Protein 4N0V (pdb70)

Radius of gyration: 20.45 Å; Cα contacts (8 Å, |Δi|>4): 727; chains: 2; bounding box: 50×45×54 Å

CATH classification: 3.40.30.10 (+1 more: 1.20.1050.10)

Structure (mmCIF, N/CA/C/O backbone):
data_4N0V
#
_entry.id   4N0V
#
_cell.length_a   66.607
_cell.length_b   70.784
_cell.length_c   98.776
_cell.angle_alpha   90.00
_cell.angle_beta   90.00
_cell.angle_gamma   90.00
#
_symmetry.space_group_name_H-M   'P 21 21 21'
#
loop_
_entity.id
_entity.type
_entity.pdbx_description
1 polymer 'Glutathione S-transferase, N-terminal domain'
2 water water
#
loop_
_atom_site.group_PDB
_atom_site.id
_atom_site.type_symbol
_atom_site.label_atom_id
_atom_site.label_alt_id
_atom_site.label_comp_id
_atom_site.label_asym_id
_atom_site.label_entity_id
_atom_site.label_seq_id
_atom_site.pdbx_PDB_ins_code
_atom_site.Cartn_x
_atom_site.Cartn_y
_atom_site.Cartn_z
_atom_site.occupancy
_atom_site.B_iso_or_equiv
_atom_site.auth_seq_id
_atom_site.auth_comp_id
_atom_site.auth_asym_id
_atom_site.auth_atom_id
_atom_site.pdbx_PDB_model_num
ATOM 1 N N . MET A 1 1 ? 7.249 -12.759 -13.285 1.00 34.70 1 MET A N 1
ATOM 2 C CA . MET A 1 1 ? 8.357 -11.789 -13.395 1.00 30.19 1 MET A CA 1
ATOM 3 C C . MET A 1 1 ? 8.113 -10.837 -14.571 1.00 26.97 1 MET A C 1
ATOM 4 O O . MET A 1 1 ? 7.921 -11.271 -15.706 1.00 26.64 1 MET A O 1
ATOM 9 N N . LYS A 1 2 ? 8.214 -9.545 -14.280 1.00 22.64 2 LYS A N 1
ATOM 10 C CA . LYS A 1 2 ? 8.241 -8.509 -15.306 1.00 28.13 2 LYS A CA 1
ATOM 11 C C . LYS A 1 2 ? 9.548 -7.749 -15.204 1.00 24.80 2 LYS A C 1
ATOM 12 O O . LYS A 1 2 ? 10.009 -7.461 -14.106 1.00 24.91 2 LYS A O 1
ATOM 18 N N . ILE A 1 3 ? 10.133 -7.431 -16.342 1.00 23.76 3 ILE A N 1
ATOM 19 C CA . ILE A 1 3 ? 11.243 -6.491 -16.333 1.00 22.23 3 ILE A CA 1
ATOM 20 C C . ILE A 1 3 ? 10.805 -5.256 -17.105 1.00 22.25 3 ILE A C 1
ATOM 21 O O . ILE A 1 3 ? 10.497 -5.355 -18.277 1.00 24.18 3 ILE A O 1
ATOM 26 N N . TYR A 1 4 ? 10.847 -4.131 -16.435 1.00 22.55 4 TYR A N 1
ATOM 27 C CA . TYR A 1 4 ? 10.645 -2.831 -17.057 1.00 23.98 4 TYR A CA 1
ATOM 28 C C . TYR A 1 4 ? 11.983 -2.325 -17.554 1.00 26.73 4 TYR A C 1
ATOM 29 O O . TYR A 1 4 ? 12.900 -2.049 -16.751 1.00 24.68 4 TYR A O 1
ATOM 38 N N . ASP A 1 5 ? 12.114 -2.176 -18.865 1.00 24.31 5 ASP A N 1
ATOM 39 C CA . ASP A 1 5 ? 13.391 -1.690 -19.364 1.00 26.74 5 ASP A CA 1
ATOM 40 C C . ASP A 1 5 ? 13.284 -0.963 -20.691 1.00 25.77 5 ASP A C 1
ATOM 41 O O . ASP A 1 5 ? 12.183 -0.632 -21.160 1.00 26.86 5 ASP A O 1
ATOM 46 N N . THR A 1 6 ? 14.442 -0.650 -21.235 1.00 23.29 6 THR A N 1
ATOM 47 C CA . THR A 1 6 ? 14.549 0.234 -22.389 1.00 28.23 6 THR A CA 1
ATOM 48 C C . THR A 1 6 ? 15.614 -0.343 -23.286 1.00 29.84 6 THR A C 1
ATOM 49 O O . THR A 1 6 ? 16.806 -0.344 -22.969 1.00 25.00 6 THR A O 1
ATOM 53 N N . GLU A 1 7 ? 15.184 -0.862 -24.424 1.00 28.99 7 GLU A N 1
ATOM 54 C CA . GLU A 1 7 ? 16.099 -1.359 -25.410 1.00 31.35 7 GLU A CA 1
ATOM 55 C C . GLU A 1 7 ? 17.060 -0.279 -25.830 1.00 31.80 7 GLU A C 1
ATOM 56 O O . GLU A 1 7 ? 16.723 0.904 -25.904 1.00 36.07 7 GLU A O 1
ATOM 62 N N . GLY A 1 8 ? 18.308 -0.680 -25.977 1.00 32.43 8 GLY A N 1
ATOM 63 C CA . GLY A 1 8 ? 19.332 0.242 -26.389 1.00 32.50 8 GLY A CA 1
ATOM 64 C C . GLY A 1 8 ? 20.114 0.926 -25.287 1.00 33.19 8 GLY A C 1
ATOM 65 O O . GLY A 1 8 ? 20.993 1.737 -25.584 1.00 31.88 8 GLY A O 1
ATOM 66 N N . PHE A 1 9 ? 19.749 0.662 -24.032 1.00 29.57 9 PHE A N 1
ATOM 67 C CA . PHE A 1 9 ? 20.473 1.233 -22.870 1.00 22.82 9 PHE A CA 1
ATOM 68 C C . PHE A 1 9 ? 21.339 0.149 -22.244 1.00 23.04 9 PHE A C 1
ATOM 69 O O . PHE A 1 9 ? 20.981 -1.047 -22.256 1.00 20.47 9 PHE A O 1
ATOM 77 N N . PRO A 1 10 ? 22.466 0.555 -21.647 1.00 20.41 10 PRO A N 1
ATOM 78 C CA . PRO A 1 10 ? 23.463 -0.469 -21.320 1.00 20.86 10 PRO A CA 1
ATOM 79 C C . PRO A 1 10 ? 23.165 -1.241 -20.033 1.00 19.19 10 PRO A C 1
ATOM 80 O O . PRO A 1 10 ? 23.506 -2.418 -19.926 1.00 19.87 10 PRO A O 1
ATOM 84 N N . ASN A 1 11 ? 22.502 -0.634 -19.078 1.00 18.08 11 ASN A N 1
ATOM 85 C CA . ASN A 1 11 ? 22.140 -1.385 -17.885 1.00 18.14 11 ASN A CA 1
ATOM 86 C C . ASN A 1 11 ? 21.051 -2.390 -18.117 1.00 18.46 11 ASN A C 1
ATOM 87 O O . ASN A 1 11 ? 21.156 -3.545 -17.736 1.00 17.01 11 ASN A O 1
ATOM 92 N N . PRO A 1 12 ? 20.043 -2.042 -18.935 1.00 18.91 12 PRO A N 1
ATOM 93 C CA . PRO A 1 12 ? 19.145 -3.115 -19.393 1.00 17.12 12 PRO A CA 1
ATOM 94 C C . PRO A 1 12 ? 19.812 -4.263 -20.168 1.00 17.96 12 PRO A C 1
ATOM 95 O O . PRO A 1 12 ? 19.481 -5.422 -19.953 1.00 17.41 12 PRO A O 1
ATOM 99 N N . LEU A 1 13 ? 20.810 -3.961 -20.973 1.00 16.75 13 LEU A N 1
ATOM 100 C CA . LEU A 1 13 ? 21.588 -4.978 -21.619 1.00 17.47 13 LEU A CA 1
ATOM 101 C C . LEU A 1 13 ? 22.211 -5.955 -20.626 1.00 16.59 13 LEU A C 1
ATOM 102 O O . LEU A 1 13 ? 22.195 -7.158 -20.862 1.00 16.36 13 LEU A O 1
ATOM 107 N N . ARG A 1 14 ? 22.885 -5.422 -19.610 1.00 15.09 14 ARG A N 1
ATOM 108 C CA . ARG A 1 14 ? 23.479 -6.313 -18.581 1.00 14.21 14 ARG A CA 1
ATOM 109 C C . ARG A 1 14 ? 22.518 -7.349 -17.994 1.00 15.11 14 ARG A C 1
ATOM 110 O O . ARG A 1 14 ? 22.862 -8.509 -17.868 1.00 17.44 14 ARG A O 1
ATOM 118 N N . VAL A 1 15 ? 21.312 -6.915 -17.682 1.00 16.95 15 VAL A N 1
ATOM 119 C CA . VAL A 1 15 ? 20.286 -7.808 -17.154 1.00 15.87 15 VAL A CA 1
ATOM 120 C C . VAL A 1 15 ? 19.774 -8.786 -18.198 1.00 15.01 15 VAL A C 1
ATOM 121 O O . VAL A 1 15 ? 19.628 -9.996 -17.908 1.00 19.08 15 VAL A O 1
ATOM 125 N N . ARG A 1 16 ? 19.569 -8.331 -19.434 1.00 18.04 16 ARG A N 1
ATOM 126 C CA . ARG A 1 16 ? 19.177 -9.261 -20.526 1.00 18.12 16 ARG A CA 1
ATOM 127 C C . ARG A 1 16 ? 20.218 -10.323 -20.819 1.00 19.10 16 ARG A C 1
ATOM 128 O O . ARG A 1 16 ? 19.882 -11.504 -21.071 1.00 17.26 16 ARG A O 1
ATOM 136 N N . ILE A 1 17 ? 21.510 -9.953 -20.758 1.00 16.29 17 ILE A N 1
ATOM 137 C CA . ILE A 1 17 ? 22.533 -10.951 -20.947 1.00 14.76 17 ILE A CA 1
ATOM 138 C C . ILE A 1 17 ? 22.510 -12.002 -19.812 1.00 14.65 17 ILE A C 1
ATOM 139 O O . ILE A 1 17 ? 22.568 -13.206 -20.038 1.00 16.27 17 ILE A O 1
ATOM 144 N N . ALA A 1 18 ? 22.389 -11.538 -18.564 1.00 15.28 18 ALA A N 1
ATOM 145 C CA . ALA A 1 18 ? 22.385 -12.455 -17.410 1.00 15.12 18 ALA A CA 1
ATOM 146 C C . ALA A 1 18 ? 21.163 -13.398 -17.467 1.00 16.37 18 ALA A C 1
ATOM 147 O O . ALA A 1 18 ? 21.258 -14.573 -17.263 1.00 17.20 18 ALA A O 1
ATOM 149 N N . LEU A 1 19 ? 20.030 -12.845 -17.861 1.00 18.30 19 LEU A N 1
ATOM 150 C CA . LEU A 1 19 ? 18.819 -13.650 -17.993 1.00 20.10 19 LEU A CA 1
ATOM 151 C C . LEU A 1 19 ? 19.022 -14.751 -19.034 1.00 20.69 19 LEU A C 1
ATOM 152 O O . LEU A 1 19 ? 18.641 -15.899 -18.844 1.00 19.63 19 LEU A O 1
ATOM 157 N N . ALA A 1 20 ? 19.644 -14.406 -20.143 1.00 18.58 20 ALA A N 1
ATOM 158 C CA . ALA A 1 20 ? 19.906 -15.355 -21.202 1.00 21.79 20 ALA A CA 1
ATOM 159 C C . ALA A 1 20 ? 20.923 -16.405 -20.782 1.00 20.04 20 ALA A C 1
ATOM 160 O O . ALA A 1 20 ? 20.747 -17.604 -20.992 1.00 21.65 20 ALA A O 1
ATOM 162 N N . GLU A 1 21 ? 21.938 -15.995 -20.039 1.00 17.54 21 GLU A N 1
ATOM 163 C CA . GLU A 1 21 ? 22.887 -16.922 -19.502 1.00 16.96 21 GLU A CA 1
ATOM 164 C C . GLU A 1 21 ? 22.238 -17.963 -18.552 1.00 20.58 21 GLU A C 1
ATOM 165 O O . GLU A 1 21 ? 22.672 -19.105 -18.495 1.00 23.05 21 GLU A O 1
ATOM 171 N N . LYS A 1 22 ? 21.240 -17.528 -17.819 1.00 19.50 22 LYS A N 1
ATOM 172 C CA . LYS A 1 22 ? 20.521 -18.394 -16.903 1.00 22.20 22 LYS A CA 1
ATOM 173 C C . LYS A 1 22 ? 19.453 -19.200 -17.620 1.00 24.49 22 LYS A C 1
ATOM 174 O O . LYS A 1 22 ? 18.767 -19.997 -16.982 1.00 28.66 22 LYS A O 1
ATOM 180 N N . GLY A 1 23 ? 19.355 -19.037 -18.939 1.00 22.54 23 GLY A N 1
ATOM 181 C CA . GLY A 1 23 ? 18.405 -19.796 -19.777 1.00 27.66 23 GLY A CA 1
ATOM 182 C C . GLY A 1 23 ? 16.953 -19.462 -19.455 1.00 27.73 23 GLY A C 1
ATOM 183 O O . GLY A 1 23 ? 16.075 -20.285 -19.666 1.00 33.22 23 GLY A O 1
ATOM 184 N N . ALA A 1 24 ? 16.688 -18.227 -19.030 1.00 27.46 24 ALA A N 1
ATOM 185 C CA . ALA A 1 24 ? 15.395 -17.824 -18.496 1.00 24.56 24 ALA A CA 1
ATOM 186 C C . ALA A 1 24 ? 14.699 -16.682 -19.221 1.00 25.02 24 ALA A C 1
ATOM 187 O O . ALA A 1 24 ? 13.814 -16.004 -18.651 1.00 28.30 24 ALA A O 1
ATOM 189 N N . THR A 1 25 ? 15.118 -16.398 -20.441 1.00 25.44 25 THR A N 1
ATOM 190 C CA . THR A 1 25 ? 14.552 -15.261 -21.156 1.00 25.43 25 THR A CA 1
ATOM 191 C C . THR A 1 25 ? 13.022 -15.391 -21.276 1.00 29.11 25 THR A C 1
ATOM 192 O O . THR A 1 25 ? 12.297 -14.417 -21.075 1.00 27.99 25 THR A O 1
ATOM 196 N N . ASP A 1 26 ? 12.562 -16.623 -21.476 1.00 27.13 26 ASP A N 1
ATOM 197 C CA . ASP A 1 26 ? 11.138 -16.862 -21.702 1.00 31.36 26 ASP A CA 1
ATOM 198 C C . ASP A 1 26 ? 10.331 -16.872 -20.418 1.00 32.63 26 ASP A C 1
ATOM 199 O O . ASP A 1 26 ? 9.112 -16.914 -20.476 1.00 31.93 26 ASP A O 1
ATOM 204 N N . LYS A 1 27 ? 10.991 -16.726 -19.267 1.00 29.90 27 LYS A N 1
ATOM 205 C CA . LYS A 1 27 ? 10.315 -16.613 -17.979 1.00 31.02 27 LYS A CA 1
ATOM 206 C C . LYS A 1 27 ? 9.897 -15.208 -17.580 1.00 29.23 27 LYS A C 1
ATOM 207 O O . LYS A 1 27 ? 9.281 -15.004 -16.537 1.00 30.03 27 LYS A O 1
ATOM 213 N N . VAL A 1 28 ? 10.227 -14.222 -18.397 1.00 24.98 28 VAL A N 1
ATOM 214 C CA . VAL A 1 28 ? 9.959 -12.838 -18.058 1.00 27.29 28 VAL A CA 1
ATOM 215 C C . VAL A 1 28 ? 9.101 -12.200 -19.123 1.00 28.41 28 VAL A C 1
ATOM 216 O O . VAL A 1 28 ? 9.293 -12.459 -20.317 1.00 29.30 28 VAL A O 1
ATOM 220 N N . VAL A 1 29 ? 8.208 -11.322 -18.698 1.00 25.08 29 VAL A N 1
ATOM 221 C CA . VAL A 1 29 ? 7.582 -10.367 -19.583 1.00 28.11 29 VAL A CA 1
ATOM 222 C C . VAL A 1 29 ? 8.273 -9.009 -19.517 1.00 24.83 29 VAL A C 1
ATOM 223 O O . VAL A 1 29 ? 8.333 -8.390 -18.451 1.00 23.07 29 VAL A O 1
ATOM 227 N N . PHE A 1 30 ? 8.790 -8.575 -20.663 1.00 28.97 30 PHE A N 1
ATOM 228 C CA . PHE A 1 30 ? 9.401 -7.269 -20.776 1.00 28.75 30 PHE A CA 1
ATOM 229 C C . PHE A 1 30 ? 8.406 -6.160 -21.049 1.00 30.01 30 PHE A C 1
ATOM 230 O O . PHE A 1 30 ? 7.637 -6.218 -22.007 1.00 32.39 30 PHE A O 1
ATOM 238 N N . VAL A 1 31 ? 8.508 -5.100 -20.275 1.00 27.08 31 VAL A N 1
ATOM 239 C CA . VAL A 1 31 ? 7.635 -3.946 -20.412 1.00 27.53 31 VAL A CA 1
ATOM 240 C C . VAL A 1 31 ? 8.473 -2.729 -20.803 1.00 30.18 31 VAL A C 1
ATOM 241 O O . VAL A 1 31 ? 9.317 -2.267 -20.031 1.00 29.04 31 VAL A O 1
ATOM 245 N N . PRO A 1 32 ? 8.211 -2.156 -21.990 1.00 29.98 32 PRO A N 1
ATOM 246 C CA . PRO A 1 32 ? 9.009 -1.009 -22.404 1.00 31.62 32 PRO A CA 1
ATOM 247 C C . PRO A 1 32 ? 8.799 0.203 -21.537 1.00 31.14 32 PRO A C 1
ATOM 248 O O . PRO A 1 32 ? 7.671 0.508 -21.110 1.00 29.13 32 PRO A O 1
ATOM 252 N N . VAL A 1 33 ? 9.893 0.911 -21.280 1.00 28.18 33 VAL A N 1
ATOM 253 C CA . VAL A 1 33 ? 9.852 2.170 -20.574 1.00 28.31 33 VAL A CA 1
ATOM 254 C C . VAL A 1 33 ? 10.457 3.254 -21.471 1.00 30.44 33 VAL A C 1
ATOM 255 O O . VAL A 1 33 ? 11.563 3.092 -22.012 1.00 29.80 33 VAL A O 1
ATOM 259 N N . ASP A 1 34 ? 9.715 4.348 -21.643 1.00 31.06 34 ASP A N 1
ATOM 260 C CA . ASP A 1 34 ? 10.123 5.419 -22.552 1.00 31.13 34 ASP A CA 1
ATOM 261 C C . ASP A 1 34 ? 10.981 6.440 -21.802 1.00 28.31 34 ASP A C 1
ATOM 262 O O . ASP A 1 34 ? 10.485 7.473 -21.331 1.00 30.83 34 ASP A O 1
ATOM 267 N N . VAL A 1 35 ? 12.250 6.090 -21.597 1.00 28.33 35 VAL A N 1
ATOM 268 C CA . VAL A 1 35 ? 13.152 6.955 -20.819 1.00 27.33 35 VAL A CA 1
ATOM 269 C C . VAL A 1 35 ? 13.308 8.301 -21.533 1.00 27.98 35 VAL A C 1
ATOM 270 O O . VAL A 1 35 ? 13.149 9.330 -20.921 1.00 29.70 35 VAL A O 1
ATOM 274 N N . MET A 1 36 ? 13.471 8.270 -22.846 1.00 32.84 36 MET A N 1
ATOM 275 C CA . MET A 1 36 ? 13.646 9.527 -23.611 1.00 37.65 36 MET A CA 1
ATOM 276 C C . MET A 1 36 ? 12.440 10.451 -23.471 1.00 37.66 36 MET A C 1
ATOM 277 O O . MET A 1 36 ? 12.569 11.652 -23.534 1.00 39.43 36 MET A O 1
ATOM 282 N N . GLY A 1 37 ? 11.271 9.887 -23.209 1.00 36.95 37 GLY A N 1
ATOM 283 C CA . GLY A 1 37 ? 10.090 10.667 -22.906 1.00 38.97 37 GLY A CA 1
ATOM 284 C C . GLY A 1 37 ? 9.850 10.929 -21.441 1.00 39.60 37 GLY A C 1
ATOM 285 O O . GLY A 1 37 ? 8.816 11.447 -21.079 1.00 39.48 37 GLY A O 1
ATOM 286 N N . GLY A 1 38 ? 10.776 10.521 -20.575 1.00 43.25 38 GLY A N 1
ATOM 287 C CA . GLY A 1 38 ? 10.681 10.828 -19.142 1.00 36.59 38 GLY A CA 1
ATOM 288 C C . GLY A 1 38 ? 9.817 9.900 -18.292 1.00 32.76 38 GLY A C 1
ATOM 289 O O . GLY A 1 38 ? 9.475 10.232 -17.165 1.00 36.16 38 GLY A O 1
ATOM 290 N N . GLU A 1 39 ? 9.473 8.724 -18.814 1.00 33.86 39 GLU A N 1
ATOM 2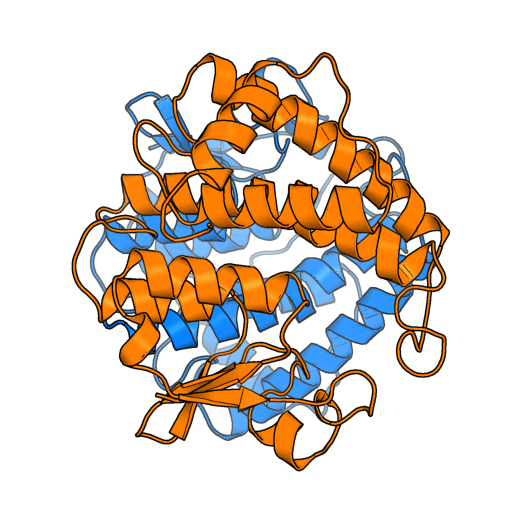91 C CA . GLU A 1 39 ? 8.534 7.837 -18.129 1.00 33.87 39 GLU A CA 1
ATOM 292 C C . GLU A 1 39 ? 9.104 7.324 -16.806 1.00 35.54 39 GLU A C 1
ATOM 293 O O . GLU A 1 39 ? 8.413 7.272 -15.782 1.00 40.12 39 GLU A O 1
ATOM 299 N N . HIS A 1 40 ? 10.414 7.117 -16.801 1.00 33.84 40 HIS A N 1
ATOM 300 C CA . HIS A 1 40 ? 11.133 6.633 -15.607 1.00 33.62 40 HIS A CA 1
ATOM 301 C C . HIS A 1 40 ? 11.126 7.618 -14.453 1.00 34.55 40 HIS A C 1
ATOM 302 O O . HIS A 1 40 ? 11.531 7.275 -13.330 1.00 33.66 40 HIS A O 1
ATOM 309 N N . ARG A 1 41 ? 10.766 8.869 -14.745 1.00 36.55 41 ARG A N 1
ATOM 310 C CA . ARG A 1 41 ? 10.827 9.944 -13.760 1.00 37.28 41 ARG A CA 1
ATOM 311 C C . ARG A 1 41 ? 9.462 10.286 -13.196 1.00 36.45 41 ARG A C 1
ATOM 312 O O . ARG A 1 41 ? 9.347 11.082 -12.279 1.00 40.90 41 ARG A O 1
ATOM 320 N N . THR A 1 42 ? 8.432 9.620 -13.685 1.00 37.94 42 THR A N 1
ATOM 321 C CA . THR A 1 42 ? 7.078 9.892 -13.227 1.00 44.30 42 THR A CA 1
ATOM 322 C C . THR A 1 42 ? 6.811 9.336 -11.842 1.00 48.19 42 THR A C 1
ATOM 323 O O . THR A 1 42 ? 7.578 8.535 -11.308 1.00 48.69 42 THR A O 1
ATOM 327 N N . THR A 1 43 ? 5.672 9.717 -11.292 1.00 40.45 43 THR A N 1
ATOM 328 C CA . THR A 1 43 ? 5.291 9.282 -9.955 1.00 38.49 43 THR A CA 1
ATOM 329 C C . THR A 1 43 ? 5.028 7.778 -9.871 1.00 38.47 43 THR A C 1
ATOM 330 O O . THR A 1 43 ? 5.503 7.105 -8.945 1.00 42.13 43 THR A O 1
ATOM 334 N N . ASP A 1 44 ? 4.309 7.256 -10.858 1.00 36.45 44 ASP A N 1
ATOM 335 C CA . ASP A 1 44 ? 3.979 5.849 -10.898 1.00 39.79 44 ASP A CA 1
ATOM 336 C C . ASP A 1 44 ? 5.282 5.015 -10.945 1.00 39.15 44 ASP A C 1
ATOM 337 O O . ASP A 1 44 ? 5.421 4.011 -10.239 1.00 43.57 44 ASP A O 1
ATOM 342 N N . PHE A 1 45 ? 6.226 5.430 -11.773 1.00 38.59 45 PHE A N 1
ATOM 343 C CA . PHE A 1 45 ? 7.470 4.637 -11.913 1.00 33.18 45 PHE A CA 1
ATOM 344 C C . PHE A 1 45 ? 8.342 4.760 -10.682 1.00 31.64 45 PHE A C 1
ATOM 345 O O . PHE A 1 45 ? 8.860 3.752 -10.184 1.00 29.09 45 PHE A O 1
ATOM 353 N N . ARG A 1 46 ? 8.461 5.964 -10.143 1.00 30.20 46 ARG A N 1
ATOM 354 C CA . ARG A 1 46 ? 9.200 6.160 -8.899 1.00 34.24 46 ARG A CA 1
ATOM 355 C C . ARG A 1 46 ? 8.670 5.355 -7.706 1.00 37.06 46 ARG A C 1
ATOM 356 O O . ARG A 1 46 ? 9.434 4.982 -6.816 1.00 32.38 46 ARG A O 1
ATOM 364 N N . ALA A 1 47 ? 7.380 5.028 -7.710 1.00 39.28 47 ALA A N 1
ATOM 365 C CA . ALA A 1 47 ? 6.803 4.159 -6.675 1.00 37.25 47 ALA A CA 1
ATOM 366 C C . ALA A 1 47 ? 7.351 2.741 -6.787 1.00 35.58 47 ALA A C 1
ATOM 367 O O . ALA A 1 47 ? 7.488 2.051 -5.785 1.00 36.38 47 ALA A O 1
ATOM 369 N N . LYS A 1 48 ? 7.638 2.299 -8.003 1.00 31.42 48 LYS A N 1
ATOM 370 C CA . LYS A 1 48 ? 8.331 1.022 -8.226 1.00 31.39 48 LYS A CA 1
ATOM 371 C C . LYS A 1 48 ? 9.823 1.140 -7.907 1.00 33.64 48 LYS A C 1
ATOM 372 O O . LYS A 1 48 ? 10.414 0.260 -7.259 1.00 33.24 48 LYS A O 1
ATOM 378 N N . ASN A 1 49 ? 10.430 2.226 -8.372 1.00 26.30 49 ASN A N 1
ATOM 379 C CA . ASN A 1 49 ? 11.869 2.413 -8.231 1.00 24.63 49 ASN A CA 1
ATOM 380 C C . ASN A 1 49 ? 12.233 3.837 -7.942 1.00 25.71 49 ASN A C 1
ATOM 381 O O . ASN A 1 49 ? 12.333 4.657 -8.862 1.00 26.33 49 ASN A O 1
ATOM 386 N N . PRO A 1 50 ? 12.432 4.162 -6.660 1.00 28.01 50 PRO A N 1
ATOM 387 C CA . PRO A 1 50 ? 12.793 5.532 -6.285 1.00 32.76 50 PRO A CA 1
ATOM 388 C C . PRO A 1 50 ? 14.124 6.052 -6.859 1.00 32.69 50 PRO A C 1
ATOM 389 O O . PRO A 1 50 ? 14.311 7.260 -6.930 1.00 32.76 50 PRO A O 1
ATOM 393 N N . ASP A 1 51 ? 14.971 5.157 -7.362 1.00 30.37 51 ASP A N 1
ATOM 394 C CA . ASP A 1 51 ? 16.199 5.515 -8.117 1.00 31.49 51 ASP A CA 1
ATOM 395 C C . ASP A 1 51 ? 15.851 6.126 -9.496 1.00 28.21 51 ASP A C 1
ATOM 396 O O . ASP A 1 51 ? 16.685 6.750 -10.113 1.00 26.61 51 ASP A O 1
ATOM 401 N N . ALA A 1 52 ? 14.641 5.890 -10.004 1.00 24.51 52 ALA A N 1
ATOM 402 C CA . ALA A 1 52 ? 14.241 6.355 -11.352 1.00 27.51 52 ALA A CA 1
ATOM 403 C C . ALA A 1 52 ? 15.188 5.873 -12.457 1.00 28.19 52 ALA A C 1
ATOM 404 O O . ALA A 1 52 ? 15.678 6.666 -13.301 1.00 27.56 52 ALA A O 1
ATOM 406 N N . THR A 1 53 ? 15.535 4.587 -12.372 1.00 23.42 53 THR A N 1
ATOM 407 C CA . THR A 1 53 ? 16.412 3.960 -13.341 1.00 25.43 53 THR A CA 1
ATOM 408 C C . THR A 1 53 ? 15.711 2.734 -13.928 1.00 21.11 53 THR A C 1
ATOM 409 O O . THR A 1 53 ? 14.756 2.177 -13.361 1.00 24.67 53 THR A O 1
ATOM 413 N N . VAL A 1 54 ? 16.215 2.317 -15.074 1.00 18.45 54 VAL A N 1
ATOM 414 C CA . VAL A 1 54 ? 15.885 1.062 -15.697 1.00 19.41 54 VAL A CA 1
ATOM 415 C C . VAL A 1 54 ? 17.167 0.228 -15.739 1.00 18.73 54 VAL A C 1
ATOM 416 O O . VAL A 1 54 ? 18.273 0.811 -15.839 1.00 21.50 54 VAL A O 1
ATOM 420 N N . PRO A 1 55 ? 17.037 -1.096 -15.562 1.00 18.86 55 PRO A N 1
ATOM 421 C CA . PRO A 1 55 ? 15.831 -1.958 -15.521 1.00 18.36 55 PRO A CA 1
ATOM 422 C C . PRO A 1 55 ? 15.310 -2.105 -14.130 1.00 19.34 55 PRO A C 1
ATOM 423 O O . PRO A 1 55 ? 15.989 -1.768 -13.168 1.00 18.80 55 PRO A O 1
ATOM 427 N N . VAL A 1 56 ? 14.054 -2.510 -14.036 1.00 20.27 56 VAL A N 1
ATOM 428 C CA . VAL A 1 56 ? 13.439 -2.855 -12.759 1.00 19.80 56 VAL A CA 1
ATOM 429 C C . VAL A 1 56 ? 12.809 -4.228 -12.923 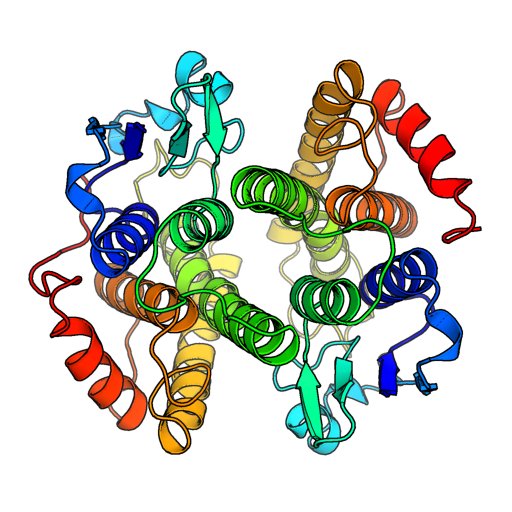1.00 19.94 56 VAL A C 1
ATOM 430 O O . VAL A 1 56 ? 12.140 -4.505 -13.905 1.00 21.72 56 VAL A O 1
ATOM 434 N N . LEU A 1 57 ? 13.088 -5.127 -11.986 1.00 20.58 57 LEU A N 1
ATOM 435 C CA . LEU A 1 57 ? 12.527 -6.471 -11.994 1.00 19.49 57 LEU A CA 1
ATOM 436 C C . LEU A 1 57 ? 11.376 -6.521 -10.956 1.00 17.80 57 LEU A C 1
ATOM 437 O O . LEU A 1 57 ? 11.550 -6.151 -9.819 1.00 23.32 57 LEU A O 1
ATOM 442 N N . GLU A 1 58 ? 10.154 -6.790 -11.427 1.00 22.14 58 GLU A N 1
ATOM 443 C CA . GLU A 1 58 ? 8.978 -6.797 -10.569 1.00 22.17 58 GLU A CA 1
ATOM 444 C C . GLU A 1 58 ? 8.560 -8.237 -10.428 1.00 23.28 58 GLU A C 1
ATOM 445 O O . GLU A 1 58 ? 8.273 -8.924 -11.418 1.00 26.31 58 GLU A O 1
ATOM 451 N N . LEU A 1 59 ? 8.685 -8.741 -9.208 1.00 26.79 59 LEU A N 1
ATOM 452 C CA . LEU A 1 59 ? 8.275 -10.116 -8.945 1.00 31.43 59 LEU A CA 1
ATOM 453 C C . LEU A 1 59 ? 6.749 -10.211 -8.903 1.00 32.57 59 LEU A C 1
ATOM 454 O O . LEU A 1 59 ? 6.042 -9.201 -8.811 1.00 29.80 59 LEU A O 1
ATOM 459 N N . ASP A 1 60 ? 6.271 -11.442 -8.973 1.00 40.41 60 ASP A N 1
ATOM 460 C CA . ASP A 1 60 ? 4.846 -11.694 -8.974 1.00 46.65 60 ASP A CA 1
ATOM 461 C C . ASP A 1 60 ? 4.162 -11.234 -7.697 1.00 39.98 60 ASP A C 1
ATOM 462 O O . ASP A 1 60 ? 2.985 -10.874 -7.729 1.00 43.59 60 ASP A O 1
ATOM 467 N N . ASP A 1 61 ? 4.914 -11.108 -6.602 1.00 39.26 61 ASP A N 1
ATOM 468 C CA . ASP A 1 61 ? 4.344 -10.589 -5.364 1.00 34.12 61 ASP A CA 1
ATOM 469 C C . ASP A 1 61 ? 4.382 -9.084 -5.246 1.00 35.12 61 ASP A C 1
ATOM 470 O O . ASP A 1 61 ? 4.051 -8.545 -4.201 1.00 36.77 61 ASP A O 1
ATOM 475 N N . GLY A 1 62 ? 4.845 -8.409 -6.296 1.00 33.31 62 GLY A N 1
ATOM 476 C CA . GLY A 1 62 ? 4.916 -6.956 -6.323 1.00 35.62 62 GLY A CA 1
ATOM 477 C C . GLY A 1 62 ? 6.265 -6.357 -5.932 1.00 34.33 62 GLY A C 1
ATOM 478 O O . GLY A 1 62 ? 6.479 -5.157 -6.090 1.00 31.19 62 GLY A O 1
ATOM 479 N N . THR A 1 63 ? 7.167 -7.178 -5.398 1.00 28.18 63 THR A N 1
ATOM 480 C CA . THR A 1 63 ? 8.479 -6.676 -4.963 1.00 27.90 63 THR A CA 1
ATOM 481 C C . THR A 1 63 ? 9.172 -6.159 -6.215 1.00 21.01 63 THR A C 1
ATOM 482 O O . THR A 1 63 ? 9.261 -6.879 -7.218 1.00 24.47 63 THR A O 1
ATOM 486 N N . CYS A 1 64 ? 9.709 -4.957 -6.117 1.00 24.25 64 CYS A N 1
ATOM 487 C CA . CYS A 1 64 ? 10.437 -4.353 -7.221 1.00 21.89 64 CYS A CA 1
ATOM 488 C C . CYS A 1 64 ? 11.929 -4.245 -6.866 1.00 20.35 64 CYS A C 1
ATOM 489 O O . CYS A 1 64 ? 12.311 -3.560 -5.931 1.00 23.36 64 CYS A O 1
ATOM 492 N N . ILE A 1 65 ? 12.750 -4.891 -7.686 1.00 19.42 65 ILE A N 1
ATOM 493 C CA . ILE A 1 65 ? 14.195 -4.915 -7.442 1.00 20.54 65 ILE A CA 1
ATOM 494 C C . ILE A 1 65 ? 14.819 -4.070 -8.552 1.00 18.40 65 ILE A C 1
ATOM 495 O O . ILE A 1 65 ? 14.626 -4.341 -9.713 1.00 19.43 65 ILE A O 1
ATOM 500 N N . ALA A 1 66 ? 15.611 -3.129 -8.128 1.00 18.14 66 ALA A N 1
ATOM 501 C CA . ALA A 1 66 ? 16.336 -2.242 -9.036 1.00 18.87 66 ALA A CA 1
ATOM 502 C C . ALA A 1 66 ? 17.814 -2.502 -8.838 1.00 20.14 66 ALA A C 1
ATOM 503 O O . ALA A 1 66 ? 18.212 -3.014 -7.803 1.00 19.99 66 ALA A O 1
ATOM 505 N N . GLN A 1 67 ? 18.581 -1.940 -9.761 1.00 20.50 67 GLN A N 1
ATOM 506 C CA . GLN A 1 67 ? 20.043 -2.068 -9.882 1.00 20.08 67 GLN A CA 1
ATOM 507 C C . GLN A 1 67 ? 20.438 -3.362 -10.510 1.00 19.94 67 GLN A C 1
ATOM 508 O O . GLN A 1 67 ? 20.007 -4.442 -10.050 1.00 19.11 67 GLN A O 1
ATOM 514 N N . CYS A 1 68 ? 21.401 -3.305 -11.424 1.00 17.55 68 CYS A N 1
ATOM 515 C CA . CYS A 1 68 ? 21.751 -4.464 -12.194 1.00 16.42 68 CYS A CA 1
ATOM 516 C C . CYS A 1 68 ? 22.244 -5.581 -11.260 1.00 15.08 68 CYS A C 1
ATOM 517 O O . CYS A 1 68 ? 21.927 -6.763 -11.444 1.00 16.55 68 CYS A O 1
ATOM 520 N N . ASN A 1 69 ? 23.148 -5.232 -10.334 1.00 14.94 69 ASN A N 1
ATOM 521 C CA . ASN A 1 69 ? 23.764 -6.293 -9.536 1.00 13.15 69 ASN A CA 1
ATOM 522 C C . ASN A 1 69 ? 22.726 -7.011 -8.653 1.00 13.41 69 ASN A C 1
ATOM 523 O O . ASN A 1 69 ? 22.786 -8.232 -8.512 1.00 16.39 69 ASN A O 1
ATOM 528 N N . ALA A 1 70 ? 21.798 -6.258 -8.086 1.00 14.67 70 ALA A N 1
ATOM 529 C CA . ALA A 1 70 ? 20.708 -6.886 -7.277 1.00 14.28 70 ALA A CA 1
ATOM 530 C C . ALA A 1 70 ? 19.806 -7.748 -8.110 1.00 15.25 70 ALA A C 1
ATOM 531 O O . ALA A 1 70 ? 19.448 -8.863 -7.715 1.00 16.05 70 ALA A O 1
ATOM 533 N N . ILE A 1 71 ? 19.443 -7.277 -9.305 1.00 15.77 71 ILE A N 1
ATOM 534 C CA . ILE A 1 71 ? 18.626 -8.075 -10.200 1.00 15.07 71 ILE A CA 1
ATOM 535 C C . ILE A 1 71 ? 19.360 -9.351 -10.606 1.00 14.48 71 ILE A C 1
ATOM 536 O O . ILE A 1 71 ? 18.842 -10.468 -10.590 1.00 14.70 71 ILE A O 1
ATOM 541 N N . THR A 1 72 ? 20.635 -9.220 -10.994 1.00 15.47 72 THR A N 1
ATOM 542 C CA . THR A 1 72 ? 21.432 -10.383 -11.293 1.00 14.89 72 THR A CA 1
ATOM 543 C C . THR A 1 72 ? 21.518 -11.392 -10.146 1.00 15.12 72 THR A C 1
ATOM 544 O O . THR A 1 72 ? 21.498 -12.591 -10.389 1.00 17.02 72 THR A O 1
ATOM 548 N N . GLU A 1 73 ? 21.668 -10.901 -8.925 1.00 15.81 73 GLU A N 1
ATOM 549 C CA . GLU A 1 73 ? 21.690 -11.769 -7.732 1.00 15.99 73 GLU A CA 1
ATOM 550 C C . GLU A 1 73 ? 20.432 -12.589 -7.693 1.00 15.32 73 GLU A C 1
ATOM 551 O O . GLU A 1 73 ? 20.491 -13.795 -7.455 1.00 18.10 73 GLU A O 1
ATOM 557 N N . TYR A 1 74 ? 19.295 -11.939 -7.909 1.00 15.61 74 TYR A N 1
ATOM 558 C CA . TYR A 1 74 ? 18.026 -12.651 -7.891 1.00 17.40 74 TYR A CA 1
ATOM 559 C C . TYR A 1 74 ? 17.995 -13.727 -8.942 1.00 18.36 74 TYR A C 1
ATOM 560 O O . TYR A 1 74 ? 17.719 -14.919 -8.673 1.00 17.21 74 TYR A O 1
ATOM 569 N N . LEU A 1 75 ? 18.259 -13.356 -10.196 1.00 16.84 75 LEU A N 1
ATOM 570 C CA . LEU A 1 75 ? 18.161 -14.276 -11.281 1.00 17.49 75 LEU A CA 1
ATOM 571 C C . LEU A 1 75 ? 19.171 -15.407 -11.181 1.00 18.37 75 LEU A C 1
ATOM 572 O O . LEU A 1 75 ? 18.874 -16.567 -11.451 1.00 17.58 75 LEU A O 1
ATOM 577 N N . ASP A 1 76 ? 20.392 -15.086 -10.776 1.00 17.01 76 ASP A N 1
ATOM 578 C CA . ASP A 1 76 ? 21.424 -16.125 -10.640 1.00 17.59 76 ASP A CA 1
ATOM 579 C C . ASP A 1 76 ? 21.032 -17.141 -9.581 1.00 21.28 76 ASP A C 1
ATOM 580 O O . ASP A 1 76 ? 21.387 -18.314 -9.662 1.00 20.46 76 ASP A O 1
ATOM 585 N N . GLY A 1 77 ? 20.339 -16.653 -8.561 1.00 22.01 77 GLY A N 1
ATOM 586 C CA . GLY A 1 77 ? 20.004 -17.492 -7.399 1.00 20.54 77 GLY A CA 1
ATOM 587 C C . GLY A 1 77 ? 18.865 -18.410 -7.753 1.00 21.98 77 GLY A C 1
ATOM 588 O O . GLY A 1 77 ? 18.919 -19.595 -7.431 1.00 23.56 77 GLY A O 1
ATOM 589 N N . VAL A 1 78 ? 17.812 -17.885 -8.350 1.00 21.94 78 VAL A N 1
ATOM 590 C CA . VAL A 1 78 ? 16.642 -18.708 -8.609 1.00 23.78 78 VAL A CA 1
ATOM 591 C C . VAL A 1 78 ? 16.911 -19.768 -9.677 1.00 30.92 78 VAL A C 1
ATOM 592 O O . VAL A 1 78 ? 16.390 -20.896 -9.594 1.00 30.42 78 VAL A O 1
ATOM 596 N N . PHE A 1 79 ? 17.666 -19.411 -10.720 1.00 22.65 79 PHE A N 1
ATOM 597 C CA . PHE A 1 79 ? 17.896 -20.299 -11.836 1.00 22.43 79 PHE A CA 1
ATOM 598 C C . PHE A 1 79 ? 19.215 -21.051 -11.760 1.00 27.21 79 PHE A C 1
ATOM 599 O O . PHE A 1 79 ? 20.141 -20.708 -11.019 1.00 28.08 79 PHE A O 1
ATOM 607 N N . ASP A 1 80 ? 19.263 -22.135 -12.503 1.00 31.71 80 ASP A N 1
ATOM 608 C CA . ASP A 1 80 ? 20.371 -23.062 -12.432 1.00 36.42 80 ASP A CA 1
ATOM 609 C C . ASP A 1 80 ? 21.295 -22.807 -13.599 1.00 37.88 80 ASP A C 1
ATOM 610 O O . ASP A 1 80 ? 21.254 -21.757 -14.197 1.00 44.92 80 ASP A O 1
ATOM 615 N N . GLY A 1 81 ? 22.142 -23.758 -13.925 1.00 36.15 81 GLY A N 1
ATOM 616 C CA . GLY A 1 81 ? 23.134 -23.512 -14.934 1.00 37.41 81 GLY A CA 1
ATOM 617 C C . GLY A 1 81 ? 24.344 -22.953 -14.224 1.00 34.65 81 GLY A C 1
ATOM 618 O O . GLY A 1 81 ? 24.485 -23.070 -13.017 1.00 36.91 81 GLY A O 1
ATOM 619 N N . PRO A 1 82 ? 25.221 -22.320 -14.977 1.00 38.20 82 PRO A N 1
ATOM 620 C CA . PRO A 1 82 ? 26.396 -21.877 -14.244 1.00 35.90 82 PRO A CA 1
ATOM 621 C C . PRO A 1 82 ? 26.100 -20.671 -13.347 1.00 24.46 82 PRO A C 1
ATOM 622 O O . PRO A 1 82 ? 25.111 -20.013 -13.502 1.00 22.46 82 PRO A O 1
ATOM 626 N N . SER A 1 83 ? 26.922 -20.538 -12.326 1.00 25.70 83 SER A N 1
ATOM 627 C CA . SER A 1 83 ? 26.779 -19.563 -11.289 1.00 22.64 83 SER A CA 1
ATOM 628 C C . SER A 1 83 ? 27.437 -18.277 -11.758 1.00 21.84 83 SER A C 1
ATOM 629 O O . SER A 1 83 ? 28.660 -18.211 -11.934 1.00 25.10 83 SER A O 1
ATOM 632 N N . LEU A 1 84 ? 26.623 -17.267 -12.052 1.00 17.16 84 LEU A N 1
ATOM 633 C CA . LEU A 1 84 ? 27.184 -15.964 -12.435 1.00 16.51 84 LEU A CA 1
ATOM 634 C C . LEU A 1 84 ? 27.807 -15.193 -11.284 1.00 16.90 84 LEU A C 1
ATOM 635 O O . LEU A 1 84 ? 28.601 -14.269 -11.514 1.00 15.41 84 LEU A O 1
ATOM 640 N N . THR A 1 85 ? 27.357 -15.480 -10.051 1.00 16.08 85 THR A N 1
ATOM 641 C CA . THR A 1 85 ? 27.796 -14.716 -8.888 1.00 15.21 85 THR A CA 1
ATOM 642 C C . THR A 1 85 ? 28.643 -15.509 -7.902 1.00 14.43 85 THR A C 1
ATOM 643 O O . THR A 1 85 ? 29.160 -14.924 -6.969 1.00 15.08 85 THR A O 1
ATOM 647 N N . GLY A 1 86 ? 28.845 -16.803 -8.163 1.00 16.96 86 GLY A N 1
ATOM 648 C CA . GLY A 1 86 ? 29.771 -17.614 -7.382 1.00 15.94 86 GLY A CA 1
ATOM 649 C C . GLY A 1 86 ? 29.059 -18.643 -6.493 1.00 19.30 86 GLY A C 1
ATOM 650 O O . GLY A 1 86 ? 27.979 -18.363 -5.959 1.00 18.43 86 GLY A O 1
ATOM 651 N N . ALA A 1 87 ? 29.781 -19.724 -6.195 1.00 21.12 87 ALA A N 1
ATOM 652 C CA . ALA A 1 87 ? 29.212 -20.876 -5.455 1.00 25.00 87 ALA A CA 1
ATOM 653 C C . ALA A 1 87 ? 29.933 -21.232 -4.158 1.00 31.27 87 ALA A C 1
ATOM 654 O O . ALA A 1 87 ? 29.671 -22.297 -3.577 1.00 31.20 87 ALA A O 1
ATOM 656 N N . SER A 1 88 ? 30.884 -20.410 -3.741 1.00 22.69 88 SER A N 1
ATOM 657 C CA . SER A 1 88 ? 31.593 -20.533 -2.460 1.00 22.75 88 SER A CA 1
ATOM 658 C C . SER A 1 88 ? 31.914 -19.142 -1.988 1.00 22.78 88 SER A C 1
ATOM 659 O O . SER A 1 88 ? 31.934 -18.226 -2.817 1.00 22.42 88 SER A O 1
ATOM 662 N N . PRO A 1 89 ? 32.197 -18.939 -0.681 1.00 20.49 89 PRO A N 1
ATOM 663 C CA . PRO A 1 89 ? 32.487 -17.599 -0.181 1.00 20.73 89 PRO A CA 1
ATOM 664 C C . PRO A 1 89 ? 33.668 -16.934 -0.921 1.00 18.01 89 PRO A C 1
ATOM 665 O O . PRO A 1 89 ? 33.564 -15.770 -1.298 1.00 17.56 89 PRO A O 1
ATOM 669 N N . LYS A 1 90 ? 34.744 -17.686 -1.186 1.00 17.56 90 LYS A N 1
ATOM 670 C CA . LYS A 1 90 ? 35.891 -17.098 -1.861 1.00 18.23 90 LYS A CA 1
ATOM 671 C C . LYS A 1 90 ? 35.516 -16.687 -3.294 1.00 17.02 90 LYS A C 1
ATOM 672 O O . LYS A 1 90 ? 35.820 -15.551 -3.741 1.00 17.07 90 LYS A O 1
ATOM 678 N N . GLU A 1 91 ? 34.845 -17.568 -4.023 1.00 18.54 91 GLU A N 1
ATOM 679 C CA . GLU A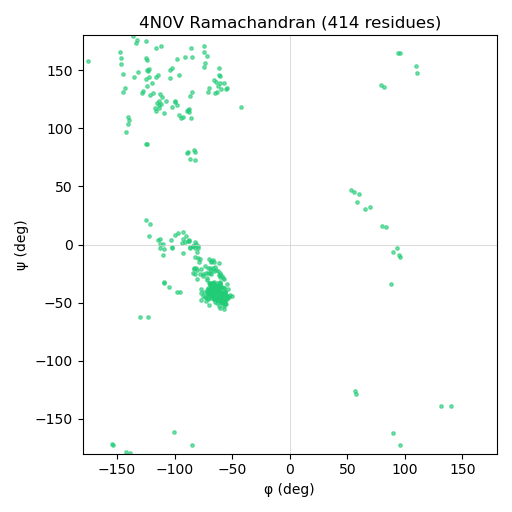 1 91 ? 34.468 -17.227 -5.404 1.00 18.39 91 GLU A CA 1
ATOM 680 C C . GLU A 1 91 ? 33.499 -16.038 -5.452 1.00 15.68 91 GLU A C 1
ATOM 681 O O . GLU A 1 91 ? 33.624 -15.136 -6.299 1.00 15.62 91 GLU A O 1
ATOM 687 N N . ARG A 1 92 ? 32.529 -16.039 -4.550 1.00 16.30 92 ARG A N 1
ATOM 688 C CA . ARG A 1 92 ? 31.569 -14.917 -4.492 1.00 14.21 92 ARG A CA 1
ATOM 689 C C . ARG A 1 92 ? 32.304 -13.605 -4.244 1.00 15.25 92 ARG A C 1
ATOM 690 O O . ARG A 1 92 ? 31.993 -12.546 -4.843 1.00 15.46 92 ARG A O 1
ATOM 698 N N . ALA A 1 93 ? 33.271 -13.639 -3.324 1.00 15.14 93 ALA A N 1
ATOM 699 C CA . ALA A 1 93 ? 34.026 -12.454 -2.991 1.00 14.86 93 ALA A CA 1
ATOM 700 C C . ALA A 1 93 ? 34.916 -11.974 -4.135 1.00 15.99 93 ALA A C 1
ATOM 701 O O . ALA A 1 93 ? 34.984 -10.758 -4.413 1.00 15.58 93 ALA A O 1
ATOM 703 N N . VAL A 1 94 ? 35.590 -12.884 -4.799 1.00 14.13 94 VAL A N 1
ATOM 704 C CA . VAL A 1 94 ? 36.434 -12.532 -5.937 1.00 14.23 94 VAL A CA 1
ATOM 705 C C . VAL A 1 94 ? 35.592 -11.977 -7.082 1.00 13.83 94 VAL A C 1
ATOM 706 O O . VAL A 1 94 ? 35.918 -10.933 -7.665 1.00 12.66 94 VAL A O 1
ATOM 710 N N . ILE A 1 95 ? 34.495 -12.639 -7.374 1.00 14.25 95 ILE A N 1
ATOM 711 C CA . ILE A 1 95 ? 33.604 -12.143 -8.429 1.00 14.97 95 ILE A CA 1
ATOM 712 C C . ILE A 1 95 ? 33.064 -10.751 -8.095 1.00 15.16 95 ILE A C 1
ATOM 713 O O . ILE A 1 95 ? 33.092 -9.834 -8.941 1.00 13.59 95 ILE A O 1
ATOM 718 N N . ALA A 1 96 ? 32.628 -10.543 -6.852 1.00 13.60 96 ALA A N 1
ATOM 719 C CA . ALA A 1 96 ? 32.141 -9.229 -6.417 1.00 13.63 96 ALA A CA 1
ATOM 720 C C . ALA A 1 96 ? 33.171 -8.137 -6.607 1.00 12.88 96 ALA A C 1
ATOM 721 O O . ALA A 1 96 ? 32.832 -7.047 -7.109 1.00 13.68 96 ALA A O 1
ATOM 723 N N . MET A 1 97 ? 34.417 -8.434 -6.185 1.00 13.53 97 MET A N 1
ATOM 724 C CA . MET A 1 97 ? 35.516 -7.481 -6.292 1.00 13.22 97 MET A CA 1
ATOM 725 C C . MET A 1 97 ? 35.746 -7.098 -7.749 1.00 13.51 97 MET A C 1
ATOM 726 O O . MET A 1 97 ? 35.833 -5.901 -8.101 1.00 13.33 97 MET A O 1
ATOM 731 N N . MET A 1 98 ? 35.833 -8.096 -8.612 1.00 13.18 98 MET A N 1
ATOM 732 C CA . MET A 1 98 ? 36.094 -7.843 -10.042 1.00 12.88 98 MET A CA 1
ATOM 733 C C . MET A 1 98 ? 34.911 -7.172 -10.706 1.00 13.35 98 MET A C 1
ATOM 734 O O . MET A 1 98 ? 35.082 -6.268 -11.554 1.00 13.33 98 MET A O 1
ATOM 739 N N . ASN A 1 99 ? 33.704 -7.531 -10.279 1.00 11.69 99 ASN A N 1
ATOM 740 C CA . ASN A 1 99 ? 32.501 -6.931 -10.852 1.00 12.38 99 ASN A CA 1
ATOM 741 C C . ASN A 1 99 ? 32.407 -5.461 -10.508 1.00 13.51 99 ASN A C 1
ATOM 742 O O . ASN A 1 99 ? 32.109 -4.634 -11.373 1.00 14.44 99 ASN A O 1
ATOM 747 N N . ILE A 1 100 ? 32.728 -5.095 -9.273 1.00 13.94 100 ILE A N 1
ATOM 748 C CA . ILE A 1 100 ? 32.767 -3.692 -8.881 1.00 14.77 100 ILE A CA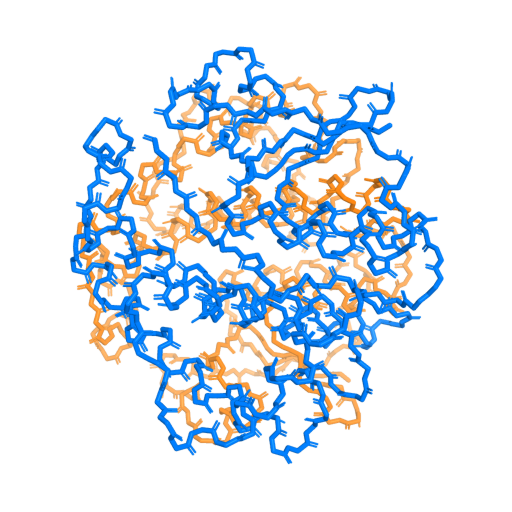 1
ATOM 749 C C . ILE A 1 100 ? 33.901 -2.901 -9.562 1.00 15.07 100 ILE A C 1
ATOM 750 O O . ILE A 1 100 ? 33.721 -1.749 -9.951 1.00 14.71 100 ILE A O 1
ATOM 755 N N . ARG A 1 101 ? 35.070 -3.508 -9.749 1.00 15.02 101 ARG A N 1
ATOM 756 C CA . ARG A 1 101 ? 36.114 -2.855 -10.529 1.00 15.61 101 ARG A CA 1
ATOM 757 C C . ARG A 1 101 ? 35.623 -2.551 -11.937 1.00 14.21 101 ARG A C 1
ATOM 758 O O . ARG A 1 101 ? 35.828 -1.443 -12.427 1.00 14.65 101 ARG A O 1
ATOM 766 N N . ALA A 1 102 ? 34.927 -3.495 -12.555 1.00 12.22 102 ALA A N 1
ATOM 767 C CA . ALA A 1 102 ? 34.395 -3.278 -13.913 1.00 13.72 102 ALA A CA 1
ATOM 768 C C . ALA A 1 102 ? 33.272 -2.227 -13.864 1.00 14.71 102 ALA A C 1
ATOM 769 O O . ALA A 1 102 ? 33.142 -1.402 -14.773 1.00 14.16 102 ALA A O 1
ATOM 771 N N . GLU A 1 103 ? 32.400 -2.323 -12.860 1.00 13.66 103 GLU A N 1
ATOM 772 C CA . GLU A 1 103 ? 31.239 -1.454 -12.811 1.00 13.98 103 GLU A CA 1
ATOM 773 C C . GLU A 1 103 ? 31.655 -0.013 -12.496 1.00 14.24 103 GLU A C 1
ATOM 774 O O . GLU A 1 103 ? 31.230 0.927 -13.171 1.00 15.60 103 GLU A O 1
ATOM 780 N N . SER A 1 104 ? 32.419 0.186 -11.445 1.00 14.21 104 SER A N 1
ATOM 781 C CA . SER A 1 104 ? 32.807 1.558 -11.043 1.00 16.13 104 SER A CA 1
ATOM 782 C C . SER A 1 104 ? 33.861 2.111 -11.996 1.00 17.51 104 SER A C 1
ATOM 783 O O . SER A 1 104 ? 33.807 3.272 -12.361 1.00 19.20 104 SER A O 1
ATOM 786 N N . GLY A 1 105 ? 34.814 1.289 -12.384 1.00 15.50 105 GLY A N 1
ATOM 787 C CA . GLY A 1 105 ? 35.939 1.718 -13.182 1.00 16.18 105 GLY A CA 1
ATOM 788 C C . GLY A 1 105 ? 35.680 1.836 -14.676 1.00 16.21 105 GLY A C 1
ATOM 789 O O . GLY A 1 105 ? 36.437 2.518 -15.384 1.00 17.12 105 GLY A O 1
ATOM 790 N N . LEU A 1 106 ? 34.654 1.180 -15.198 1.00 15.72 106 LEU A N 1
ATOM 791 C CA . LEU A 1 106 ? 34.421 1.180 -16.659 1.00 15.95 106 LEU A CA 1
ATOM 792 C C . LEU A 1 106 ? 32.977 1.548 -16.982 1.00 16.47 106 LEU A C 1
ATOM 793 O O . LEU A 1 106 ? 32.693 2.629 -17.556 1.00 16.57 106 LEU A O 1
ATOM 798 N N . MET A 1 107 ? 32.015 0.752 -16.552 1.00 15.08 107 MET A N 1
ATOM 799 C CA . MET A 1 107 ? 30.641 1.034 -16.866 1.00 16.95 107 MET A CA 1
ATOM 800 C C . MET A 1 107 ? 30.192 2.424 -16.391 1.00 18.09 107 MET A C 1
ATOM 801 O O . MET A 1 107 ? 29.661 3.214 -17.185 1.00 17.04 107 MET A O 1
ATOM 806 N N . ASN A 1 108 ? 30.353 2.709 -15.109 1.00 17.12 108 ASN A N 1
ATOM 807 C CA . ASN A 1 108 ? 29.899 3.967 -14.562 1.00 17.33 108 ASN A CA 1
ATOM 808 C C . ASN A 1 108 ? 30.781 5.139 -14.916 1.00 17.28 108 ASN A C 1
ATOM 809 O O . ASN A 1 108 ? 30.323 6.287 -14.869 1.00 17.95 108 ASN A O 1
ATOM 814 N N . ALA A 1 109 ? 32.051 4.848 -15.195 1.00 13.79 109 ALA A N 1
ATOM 815 C CA . ALA A 1 109 ? 33.034 5.861 -15.584 1.00 14.43 109 ALA A CA 1
ATOM 816 C C . ALA A 1 109 ? 32.701 6.348 -16.992 1.00 15.50 109 ALA A C 1
ATOM 817 O O . ALA A 1 109 ? 32.583 7.564 -17.201 1.00 16.53 109 ALA A O 1
ATOM 819 N N . VAL A 1 110 ? 32.425 5.433 -17.897 1.00 14.94 110 VAL A N 1
ATOM 820 C CA . VAL A 1 110 ? 31.929 5.835 -19.239 1.00 14.72 110 VAL A CA 1
ATOM 821 C C . VAL A 1 110 ? 30.595 6.571 -19.117 1.00 14.99 110 VAL A C 1
ATOM 822 O O . VAL A 1 110 ? 30.346 7.608 -19.756 1.00 16.86 110 VAL A O 1
ATOM 826 N N . GLY A 1 111 ? 29.726 6.074 -18.246 1.00 14.16 111 GLY A N 1
ATOM 827 C CA . GLY A 1 111 ? 28.448 6.722 -17.960 1.00 15.38 111 GLY A CA 1
ATOM 828 C C . GLY A 1 111 ? 28.576 8.172 -17.480 1.00 16.58 111 GLY A C 1
ATOM 829 O O . GLY A 1 111 ? 27.865 9.099 -17.998 1.00 16.83 111 GLY A O 1
ATOM 830 N N . ALA A 1 112 ? 29.539 8.419 -16.603 1.00 16.99 112 ALA A N 1
ATOM 831 C CA . ALA A 1 112 ? 29.763 9.767 -16.107 1.00 16.33 112 ALA A CA 1
ATOM 832 C C . ALA A 1 112 ? 30.266 10.655 -17.251 1.00 18.00 112 ALA A C 1
ATOM 833 O O . ALA A 1 112 ? 29.830 11.796 -17.397 1.00 17.48 112 ALA A O 1
ATOM 835 N N . TYR A 1 113 ? 31.173 10.133 -18.051 1.00 16.86 113 TYR A N 1
ATOM 836 C CA . TYR A 1 113 ? 31.660 10.908 -19.222 1.00 15.36 113 TYR A CA 1
ATOM 837 C C . TYR A 1 113 ? 30.513 11.245 -20.128 1.00 15.00 113 TYR A C 1
ATOM 838 O O . TYR A 1 113 ? 30.333 12.404 -20.586 1.00 15.74 113 TYR A O 1
ATOM 847 N N . PHE A 1 114 ? 29.734 10.248 -20.465 1.00 16.85 114 PHE A N 1
ATOM 848 C CA . PHE A 1 114 ? 28.628 10.423 -21.401 1.00 16.93 114 PHE A CA 1
ATOM 849 C C . PHE A 1 114 ? 27.624 11.465 -20.884 1.00 18.58 114 PHE A C 1
ATOM 850 O O . PHE A 1 114 ? 27.217 12.376 -21.610 1.00 18.62 114 PHE A O 1
ATOM 858 N N . HIS A 1 115 ? 27.209 11.325 -19.625 1.00 14.87 115 HIS A N 1
ATOM 859 C CA . HIS A 1 115 ? 26.117 12.127 -19.127 1.00 17.90 115 HIS A CA 1
ATOM 860 C C . HIS A 1 115 ? 26.566 13.512 -18.655 1.00 17.76 115 HIS A C 1
ATOM 861 O O . HIS A 1 115 ? 25.749 14.400 -18.574 1.00 21.07 115 HIS A O 1
ATOM 868 N N . HIS A 1 116 ? 27.844 13.674 -18.352 1.00 17.85 116 HIS A N 1
ATOM 869 C CA . HIS A 1 116 ? 28.375 14.928 -17.801 1.00 17.34 116 HIS A CA 1
ATOM 870 C C . HIS A 1 116 ? 29.259 15.718 -18.765 1.00 18.58 116 HIS A C 1
ATOM 871 O O . HIS A 1 116 ? 29.231 16.964 -18.728 1.00 19.24 116 HIS A O 1
ATOM 878 N N . ALA A 1 117 ? 30.005 15.040 -19.631 1.00 18.08 117 ALA A N 1
ATOM 879 C CA . ALA A 1 117 ? 30.972 15.703 -20.473 1.00 17.90 117 ALA A CA 1
ATOM 880 C C . ALA A 1 117 ? 30.599 15.735 -21.942 1.00 16.41 117 ALA A C 1
ATOM 881 O O . ALA A 1 117 ? 31.345 16.332 -22.752 1.00 18.66 117 ALA A O 1
ATOM 883 N N . THR A 1 118 ? 29.463 15.180 -22.302 1.00 18.00 118 THR A N 1
ATOM 884 C CA . THR A 1 118 ? 28.950 15.219 -23.688 1.00 19.80 118 THR A CA 1
ATOM 885 C C . THR A 1 118 ? 27.500 15.636 -23.582 1.00 18.31 118 THR A C 1
ATOM 886 O O . THR A 1 118 ? 27.000 15.851 -22.487 1.00 19.71 118 THR A O 1
ATOM 890 N N . ARG A 1 119 ? 26.830 15.821 -24.707 1.00 21.12 119 ARG A N 1
ATOM 891 C CA . ARG A 1 119 ? 25.422 16.179 -24.691 1.00 21.82 119 ARG A CA 1
ATOM 892 C C . ARG A 1 119 ? 24.575 15.103 -24.005 1.00 20.51 119 ARG A C 1
ATOM 893 O O . ARG A 1 119 ? 23.530 15.404 -23.449 1.00 20.95 119 ARG A O 1
ATOM 901 N N . GLY A 1 120 ? 25.094 13.884 -23.997 1.00 21.71 120 GLY A N 1
ATOM 902 C CA . GLY A 1 120 ? 24.407 12.755 -23.359 1.00 18.79 120 GLY A CA 1
ATOM 903 C C . GLY A 1 120 ? 23.023 12.567 -23.958 1.00 20.83 120 GLY A C 1
ATOM 904 O O . GLY A 1 120 ? 22.870 12.521 -25.171 1.00 24.74 120 GLY A O 1
ATOM 905 N N . LEU A 1 121 ? 22.023 12.504 -23.096 1.00 22.30 121 LEU A N 1
ATOM 906 C CA . LEU A 1 121 ? 20.664 12.227 -23.524 1.00 20.66 121 LEU A CA 1
ATOM 907 C C . LEU A 1 121 ? 19.943 13.505 -23.907 1.00 27.08 121 LEU A C 1
ATOM 908 O O . LEU A 1 121 ? 18.757 13.470 -24.208 1.00 25.23 121 LEU A O 1
ATOM 913 N N . GLY A 1 122 ? 20.659 14.631 -23.847 1.00 25.43 122 GLY A N 1
ATOM 914 C CA . GLY A 1 122 ? 20.063 15.944 -24.176 1.00 27.55 122 GLY A CA 1
ATOM 915 C C . GLY A 1 122 ? 19.586 16.693 -22.946 1.00 29.61 122 GLY A C 1
ATOM 916 O O . GLY A 1 122 ? 19.405 16.113 -21.876 1.00 27.67 122 GLY A O 1
ATOM 917 N N . PRO A 1 123 ? 19.329 18.004 -23.097 1.00 32.22 123 PRO A N 1
ATOM 918 C CA . PRO A 1 123 ? 19.181 18.872 -21.937 1.00 33.23 123 PRO A CA 1
ATOM 919 C C . PRO A 1 123 ? 17.893 18.657 -21.133 1.00 36.25 123 PRO A C 1
ATOM 920 O O . PRO A 1 123 ? 17.881 18.933 -19.937 1.00 40.63 123 PRO A O 1
ATOM 924 N N . ASP A 1 124 ? 16.871 18.053 -21.733 1.00 37.77 124 ASP A N 1
ATOM 925 C CA . ASP A 1 124 ? 15.660 17.714 -20.953 1.00 38.57 124 ASP A CA 1
ATOM 926 C C . ASP A 1 124 ? 15.966 16.631 -19.888 1.00 36.19 124 ASP A C 1
ATOM 927 O O . ASP A 1 124 ? 15.433 16.630 -18.771 1.00 38.56 124 ASP A O 1
ATOM 932 N N . LEU A 1 125 ? 16.888 15.736 -20.220 1.00 31.86 125 LEU A N 1
ATOM 933 C CA . LEU A 1 125 ? 17.218 14.630 -19.327 1.00 31.98 125 LEU A CA 1
ATOM 934 C C . LEU A 1 125 ? 18.454 14.915 -18.506 1.00 29.91 125 LEU A C 1
ATOM 935 O O . LEU A 1 125 ? 18.506 14.582 -17.311 1.00 30.97 125 LEU A O 1
ATOM 940 N N . GLU A 1 126 ? 19.465 15.508 -19.130 1.00 28.16 126 GLU A N 1
ATOM 941 C CA . GLU A 1 126 ? 20.690 15.870 -18.418 1.00 28.86 126 GLU A CA 1
ATOM 942 C C . GLU A 1 126 ? 20.484 17.208 -17.721 1.00 34.72 126 GLU A C 1
ATOM 943 O O . GLU A 1 126 ? 20.956 18.241 -18.183 1.00 32.33 126 GLU A O 1
ATOM 949 N N . THR A 1 127 ? 19.851 17.167 -16.567 1.00 35.38 127 THR A N 1
ATOM 950 C CA . THR A 1 127 ? 19.365 18.379 -15.929 1.00 39.81 127 THR A CA 1
ATOM 951 C C . THR A 1 127 ? 20.491 19.152 -15.237 1.00 35.48 127 THR A C 1
ATOM 952 O O . THR A 1 127 ? 20.375 20.340 -15.005 1.00 36.68 127 THR A O 1
ATOM 956 N N . TRP A 1 128 ? 21.562 18.483 -14.848 1.00 30.69 128 TRP A N 1
ATOM 957 C CA . TRP A 1 128 ? 22.721 19.188 -14.314 1.00 26.28 128 TRP A CA 1
ATOM 958 C C . TRP A 1 128 ? 23.956 18.443 -14.805 1.00 26.88 128 TRP A C 1
ATOM 959 O O . TRP A 1 128 ? 23.977 17.234 -14.761 1.00 30.90 128 TRP A O 1
ATOM 970 N N . GLN A 1 129 ? 24.961 19.158 -15.285 1.00 24.71 129 GLN A N 1
ATOM 971 C CA . GLN A 1 129 ? 26.238 18.499 -15.652 1.00 21.00 129 GLN A CA 1
ATOM 972 C C . GLN A 1 129 ? 27.412 19.089 -14.930 1.00 23.95 129 GLN A C 1
ATOM 973 O O . GLN A 1 129 ? 27.494 20.328 -14.739 1.00 22.20 129 GLN A O 1
ATOM 979 N N . CYS A 1 130 ? 28.401 18.240 -14.686 1.00 18.40 130 CYS A N 1
ATOM 980 C CA . CYS A 1 130 ? 29.693 18.623 -14.220 1.00 18.40 130 CYS A CA 1
ATOM 981 C C . CYS A 1 130 ? 30.729 18.075 -15.207 1.00 18.34 130 CYS A C 1
ATOM 982 O O . CYS A 1 130 ? 31.282 16.982 -15.036 1.00 19.21 130 CYS A O 1
ATOM 985 N N . PRO A 1 131 ? 31.016 18.838 -16.267 1.00 19.71 131 PRO A N 1
ATOM 986 C CA . PRO A 1 131 ? 31.911 18.319 -17.299 1.00 17.01 131 PRO A CA 1
ATOM 987 C C . PRO A 1 131 ? 33.340 17.956 -16.867 1.00 17.46 131 PRO A C 1
ATOM 988 O O . PRO A 1 131 ? 33.919 16.990 -17.372 1.00 18.11 131 PRO A O 1
ATOM 992 N N . ASP A 1 132 ? 33.907 18.674 -15.902 1.00 17.86 132 ASP A N 1
ATOM 993 C CA . ASP A 1 132 ? 35.207 18.336 -15.383 1.00 21.30 132 ASP A CA 1
ATOM 994 C C . ASP A 1 132 ? 35.221 16.924 -14.780 1.00 18.98 132 ASP A C 1
ATOM 995 O O . ASP A 1 132 ? 36.162 16.185 -14.978 1.00 20.51 132 ASP A O 1
ATOM 1000 N N . TRP A 1 133 ? 34.149 16.579 -14.081 1.00 18.77 133 TRP A N 1
ATOM 1001 C CA . TRP A 1 133 ? 34.026 15.227 -13.485 1.00 20.13 133 TRP A CA 1
ATOM 1002 C C . TRP A 1 133 ? 33.946 14.204 -14.588 1.00 16.51 133 TRP A C 1
ATOM 1003 O O . TRP A 1 133 ? 34.646 13.184 -14.581 1.00 16.99 133 TRP A O 1
ATOM 1014 N N . GLY A 1 134 ? 33.102 14.491 -15.581 1.00 17.15 134 GLY A N 1
ATOM 1015 C CA . GLY A 1 134 ? 32.906 13.573 -16.706 1.00 16.60 134 GLY A CA 1
ATOM 1016 C C . GLY A 1 134 ? 34.221 13.309 -17.420 1.00 17.34 134 GLY A C 1
ATOM 1017 O O . GLY A 1 134 ? 34.554 12.170 -17.769 1.00 16.39 134 GLY A O 1
ATOM 1018 N N . ASN A 1 135 ? 35.006 14.359 -17.668 1.00 17.69 135 ASN A N 1
ATOM 1019 C CA . ASN A 1 135 ? 36.283 14.166 -18.344 1.00 17.31 135 ASN A CA 1
ATOM 1020 C C . ASN A 1 135 ? 37.277 13.352 -17.485 1.00 19.47 135 ASN A C 1
ATOM 1021 O O . ASN A 1 135 ? 38.021 12.525 -18.031 1.00 20.56 135 ASN A O 1
ATOM 1026 N N . LYS A 1 136 ? 37.308 13.566 -16.169 1.00 19.69 136 LYS A N 1
ATOM 1027 C CA . LYS A 1 136 ? 38.151 12.768 -15.314 1.00 20.34 136 LYS A CA 1
ATOM 1028 C C . LYS A 1 136 ? 37.721 11.291 -15.388 1.00 19.67 136 LYS A C 1
ATOM 1029 O O . LYS A 1 136 ? 38.569 10.403 -15.438 1.00 18.51 136 LYS A O 1
ATOM 1035 N N . GLN A 1 137 ? 36.427 11.066 -15.469 1.00 17.54 137 GLN A N 1
ATOM 1036 C CA . GLN A 1 137 ? 35.921 9.694 -15.513 1.00 17.13 137 GLN A CA 1
ATOM 1037 C C . GLN A 1 137 ? 36.224 8.990 -16.819 1.00 16.55 137 GLN A C 1
ATOM 1038 O O . GLN A 1 137 ? 36.397 7.780 -16.857 1.00 18.18 137 GLN A O 1
ATOM 1044 N N . LYS A 1 138 ? 36.415 9.740 -17.905 1.00 16.87 138 LYS A N 1
ATOM 1045 C CA . LYS A 1 138 ? 36.862 9.084 -19.157 1.00 19.41 138 LYS A CA 1
ATOM 1046 C C . LYS A 1 138 ? 38.271 8.526 -18.964 1.00 19.42 138 LYS A C 1
ATOM 1047 O O . LYS A 1 138 ? 38.604 7.456 -19.458 1.00 19.35 138 LYS A O 1
ATOM 1053 N N . GLU A 1 139 ? 39.122 9.263 -18.239 1.00 18.91 139 GLU A N 1
ATOM 1054 C CA . GLU A 1 139 ? 40.460 8.792 -17.959 1.00 19.71 139 GLU A CA 1
ATOM 1055 C C . GLU A 1 139 ? 40.405 7.517 -17.106 1.00 19.95 139 GLU A C 1
ATOM 1056 O O . GLU A 1 139 ? 41.155 6.558 -17.367 1.00 19.52 139 GLU A O 1
ATOM 1062 N N . VAL A 1 140 ? 39.514 7.538 -16.101 1.00 17.80 140 VAL A N 1
ATOM 1063 C CA . VAL A 1 140 ? 39.340 6.365 -15.223 1.00 17.14 140 VAL A CA 1
ATOM 1064 C C . VAL A 1 140 ? 38.951 5.160 -16.088 1.00 15.24 140 VAL A C 1
ATOM 1065 O O . VAL A 1 140 ? 39.513 4.057 -15.925 1.00 16.03 140 VAL A O 1
ATOM 1069 N N . ALA A 1 141 ? 38.047 5.375 -17.030 1.00 15.62 141 ALA A N 1
ATOM 1070 C CA . ALA A 1 141 ? 37.598 4.291 -17.929 1.00 16.87 141 ALA A CA 1
ATOM 1071 C C . ALA A 1 141 ? 38.753 3.683 -18.705 1.00 15.89 141 ALA A C 1
ATOM 1072 O O . ALA A 1 141 ? 38.910 2.467 -18.801 1.00 15.42 141 ALA A O 1
ATOM 1074 N N . GLN A 1 142 ? 39.568 4.544 -19.296 1.00 17.88 142 GLN A N 1
ATOM 1075 C CA . GLN A 1 142 ? 40.715 4.053 -20.059 1.00 18.22 142 GLN A CA 1
ATOM 1076 C C . GLN A 1 142 ? 41.791 3.382 -19.211 1.00 20.42 142 GLN A C 1
ATOM 1077 O O . GLN A 1 142 ? 42.383 2.390 -19.645 1.00 17.82 142 GLN A O 1
ATOM 1083 N N . SER A 1 143 ? 42.006 3.850 -17.977 1.00 17.05 143 SER A N 1
ATOM 1084 C CA . SER A 1 143 ? 42.888 3.140 -17.053 1.00 17.24 143 SER A CA 1
ATOM 1085 C C . SER A 1 143 ? 42.313 1.777 -16.701 1.00 17.35 143 SER A C 1
ATOM 1086 O O . SER A 1 143 ? 43.035 0.810 -16.558 1.00 16.75 143 SER A O 1
ATOM 1089 N N . THR A 1 144 ? 41.007 1.721 -16.532 1.00 16.23 144 THR A N 1
ATOM 1090 C CA . THR A 1 144 ? 40.420 0.434 -16.201 1.00 15.08 144 THR A CA 1
ATOM 1091 C C . THR A 1 144 ? 40.558 -0.561 -17.336 1.00 16.17 144 THR A C 1
ATOM 1092 O O . THR A 1 144 ? 40.802 -1.760 -17.077 1.00 15.61 144 THR A O 1
ATOM 1096 N N . MET A 1 145 ? 40.448 -0.087 -18.599 1.00 14.96 145 MET A N 1
ATOM 1097 C CA . MET A 1 145 ? 40.651 -0.959 -19.744 1.00 15.84 145 MET A CA 1
ATOM 1098 C C . MET A 1 145 ? 42.022 -1.601 -19.683 1.00 16.79 145 MET A C 1
ATOM 1099 O O . MET A 1 145 ? 42.175 -2.775 -19.938 1.00 17.36 145 MET A O 1
ATOM 1104 N N . ALA A 1 146 ? 43.032 -0.798 -19.373 1.00 17.71 146 ALA A N 1
ATOM 1105 C CA . ALA A 1 146 ? 44.402 -1.304 -19.281 1.00 20.45 146 ALA A CA 1
ATOM 1106 C C . ALA A 1 146 ? 44.563 -2.319 -18.160 1.00 19.39 146 ALA A C 1
ATOM 1107 O O . ALA A 1 146 ? 45.268 -3.300 -18.290 1.00 18.24 146 ALA A O 1
ATOM 1109 N N . TYR A 1 147 ? 43.930 -2.057 -17.014 1.00 18.27 147 TYR A N 1
ATOM 1110 C CA . TYR A 1 147 ? 43.932 -2.997 -15.899 1.00 16.55 147 TYR A CA 1
ATOM 1111 C C . TYR A 1 147 ? 43.284 -4.318 -16.263 1.00 16.46 147 TYR A C 1
ATOM 1112 O O . TYR A 1 147 ? 43.824 -5.387 -16.001 1.00 17.11 147 TYR A O 1
ATOM 1121 N N . LEU A 1 148 ? 42.136 -4.253 -16.905 1.00 16.00 148 LEU A N 1
ATOM 1122 C CA . LEU A 1 148 ? 41.439 -5.478 -17.311 1.00 15.53 148 LEU A CA 1
ATOM 1123 C C . LEU A 1 148 ? 42.249 -6.279 -18.329 1.00 16.70 148 LEU A C 1
ATOM 1124 O O . LEU A 1 148 ? 42.311 -7.500 -18.302 1.00 17.48 148 LEU A O 1
ATOM 1129 N N . ASN A 1 149 ? 42.932 -5.565 -19.219 1.00 17.50 149 ASN A N 1
ATOM 1130 C CA . ASN A 1 149 ? 43.844 -6.227 -20.138 1.00 19.13 149 ASN A CA 1
ATOM 1131 C C . ASN A 1 149 ? 44.931 -7.025 -19.405 1.00 18.10 149 ASN A C 1
ATOM 1132 O O . ASN A 1 149 ? 45.235 -8.171 -19.788 1.00 18.46 149 ASN A O 1
ATOM 1137 N N . GLU A 1 150 ? 45.503 -6.463 -18.356 1.00 18.50 150 GLU A N 1
ATOM 1138 C CA . GLU A 1 150 ? 46.481 -7.170 -17.529 1.00 22.30 150 GLU A CA 1
ATOM 1139 C C . GLU A 1 150 ? 45.880 -8.369 -16.809 1.00 23.41 150 GLU A C 1
ATOM 1140 O O . GLU A 1 150 ? 46.484 -9.443 -16.768 1.00 20.74 150 GLU A O 1
ATOM 1146 N N . VAL A 1 151 ? 44.665 -8.211 -16.294 1.00 17.84 151 VAL A N 1
ATOM 1147 C CA . VAL A 1 151 ? 43.969 -9.366 -15.707 1.00 18.04 151 VAL A CA 1
ATOM 1148 C C . VAL A 1 151 ? 43.781 -10.507 -16.698 1.00 18.44 151 VAL A C 1
ATOM 1149 O O . VAL A 1 151 ? 44.056 -11.676 -16.382 1.00 20.31 151 VAL A O 1
ATOM 1153 N N . LEU A 1 152 ? 43.399 -10.170 -17.922 1.00 16.28 152 LEU A N 1
ATOM 1154 C CA . LEU A 1 152 ? 42.981 -11.103 -18.931 1.00 15.90 152 LEU A CA 1
ATOM 1155 C C . LEU A 1 152 ? 44.208 -11.772 -19.570 1.00 20.60 152 LEU A C 1
ATOM 1156 O O . LEU A 1 152 ? 44.040 -12.753 -20.274 1.00 19.06 152 LEU A O 1
ATOM 1161 N N . ALA A 1 153 ? 45.399 -11.205 -19.358 1.00 21.38 153 ALA A N 1
ATOM 1162 C CA . ALA A 1 153 ? 46.632 -11.893 -19.784 1.00 26.62 153 ALA A CA 1
ATOM 1163 C C . ALA A 1 153 ? 46.819 -13.172 -18.972 1.00 28.65 153 ALA A C 1
ATOM 1164 O O . ALA A 1 153 ? 47.416 -14.108 -19.467 1.00 32.30 153 ALA A O 1
ATOM 1166 N N . GLU A 1 154 ? 46.380 -13.181 -17.710 1.00 24.69 154 GLU A N 1
ATOM 1167 C CA . GLU A 1 154 ? 46.667 -14.279 -16.807 1.00 28.00 154 GLU A CA 1
ATOM 1168 C C . GLU A 1 154 ? 45.427 -15.093 -16.483 1.00 29.61 154 GLU A C 1
ATOM 1169 O O . GLU A 1 154 ? 45.539 -16.135 -15.869 1.00 30.15 154 GLU A O 1
ATOM 1175 N N . ASN A 1 155 ? 44.251 -14.605 -16.886 1.00 22.01 155 ASN A N 1
ATOM 1176 C CA . ASN A 1 155 ? 42.978 -15.294 -16.580 1.00 22.24 155 ASN A CA 1
ATOM 1177 C C . ASN A 1 155 ? 42.121 -15.322 -17.823 1.00 19.04 155 ASN A C 1
ATOM 1178 O O . ASN A 1 155 ? 42.054 -14.294 -18.551 1.00 20.55 155 ASN A O 1
ATOM 1183 N N . GLU A 1 156 ? 41.372 -16.391 -18.052 1.00 18.45 156 GLU A N 1
ATOM 1184 C CA . GLU A 1 156 ? 40.508 -16.442 -19.233 1.00 18.64 156 GLU A CA 1
ATOM 1185 C C . GLU A 1 156 ? 39.400 -15.403 -19.141 1.00 17.15 156 GLU A C 1
ATOM 1186 O O . GLU A 1 156 ? 39.164 -14.669 -20.089 1.00 17.75 156 GLU A O 1
ATOM 1192 N N . PHE A 1 157 ? 38.841 -15.274 -17.945 1.00 16.55 157 PHE A N 1
ATOM 1193 C CA . PHE A 1 157 ? 37.739 -14.334 -17.698 1.00 16.36 157 PHE A CA 1
ATOM 1194 C C . PHE A 1 157 ? 38.145 -13.414 -16.537 1.00 14.03 157 PHE A C 1
ATOM 1195 O O . PHE A 1 157 ? 39.150 -13.633 -15.928 1.00 15.27 157 PHE A O 1
ATOM 1203 N N . LEU A 1 158 ? 37.333 -12.405 -16.196 1.00 13.57 158 LEU A N 1
ATOM 1204 C CA . LEU A 1 158 ? 37.773 -11.412 -15.242 1.00 14.22 158 LEU A CA 1
ATOM 1205 C C . LEU A 1 158 ? 38.051 -11.984 -13.851 1.00 14.13 158 LEU A C 1
ATOM 1206 O O . LEU A 1 158 ? 38.921 -11.499 -13.153 1.00 16.78 158 LEU A O 1
ATOM 1211 N N . ALA A 1 159 ? 37.233 -12.938 -13.433 1.00 13.55 159 ALA A N 1
ATOM 1212 C CA . ALA A 1 159 ? 37.356 -13.518 -12.105 1.00 15.77 159 ALA A CA 1
ATOM 1213 C C . ALA A 1 159 ? 38.078 -14.849 -12.032 1.00 18.27 159 ALA A C 1
ATOM 1214 O O . ALA A 1 159 ? 38.195 -15.429 -10.923 1.00 18.38 159 ALA A O 1
ATOM 1216 N N . GLY A 1 160 ? 38.670 -15.266 -13.139 1.00 17.27 160 GLY A N 1
ATOM 1217 C CA . GLY A 1 160 ? 39.314 -16.582 -13.221 1.00 19.53 160 GLY A CA 1
ATOM 1218 C C . GLY A 1 160 ? 38.920 -17.380 -14.438 1.00 18.94 160 GLY A C 1
ATOM 1219 O O . GLY A 1 160 ? 38.844 -16.856 -15.547 1.00 18.33 160 GLY A O 1
ATOM 1220 N N . ASP A 1 161 ? 38.700 -18.682 -14.262 1.00 19.98 161 ASP A N 1
ATOM 1221 C CA . ASP A 1 161 ? 38.511 -19.532 -15.405 1.00 22.02 161 ASP A CA 1
ATOM 1222 C C . ASP A 1 161 ? 37.068 -19.706 -15.874 1.00 19.81 161 ASP A C 1
ATOM 1223 O O . ASP A 1 161 ? 36.828 -20.403 -16.858 1.00 21.86 161 ASP A O 1
ATOM 1228 N N . ARG A 1 162 ? 36.086 -19.040 -15.235 1.00 19.14 162 ARG A N 1
ATOM 1229 C CA . ARG A 1 162 ? 34.698 -19.132 -15.638 1.00 18.56 162 ARG A CA 1
ATOM 1230 C C . ARG A 1 162 ? 34.105 -17.731 -15.929 1.00 16.94 162 ARG A C 1
ATOM 1231 O O . ARG A 1 162 ? 34.447 -16.756 -15.244 1.00 16.38 162 ARG A O 1
ATOM 1239 N N . PHE A 1 163 ? 33.151 -17.707 -16.845 1.00 16.85 163 PHE A N 1
ATOM 1240 C CA . PHE A 1 163 ? 32.392 -16.510 -17.194 1.00 16.31 163 PHE A CA 1
ATOM 1241 C C . PHE A 1 163 ? 31.457 -16.173 -16.052 1.00 16.09 163 PHE A C 1
ATOM 1242 O O . PHE A 1 163 ? 30.785 -17.059 -15.504 1.00 16.59 163 PHE A O 1
ATOM 1250 N N . THR A 1 164 ? 31.467 -14.914 -15.642 1.00 14.47 164 THR A N 1
ATOM 1251 C CA . THR A 1 164 ? 30.651 -14.456 -14.514 1.00 14.34 164 THR A CA 1
ATOM 1252 C C . THR A 1 164 ? 30.003 -13.095 -14.757 1.00 15.70 164 THR A C 1
ATOM 1253 O O . THR A 1 164 ? 30.196 -12.484 -15.792 1.00 14.59 164 THR A O 1
ATOM 1257 N N . VAL A 1 165 ? 29.266 -12.605 -13.777 1.00 12.91 165 VAL A N 1
ATOM 1258 C CA . VAL A 1 165 ? 28.673 -11.270 -13.843 1.00 12.71 165 VAL A CA 1
ATOM 1259 C C . VAL A 1 165 ? 29.727 -10.218 -14.127 1.00 13.16 165 VAL A C 1
ATOM 1260 O O . VAL A 1 165 ? 29.434 -9.254 -14.820 1.00 13.55 165 VAL A O 1
ATOM 1264 N N . ALA A 1 166 ? 30.960 -10.406 -13.620 1.00 12.56 166 ALA A N 1
ATOM 1265 C CA . ALA A 1 166 ? 31.995 -9.399 -13.849 1.00 13.56 166 ALA A CA 1
ATOM 1266 C C . ALA A 1 166 ? 32.215 -9.212 -15.355 1.00 12.41 166 ALA A C 1
ATOM 1267 O O . ALA A 1 166 ? 32.452 -8.103 -15.838 1.00 13.59 166 ALA A O 1
ATOM 1269 N N . ASP A 1 167 ? 32.231 -10.320 -16.115 1.00 12.83 167 ASP A N 1
ATOM 1270 C CA . ASP A 1 167 ? 32.383 -10.254 -17.573 1.00 14.68 167 ASP A CA 1
ATOM 1271 C C . ASP A 1 167 ? 31.240 -9.586 -18.253 1.00 12.23 167 ASP A C 1
ATOM 1272 O O . ASP A 1 167 ? 31.440 -8.778 -19.168 1.00 14.03 167 ASP A O 1
ATOM 1277 N N . ILE A 1 168 ? 30.032 -9.797 -17.749 1.00 12.26 168 ILE A N 1
ATOM 1278 C CA . ILE A 1 168 ? 28.900 -9.105 -18.300 1.00 13.03 168 ILE A CA 1
ATOM 1279 C C . ILE A 1 168 ? 29.043 -7.591 -18.139 1.00 13.56 168 ILE A C 1
ATOM 1280 O O . ILE A 1 168 ? 28.815 -6.804 -19.094 1.00 14.27 168 ILE A O 1
ATOM 1285 N N . THR A 1 169 ? 29.388 -7.174 -16.927 1.00 14.34 169 THR A N 1
ATOM 1286 C CA . THR A 1 169 ? 29.494 -5.770 -16.616 1.00 13.59 169 THR A CA 1
ATOM 1287 C C . THR A 1 169 ? 30.577 -5.130 -17.502 1.00 13.34 169 THR A C 1
ATOM 1288 O O . THR A 1 169 ? 30.358 -4.093 -18.088 1.00 14.30 169 THR A O 1
ATOM 1292 N N . ALA A 1 170 ? 31.730 -5.778 -17.610 1.00 12.77 170 ALA A N 1
ATOM 1293 C CA . ALA A 1 170 ? 32.846 -5.224 -18.389 1.00 14.55 170 ALA A CA 1
ATOM 1294 C C . ALA A 1 170 ? 32.481 -5.162 -19.853 1.00 15.69 170 ALA A C 1
ATOM 1295 O O . ALA A 1 170 ? 32.827 -4.191 -20.541 1.00 14.07 170 ALA A O 1
ATOM 1297 N N . TYR A 1 171 ? 31.762 -6.172 -20.337 1.00 14.39 171 TYR A N 1
ATOM 1298 C CA . TYR A 1 171 ? 31.374 -6.217 -21.760 1.00 14.65 171 TYR A CA 1
ATOM 1299 C C . TYR A 1 171 ? 30.435 -5.069 -22.098 1.00 14.38 171 TYR A C 1
ATOM 1300 O O . TYR A 1 171 ? 30.659 -4.346 -23.072 1.00 14.07 171 TYR A O 1
ATOM 1309 N N . ALA A 1 172 ? 29.402 -4.898 -21.297 1.00 14.20 172 ALA A N 1
ATOM 1310 C CA . ALA A 1 172 ? 28.521 -3.756 -21.438 1.00 16.36 172 ALA A CA 1
ATOM 1311 C C . ALA A 1 172 ? 29.260 -2.409 -21.338 1.00 14.76 172 ALA A C 1
ATOM 1312 O O . ALA A 1 172 ? 28.981 -1.502 -22.121 1.00 16.30 172 ALA A O 1
ATOM 1314 N N . GLY A 1 173 ? 30.259 -2.321 -20.464 1.00 14.63 173 GLY A N 1
ATOM 1315 C CA . GLY A 1 173 ? 31.107 -1.151 -20.327 1.00 15.68 173 GLY A CA 1
ATOM 1316 C C . GLY A 1 173 ? 31.855 -0.831 -21.627 1.00 17.11 173 GLY A C 1
ATOM 1317 O O . GLY A 1 173 ? 31.975 0.345 -22.009 1.00 16.67 173 GLY A O 1
ATOM 1318 N N . LEU A 1 174 ? 32.353 -1.853 -22.305 1.00 15.42 174 LEU A N 1
ATOM 1319 C CA . LEU A 1 174 ? 33.047 -1.636 -23.635 1.00 18.90 174 LEU A CA 1
ATOM 1320 C C . LEU A 1 174 ? 32.088 -1.242 -24.735 1.00 18.64 174 LEU A C 1
ATOM 1321 O O . LEU A 1 174 ? 32.418 -0.369 -25.537 1.00 20.08 174 LEU A O 1
ATOM 1326 N N . VAL A 1 175 ? 30.929 -1.888 -24.800 1.00 18.85 175 VAL A N 1
ATOM 1327 C CA . VAL A 1 175 ? 29.887 -1.519 -25.740 1.00 21.31 175 VAL A CA 1
ATOM 1328 C C . VAL A 1 175 ? 29.530 -0.034 -25.517 1.00 23.25 175 VAL A C 1
ATOM 1329 O O . VAL A 1 175 ? 29.378 0.729 -26.499 1.00 20.83 175 VAL A O 1
ATOM 1333 N N . PHE A 1 176 ? 29.394 0.353 -24.239 1.00 17.88 176 PHE A N 1
ATOM 1334 C CA . PHE A 1 176 ? 29.052 1.711 -23.875 1.00 16.54 176 PHE A CA 1
ATOM 1335 C C . PHE A 1 176 ? 30.218 2.612 -24.291 1.00 16.96 176 PHE A C 1
ATOM 1336 O O . PHE A 1 176 ? 29.986 3.713 -24.818 1.00 19.70 176 PHE A O 1
ATOM 1344 N N . ALA A 1 177 ? 31.451 2.213 -24.017 1.00 17.39 177 ALA A N 1
ATOM 1345 C CA . ALA A 1 177 ? 32.631 3.040 -24.374 1.00 18.54 177 ALA A CA 1
ATOM 1346 C C . ALA A 1 177 ? 32.563 3.362 -25.893 1.00 22.23 177 ALA A C 1
ATOM 1347 O O . ALA A 1 177 ? 32.725 4.509 -26.315 1.00 19.35 177 ALA A O 1
ATOM 1349 N N . GLU A 1 178 ? 32.250 2.364 -26.703 1.00 20.26 178 GLU A N 1
ATOM 1350 C CA . GLU A 1 178 ? 32.158 2.622 -28.159 1.00 21.77 178 GLU A CA 1
ATOM 1351 C C . GLU A 1 178 ? 31.055 3.552 -28.546 1.00 24.33 178 GLU A C 1
ATOM 1352 O O . GLU A 1 178 ? 31.261 4.460 -29.386 1.00 22.77 178 GLU A O 1
ATOM 1358 N N . PHE A 1 179 ? 29.887 3.398 -27.949 1.00 20.10 179 PHE A N 1
ATOM 1359 C CA . PHE A 1 179 ? 28.787 4.272 -28.219 1.00 24.02 179 PHE A CA 1
ATOM 1360 C C . PHE A 1 179 ? 29.119 5.709 -27.840 1.00 25.73 179 PHE A C 1
ATOM 1361 O O . PHE A 1 179 ? 28.694 6.671 -28.507 1.00 22.42 179 PHE A O 1
ATOM 1369 N N . ALA A 1 180 ? 29.814 5.856 -26.719 1.00 19.69 180 ALA A N 1
ATOM 1370 C CA . ALA A 1 180 ? 30.155 7.182 -26.197 1.00 19.24 180 ALA A CA 1
ATOM 1371 C C . ALA A 1 180 ? 31.393 7.791 -26.867 1.00 20.90 180 ALA A C 1
ATOM 1372 O O . ALA A 1 180 ? 31.844 8.888 -26.466 1.00 22.72 180 ALA A O 1
ATOM 1374 N N . LYS A 1 181 ? 32.013 7.040 -27.760 1.00 22.69 181 LYS A N 1
ATOM 1375 C CA . LYS A 1 181 ? 33.280 7.400 -28.400 1.00 27.01 181 LYS A CA 1
ATOM 1376 C C . LYS A 1 181 ? 34.401 7.585 -27.426 1.00 27.48 181 LYS A C 1
ATOM 1377 O O . LYS A 1 181 ? 35.239 8.483 -27.584 1.00 25.81 181 LYS A O 1
ATOM 1383 N N . VAL A 1 182 ? 34.494 6.675 -26.462 1.00 22.26 182 VAL A N 1
ATOM 1384 C CA . VAL A 1 182 ? 35.682 6.555 -25.640 1.00 21.35 182 VAL A CA 1
ATOM 1385 C C . VAL A 1 182 ? 36.536 5.472 -26.238 1.00 23.93 182 VAL A C 1
ATOM 1386 O O . VAL A 1 182 ? 36.127 4.312 -26.320 1.00 23.16 182 VAL A O 1
ATOM 1390 N N . ASP A 1 183 ? 37.683 5.858 -26.785 1.00 23.28 183 ASP A N 1
ATOM 1391 C CA . ASP A 1 183 ? 38.529 4.900 -27.491 1.00 26.68 183 ASP A CA 1
ATOM 1392 C C . ASP A 1 183 ? 39.053 3.758 -26.581 1.00 23.95 183 ASP A C 1
ATOM 1393 O O . ASP A 1 183 ? 39.426 3.988 -25.435 1.00 25.97 183 ASP A O 1
ATOM 1398 N N . ILE A 1 184 ? 39.005 2.549 -27.116 1.00 22.06 184 ILE A N 1
ATOM 1399 C CA . ILE A 1 184 ? 39.581 1.355 -26.497 1.00 22.25 184 ILE A CA 1
ATOM 1400 C C . ILE A 1 184 ? 40.973 1.212 -27.105 1.00 24.64 184 ILE A C 1
ATOM 1401 O O . ILE A 1 184 ? 41.076 0.937 -28.297 1.00 26.77 184 ILE A O 1
ATOM 1406 N N . PRO A 1 185 ? 42.023 1.464 -26.322 1.00 26.06 185 PRO A N 1
ATOM 1407 C CA . PRO A 1 185 ? 43.373 1.425 -26.919 1.00 27.03 185 PRO A CA 1
ATOM 1408 C C . PRO A 1 185 ? 43.693 0.098 -27.642 1.00 33.81 185 PRO A C 1
ATOM 1409 O O . PRO A 1 185 ? 43.428 -1.010 -27.116 1.00 28.13 185 PRO A O 1
ATOM 1413 N N . GLY A 1 186 ? 44.269 0.207 -28.841 1.00 30.31 186 GLY A N 1
ATOM 1414 C CA . GLY A 1 186 ? 44.281 -0.917 -29.782 1.00 33.16 186 GLY A CA 1
ATOM 1415 C C . GLY A 1 186 ? 45.351 -1.925 -29.458 1.00 27.88 186 GLY A C 1
ATOM 1416 O O . GLY A 1 186 ? 45.365 -3.006 -30.002 1.00 29.81 186 GLY A O 1
ATOM 1417 N N . HIS A 1 187 ? 46.253 -1.558 -28.564 1.00 27.64 187 HIS A N 1
ATOM 1418 C CA . HIS A 1 187 ? 47.312 -2.407 -28.101 1.00 25.08 187 HIS A CA 1
ATOM 1419 C C . HIS A 1 187 ? 46.910 -3.363 -26.950 1.00 25.29 187 HIS A C 1
ATOM 1420 O O . HIS A 1 187 ? 47.713 -4.199 -26.524 1.00 24.63 187 HIS A O 1
ATOM 1427 N N . LEU A 1 188 ? 45.651 -3.276 -26.502 1.00 23.60 188 LEU A N 1
ATOM 1428 C CA . LEU A 1 188 ? 45.187 -4.118 -25.394 1.00 21.89 188 LEU A CA 1
ATOM 1429 C C . LEU A 1 188 ? 44.694 -5.461 -25.913 1.00 22.65 188 LEU A C 1
ATOM 1430 O O . LEU A 1 188 ? 43.472 -5.715 -26.012 1.00 20.15 188 LEU A O 1
ATOM 1435 N N . ASP A 1 189 ? 45.649 -6.304 -26.306 1.00 23.30 189 ASP A N 1
ATOM 1436 C CA . ASP A 1 189 ? 45.315 -7.499 -27.090 1.00 22.25 189 ASP A CA 1
ATOM 1437 C C . ASP A 1 189 ? 44.410 -8.479 -26.343 1.00 18.44 189 ASP A C 1
ATOM 1438 O O . ASP A 1 189 ? 43.491 -9.043 -26.968 1.00 19.72 189 ASP A O 1
ATOM 1443 N N . HIS A 1 190 ? 44.694 -8.635 -25.063 1.00 19.82 190 HIS A N 1
ATOM 1444 C CA . HIS A 1 190 ? 43.968 -9.608 -24.232 1.00 19.10 190 HIS A CA 1
ATOM 1445 C C . HIS A 1 190 ? 42.521 -9.150 -24.040 1.00 18.46 190 HIS A C 1
ATOM 1446 O O . HIS A 1 190 ? 41.570 -9.940 -24.116 1.00 17.74 190 HIS A O 1
ATOM 1453 N N . LEU A 1 191 ? 42.357 -7.859 -23.720 1.00 17.17 191 LEU A N 1
ATOM 1454 C CA . LEU A 1 191 ? 41.006 -7.313 -23.633 1.00 15.14 191 LEU A CA 1
ATOM 1455 C C . LEU A 1 191 ? 40.234 -7.499 -24.918 1.00 15.28 191 LEU A C 1
ATOM 1456 O O . LEU A 1 191 ? 39.090 -7.872 -24.932 1.00 15.82 191 LEU A O 1
ATOM 1461 N N . LEU A 1 192 ? 40.874 -7.222 -26.069 1.00 16.60 192 LEU A N 1
ATOM 1462 C CA . LEU A 1 192 ? 40.175 -7.344 -27.328 1.00 18.42 192 LEU A CA 1
ATOM 1463 C C . LEU A 1 192 ? 39.808 -8.799 -27.688 1.00 15.49 192 LEU A C 1
ATOM 1464 O O . LEU A 1 192 ? 38.766 -9.013 -28.251 1.00 18.50 192 LEU A O 1
ATOM 1469 N N . ALA A 1 193 ? 40.675 -9.723 -27.362 1.00 17.74 193 ALA A N 1
ATOM 1470 C CA . ALA A 1 193 ? 40.461 -11.153 -27.644 1.00 19.53 193 ALA A CA 1
ATOM 1471 C C . ALA A 1 193 ? 39.318 -11.668 -26.773 1.00 18.39 193 ALA A C 1
ATOM 1472 O O . ALA A 1 193 ? 38.453 -12.374 -27.241 1.00 19.06 193 ALA A O 1
ATOM 1474 N N . TRP A 1 194 ? 39.345 -11.272 -25.511 1.00 17.87 194 TRP A N 1
ATOM 1475 C CA . TRP A 1 194 ? 38.245 -11.607 -24.579 1.00 16.30 194 TRP A CA 1
ATOM 1476 C C . TRP A 1 194 ? 36.935 -11.032 -25.131 1.00 15.80 194 TRP A C 1
ATOM 1477 O O . TRP A 1 194 ? 35.917 -11.683 -25.121 1.00 16.26 194 TRP A O 1
ATOM 1488 N N . ARG A 1 195 ? 36.940 -9.778 -25.605 1.00 16.37 195 ARG A N 1
ATOM 1489 C CA . ARG A 1 195 ? 35.736 -9.143 -26.003 1.00 15.46 195 ARG A CA 1
ATOM 1490 C C . ARG A 1 195 ? 35.089 -9.949 -27.142 1.00 15.52 195 ARG A C 1
ATOM 1491 O O . ARG A 1 195 ? 33.890 -10.119 -27.189 1.00 15.85 195 ARG A O 1
ATOM 1499 N N . ALA A 1 196 ? 35.913 -10.375 -28.100 1.00 18.27 196 ALA A N 1
ATOM 1500 C CA . ALA A 1 196 ? 35.407 -11.127 -29.240 1.00 20.08 196 ALA A CA 1
ATOM 1501 C C . ALA A 1 196 ? 34.817 -12.459 -28.827 1.00 19.28 196 ALA A C 1
ATOM 1502 O O . ALA A 1 196 ? 33.771 -12.868 -29.352 1.00 19.94 196 ALA A O 1
ATOM 1504 N N . ARG A 1 197 ? 35.442 -13.119 -27.857 1.00 18.00 197 ARG A N 1
ATOM 1505 C CA . ARG A 1 197 ? 34.910 -14.402 -27.355 1.00 18.45 197 ARG A CA 1
ATOM 1506 C C . ARG A 1 197 ? 33.635 -14.215 -26.559 1.00 18.82 197 ARG A C 1
ATOM 1507 O O . ARG A 1 197 ? 32.748 -15.065 -26.594 1.00 19.41 197 ARG A O 1
ATOM 1515 N N . VAL A 1 198 ? 33.556 -13.132 -25.776 1.00 16.50 198 VAL A N 1
ATOM 1516 C CA . VAL A 1 198 ? 32.296 -12.825 -25.072 1.00 15.71 198 VAL A CA 1
ATOM 1517 C C . VAL A 1 198 ? 31.161 -12.470 -26.031 1.00 17.66 198 VAL A C 1
ATOM 1518 O O . VAL A 1 198 ? 30.055 -12.969 -25.887 1.00 16.84 198 VAL A O 1
ATOM 1522 N N . ALA A 1 199 ? 31.451 -11.637 -27.044 1.00 19.25 199 ALA A N 1
ATOM 1523 C CA . ALA A 1 199 ? 30.426 -11.191 -27.960 1.00 20.75 199 ALA A CA 1
ATOM 1524 C C . ALA A 1 199 ? 29.783 -12.346 -28.696 1.00 21.44 199 ALA A C 1
ATOM 1525 O O . ALA A 1 199 ? 28.644 -12.241 -29.157 1.00 22.92 199 ALA A O 1
ATOM 1527 N N . ALA A 1 200 ? 30.543 -13.415 -28.878 1.00 20.16 200 ALA A N 1
ATOM 1528 C CA . ALA A 1 200 ? 30.091 -14.551 -29.651 1.00 22.22 200 ALA A CA 1
ATOM 1529 C C . ALA A 1 200 ? 29.211 -15.487 -28.843 1.00 22.13 200 ALA A C 1
ATOM 1530 O O . ALA A 1 200 ? 28.653 -16.451 -29.374 1.00 22.42 200 ALA A O 1
ATOM 1532 N N . ARG A 1 201 ? 29.148 -15.282 -27.518 1.00 18.40 201 ARG A N 1
ATOM 1533 C CA . ARG A 1 201 ? 28.331 -16.129 -26.674 1.00 18.19 201 ARG A CA 1
ATOM 1534 C C . ARG A 1 201 ? 26.869 -16.041 -27.075 1.00 19.69 201 ARG A C 1
ATOM 1535 O O . ARG A 1 201 ? 26.392 -14.974 -27.456 1.00 20.58 201 ARG A O 1
ATOM 1543 N N . PRO A 1 202 ? 26.128 -17.155 -26.955 1.00 23.36 202 PRO A N 1
ATOM 1544 C CA . PRO A 1 202 ? 24.748 -17.077 -27.439 1.00 23.61 202 PRO A CA 1
ATOM 1545 C C . PRO A 1 202 ? 23.814 -16.179 -26.645 1.00 24.56 202 PRO A C 1
ATOM 1546 O O . PRO A 1 202 ? 22.837 -15.725 -27.191 1.00 27.96 202 PRO A O 1
ATOM 1550 N N . SER A 1 203 ? 24.212 -15.784 -25.435 1.00 21.97 203 SER A N 1
ATOM 1551 C CA . SER A 1 203 ? 23.443 -14.831 -24.652 1.00 20.91 203 SER A CA 1
ATOM 1552 C C . SER A 1 203 ? 23.545 -13.406 -25.181 1.00 21.94 203 SER A C 1
ATOM 1553 O O . SER A 1 203 ? 22.740 -12.550 -24.817 1.00 23.66 203 SER A O 1
ATOM 1556 N N . ILE A 1 204 ? 24.567 -13.137 -25.992 1.00 21.23 204 ILE A N 1
ATOM 1557 C CA . ILE A 1 204 ? 24.836 -11.835 -26.501 1.00 24.44 204 ILE A CA 1
ATOM 1558 C C . ILE A 1 204 ? 24.586 -11.874 -28.002 1.00 36.21 204 ILE A C 1
ATOM 1559 O O . ILE A 1 204 ? 25.047 -12.772 -28.729 1.00 35.89 204 ILE A O 1
ATOM 1564 N N . THR A 1 205 ? 23.802 -10.923 -28.456 1.00 44.05 205 THR A N 1
ATOM 1565 C CA . THR A 1 205 ? 23.406 -10.939 -29.842 1.00 59.72 205 THR A CA 1
ATOM 1566 C C . THR A 1 205 ? 24.634 -10.630 -30.728 1.00 67.40 205 THR A C 1
ATOM 1567 O O . THR A 1 205 ? 24.872 -11.308 -31.738 1.00 66.56 205 THR A O 1
ATOM 1571 N N . GLY A 1 206 ? 25.450 -9.667 -30.289 1.00 66.82 206 GLY A N 1
ATOM 1572 C CA . GLY A 1 206 ? 26.629 -9.224 -31.038 1.00 62.87 206 GLY A CA 1
ATOM 1573 C C . GLY A 1 206 ? 26.232 -8.128 -32.015 1.00 65.88 206 GLY A C 1
ATOM 1574 O O . GLY A 1 206 ? 27.018 -7.223 -32.292 1.00 66.68 206 GLY A O 1
ATOM 1575 N N . ALA A 1 207 ? 25.007 -8.230 -32.545 1.00 67.20 207 ALA A N 1
ATOM 1576 C CA . ALA A 1 207 ? 24.341 -7.135 -33.272 1.00 69.92 207 ALA A CA 1
ATOM 1577 C C . ALA A 1 207 ? 23.964 -5.968 -32.361 1.00 73.36 207 ALA A C 1
ATOM 1578 O O . ALA A 1 207 ? 24.044 -4.808 -32.782 1.00 72.49 207 ALA A O 1
ATOM 1580 N N . GLU A 1 208 ? 23.552 -6.283 -31.127 1.00 71.64 208 GLU A N 1
ATOM 1581 C CA . GLU A 1 208 ? 22.947 -5.302 -30.205 1.00 69.96 208 GLU A CA 1
ATOM 1582 C C . GLU A 1 208 ? 23.692 -3.962 -30.236 1.00 71.47 208 GLU A C 1
ATOM 1583 O O . GLU A 1 208 ? 24.892 -3.885 -29.938 1.00 79.35 208 GLU A O 1
ATOM 1589 N N . ASN A 1 209 ? 22.983 -2.912 -30.631 1.00 63.92 209 ASN A N 1
ATOM 1590 C CA . ASN A 1 209 ? 23.520 -1.571 -30.525 1.00 61.79 209 ASN A CA 1
ATOM 1591 C C . ASN A 1 209 ? 22.857 -0.877 -29.352 1.00 58.11 209 ASN A C 1
ATOM 1592 O O . ASN A 1 209 ? 21.665 -1.061 -29.087 1.00 52.59 209 ASN A O 1
ATOM 1594 N N . LEU A 1 210 ? 23.631 -0.066 -28.645 1.00 49.51 210 LEU A N 1
ATOM 1595 C CA . LEU A 1 210 ? 23.021 0.938 -27.807 1.00 47.61 210 LEU A CA 1
ATOM 1596 C C . LEU A 1 210 ? 22.515 2.018 -28.740 1.00 46.98 210 LEU A C 1
ATOM 1597 O O . LEU A 1 210 ? 23.042 2.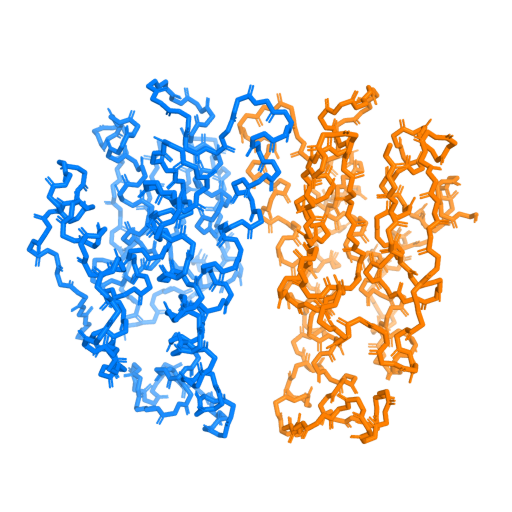202 -29.845 1.00 43.86 210 LEU A O 1
ATOM 1602 N N . TYR A 1 211 ? 21.488 2.709 -28.286 1.00 41.41 211 TYR A N 1
ATOM 1603 C CA . TYR A 1 211 ? 20.871 3.768 -29.043 1.00 43.76 211 TYR A CA 1
ATOM 1604 C C . TYR A 1 211 ? 19.811 4.391 -28.156 1.00 47.19 211 TYR A C 1
ATOM 1605 O O . TYR A 1 211 ? 19.312 3.765 -27.193 1.00 39.26 211 TYR A O 1
ATOM 1614 N N . PHE A 1 212 ? 19.468 5.626 -28.493 1.00 45.31 212 PHE A N 1
ATOM 1615 C CA . PHE A 1 212 ? 18.270 6.267 -27.970 1.00 48.18 212 PHE A CA 1
ATOM 1616 C C . PHE A 1 212 ? 17.691 7.191 -29.049 1.00 52.08 212 PHE A C 1
ATOM 1617 O O . PHE A 1 212 ? 18.425 7.621 -29.943 1.00 42.71 212 PHE A O 1
ATOM 1625 N N . GLN A 1 213 ? 16.385 7.456 -28.961 1.00 55.56 213 GLN A N 1
ATOM 1626 C CA . GLN A 1 213 ? 15.734 8.555 -29.696 1.00 60.89 213 GLN A CA 1
ATOM 1627 C C . GLN A 1 213 ? 14.846 9.352 -28.748 1.00 61.99 213 GLN A C 1
ATOM 1628 O O . GLN A 1 213 ? 14.836 10.581 -28.768 1.00 62.39 213 GLN A O 1
ATOM 1630 N N . MET B 1 1 ? 43.592 -15.315 8.223 1.00 35.93 1 MET B N 1
ATOM 1631 C CA . MET B 1 1 ? 42.970 -14.077 7.722 1.00 30.64 1 MET B CA 1
ATOM 1632 C C . MET B 1 1 ? 43.613 -12.859 8.314 1.00 29.54 1 MET B C 1
ATOM 1633 O O . MET B 1 1 ? 43.692 -12.714 9.544 1.00 29.79 1 MET B O 1
ATOM 1638 N N . LYS B 1 2 ? 43.990 -11.930 7.443 1.00 23.64 2 LYS B N 1
ATOM 1639 C CA . LYS B 1 2 ? 44.515 -10.657 7.839 1.00 26.21 2 LYS B CA 1
ATOM 1640 C C . LYS B 1 2 ? 43.668 -9.591 7.210 1.00 25.63 2 LYS B C 1
ATOM 1641 O O . LYS B 1 2 ? 43.270 -9.710 6.029 1.00 24.68 2 LYS B O 1
ATOM 1647 N N . ILE B 1 3 ? 43.347 -8.585 7.989 1.00 26.04 3 ILE B N 1
ATOM 1648 C CA . ILE B 1 3 ? 42.755 -7.421 7.442 1.00 23.48 3 ILE B CA 1
ATOM 1649 C C . ILE B 1 3 ? 43.726 -6.277 7.590 1.00 27.50 3 ILE B C 1
ATOM 1650 O O . ILE B 1 3 ? 44.054 -5.870 8.710 1.00 27.86 3 ILE B O 1
ATOM 1655 N N . TYR B 1 4 ? 44.100 -5.717 6.453 1.00 25.67 4 TYR B N 1
ATOM 1656 C CA . TYR B 1 4 ? 44.900 -4.505 6.408 1.00 27.65 4 TYR B CA 1
ATOM 1657 C C . TYR B 1 4 ? 43.983 -3.304 6.441 1.00 31.32 4 TYR B C 1
ATOM 1658 O O . TYR B 1 4 ? 43.181 -3.102 5.506 1.00 31.01 4 TYR B O 1
ATOM 1667 N N . ASP B 1 5 ? 44.071 -2.477 7.489 1.00 29.22 5 ASP B N 1
ATOM 1668 C CA . ASP B 1 5 ? 43.190 -1.328 7.545 1.00 29.48 5 ASP B CA 1
ATOM 1669 C C . ASP B 1 5 ? 43.760 -0.176 8.390 1.00 30.09 5 ASP B C 1
ATOM 1670 O O . ASP B 1 5 ? 44.931 -0.174 8.754 1.00 32.55 5 ASP B O 1
ATOM 1675 N N . THR B 1 6 ? 42.923 0.818 8.608 1.00 30.17 6 THR B N 1
ATOM 1676 C CA . THR B 1 6 ? 43.350 2.078 9.211 1.00 33.95 6 THR B CA 1
ATOM 1677 C C . THR B 1 6 ? 42.250 2.468 10.155 1.00 36.11 6 THR B C 1
ATOM 1678 O O . THR B 1 6 ? 41.142 2.825 9.733 1.00 31.75 6 THR B O 1
ATOM 1682 N N . GLU B 1 7 ? 42.529 2.329 11.449 1.00 37.70 7 GLU B N 1
ATOM 1683 C CA . GLU B 1 7 ? 41.549 2.642 12.445 1.00 40.88 7 GLU B CA 1
ATOM 1684 C C . GLU B 1 7 ? 41.139 4.099 12.349 1.00 40.88 7 GLU B C 1
ATOM 1685 O O . GLU B 1 7 ? 41.918 4.962 11.946 1.00 46.11 7 GLU B O 1
ATOM 1691 N N . GLY B 1 8 ? 39.840 4.327 12.510 1.00 38.15 8 GLY B N 1
ATOM 1692 C CA . GLY B 1 8 ? 39.287 5.663 12.375 1.00 37.08 8 GLY B CA 1
ATOM 1693 C C . GLY B 1 8 ? 38.717 6.040 11.010 1.00 38.86 8 GLY B C 1
ATOM 1694 O O . GLY B 1 8 ? 38.122 7.103 10.886 1.00 41.84 8 GLY B O 1
ATOM 1695 N N . PHE B 1 9 ? 38.926 5.207 9.982 1.00 32.09 9 PHE B N 1
ATOM 1696 C CA . PHE B 1 9 ? 38.406 5.491 8.613 1.00 31.86 9 PHE B CA 1
ATOM 1697 C C . PHE B 1 9 ? 37.055 4.738 8.438 1.00 30.42 9 PHE B C 1
ATOM 1698 O O . PHE B 1 9 ? 36.868 3.673 9.003 1.00 30.26 9 PHE B O 1
ATOM 1706 N N . PRO B 1 10 ? 36.110 5.310 7.692 1.00 29.16 10 PRO B N 1
ATOM 1707 C CA . PRO B 1 10 ? 34.749 4.751 7.673 1.00 27.89 10 PRO B CA 1
ATOM 1708 C C . PRO B 1 10 ? 34.587 3.402 6.919 1.00 27.02 10 PRO B C 1
ATOM 1709 O O . PRO B 1 10 ? 33.808 2.571 7.366 1.00 24.55 10 PRO B O 1
ATOM 1713 N N . ASN B 1 11 ? 35.383 3.141 5.879 1.00 28.79 11 ASN B N 1
ATOM 1714 C CA . ASN B 1 11 ? 35.294 1.828 5.218 1.00 26.72 11 ASN B CA 1
ATOM 1715 C C . ASN B 1 11 ? 35.854 0.717 6.104 1.00 25.16 11 ASN B C 1
ATOM 1716 O O . ASN B 1 11 ? 35.241 -0.326 6.252 1.00 24.51 11 ASN B O 1
ATOM 1721 N N . PRO B 1 12 ? 37.034 0.920 6.695 1.00 24.39 12 PRO B N 1
ATOM 1722 C CA . PRO B 1 12 ? 37.446 -0.036 7.718 1.00 25.54 12 PRO B CA 1
ATOM 1723 C C . PRO B 1 12 ? 36.446 -0.261 8.843 1.00 22.58 12 PRO B C 1
ATOM 1724 O O . PRO B 1 12 ? 36.237 -1.419 9.242 1.00 22.57 12 PRO B O 1
ATOM 1728 N N . LEU B 1 13 ? 35.778 0.787 9.292 1.00 23.33 13 LEU B N 1
ATOM 1729 C CA . LEU B 1 13 ? 34.680 0.637 10.265 1.00 24.23 13 LEU B CA 1
ATOM 1730 C C . LEU B 1 13 ? 33.600 -0.321 9.818 1.00 24.14 13 LEU B C 1
ATOM 1731 O O . LEU B 1 13 ? 33.146 -1.175 10.588 1.00 23.75 13 LEU B O 1
ATOM 1736 N N . ARG B 1 14 ? 33.153 -0.178 8.579 1.00 21.44 14 ARG B N 1
ATOM 1737 C CA . ARG B 1 14 ? 32.124 -1.100 8.081 1.00 20.33 14 ARG B CA 1
ATOM 1738 C C . ARG B 1 14 ? 32.497 -2.559 8.214 1.00 19.24 14 ARG B C 1
ATOM 1739 O O . ARG B 1 14 ? 31.650 -3.387 8.497 1.00 18.92 14 ARG B O 1
ATOM 1747 N N . VAL B 1 15 ? 33.731 -2.894 7.853 1.00 19.39 15 VAL B N 1
ATOM 1748 C CA . VAL B 1 15 ? 34.194 -4.257 7.896 1.00 17.33 15 VAL B CA 1
ATOM 1749 C C . VAL B 1 15 ? 34.364 -4.726 9.359 1.00 21.57 15 VAL B C 1
ATOM 1750 O O . VAL B 1 15 ? 33.978 -5.830 9.708 1.00 22.44 15 VAL B O 1
ATOM 1754 N N . ARG B 1 16 ? 34.867 -3.859 10.222 1.00 21.54 16 ARG B N 1
ATOM 1755 C CA . ARG B 1 16 ? 34.948 -4.215 11.659 1.00 23.88 16 ARG B CA 1
ATOM 1756 C C . ARG B 1 16 ? 33.598 -4.441 12.306 1.00 24.75 16 ARG B C 1
ATOM 1757 O O . ARG B 1 16 ? 33.432 -5.369 13.110 1.00 25.84 16 ARG B O 1
ATOM 1765 N N . ILE B 1 17 ? 32.567 -3.702 11.895 1.00 22.75 17 ILE B N 1
ATOM 1766 C CA . ILE B 1 17 ? 31.229 -3.979 12.387 1.00 20.62 17 ILE B CA 1
ATOM 1767 C C . ILE B 1 17 ? 30.689 -5.339 11.884 1.00 22.79 17 ILE B C 1
ATOM 1768 O O . ILE B 1 17 ? 30.129 -6.149 12.649 1.00 21.62 17 ILE B O 1
ATOM 1773 N N . ALA B 1 18 ? 30.880 -5.603 10.592 1.00 19.75 18 ALA B N 1
ATOM 1774 C CA . ALA B 1 18 ? 30.425 -6.846 10.022 1.00 20.64 18 ALA B CA 1
ATOM 1775 C C . ALA B 1 18 ? 31.088 -8.033 10.750 1.00 19.94 18 ALA B C 1
ATOM 1776 O O . ALA B 1 18 ? 30.440 -9.028 11.059 1.00 20.49 18 ALA B O 1
ATOM 1778 N N . LEU B 1 19 ? 32.396 -7.917 10.965 1.00 20.53 19 LEU B N 1
ATOM 1779 C CA . LEU B 1 19 ? 33.180 -8.997 11.566 1.00 26.11 19 LEU B CA 1
ATOM 1780 C C . LEU B 1 19 ? 32.665 -9.260 12.999 1.00 23.36 19 LEU B C 1
ATOM 1781 O O . LEU B 1 19 ? 32.445 -10.404 13.384 1.00 25.34 19 LEU B O 1
ATOM 1786 N N . ALA B 1 20 ? 32.377 -8.190 13.725 1.00 23.26 20 ALA B N 1
ATOM 1787 C CA . ALA B 1 20 ? 31.795 -8.284 15.081 1.00 25.78 20 ALA B CA 1
ATOM 1788 C C . ALA B 1 20 ? 30.416 -8.901 15.047 1.00 28.84 20 ALA B C 1
ATOM 1789 O O . ALA B 1 20 ? 30.120 -9.804 15.832 1.00 27.79 20 ALA B O 1
ATOM 1791 N N . GLU B 1 21 ? 29.595 -8.532 14.066 1.00 25.89 21 GLU B N 1
ATOM 1792 C CA . GLU B 1 21 ? 28.282 -9.146 13.932 1.00 25.71 21 GLU B CA 1
ATOM 1793 C C . GLU B 1 21 ? 28.367 -10.658 13.705 1.00 29.37 21 GLU B C 1
ATOM 1794 O O . GLU B 1 21 ? 27.455 -11.399 14.069 1.00 28.61 21 GLU B O 1
ATOM 1800 N N . LYS B 1 22 ? 29.404 -11.102 13.008 1.00 24.64 22 LYS B N 1
ATOM 1801 C CA . LYS B 1 22 ? 29.578 -12.502 12.672 1.00 24.25 22 LYS B CA 1
ATOM 1802 C C . LYS B 1 22 ? 30.256 -13.260 13.826 1.00 23.75 22 LYS B C 1
ATOM 1803 O O . LYS B 1 22 ? 30.521 -14.452 13.704 1.00 30.86 22 LYS B O 1
ATOM 1809 N N . GLY B 1 23 ? 30.571 -12.525 14.874 1.00 25.11 23 GLY B N 1
ATOM 1810 C CA . GLY B 1 23 ? 31.184 -13.048 16.084 1.00 27.20 23 GLY B CA 1
ATOM 1811 C C . GLY B 1 23 ? 32.609 -13.471 15.836 1.00 30.14 23 GLY B C 1
ATOM 1812 O O . GLY B 1 23 ? 33.120 -14.354 16.504 1.00 34.68 23 GLY B O 1
ATOM 1813 N N . ALA B 1 24 ? 33.287 -12.788 14.925 1.00 26.91 24 ALA B N 1
ATOM 1814 C CA . ALA B 1 24 ? 34.551 -13.257 14.426 1.00 26.39 24 ALA B CA 1
ATOM 1815 C C . ALA B 1 24 ? 35.696 -12.269 14.550 1.00 24.80 24 ALA B C 1
ATOM 1816 O O . ALA B 1 24 ? 36.732 -12.440 13.910 1.00 27.27 24 ALA B O 1
ATOM 1818 N N . THR B 1 25 ? 35.577 -11.296 15.443 1.00 24.63 25 THR B N 1
ATOM 1819 C CA . THR B 1 25 ? 36.631 -10.320 15.597 1.00 25.60 25 THR B CA 1
ATOM 1820 C C . THR B 1 25 ? 37.976 -10.971 15.902 1.00 28.80 25 THR B C 1
ATOM 1821 O O . THR B 1 25 ? 39.017 -10.572 15.373 1.00 27.73 25 THR B O 1
ATOM 1825 N N . ASP B 1 26 ? 37.952 -11.984 16.750 1.00 31.01 26 ASP B N 1
ATOM 1826 C CA . ASP B 1 26 ? 39.193 -12.637 17.174 1.00 35.48 26 ASP B CA 1
ATOM 1827 C C . ASP B 1 26 ? 39.731 -13.615 16.148 1.00 32.14 26 ASP B C 1
ATOM 1828 O O . ASP B 1 26 ? 40.812 -14.121 16.320 1.00 32.42 26 ASP B O 1
ATOM 1833 N N . LYS B 1 27 ? 39.038 -13.788 15.018 1.00 30.62 27 LYS B N 1
ATOM 1834 C CA . LYS B 1 27 ? 39.484 -14.743 14.002 1.00 30.46 27 LYS B CA 1
ATOM 1835 C C . LYS B 1 27 ? 40.356 -14.100 12.925 1.00 32.14 27 LYS B C 1
ATOM 1836 O O . LYS B 1 27 ? 40.810 -14.758 11.986 1.00 36.12 27 LYS B O 1
ATOM 1842 N N . VAL B 1 28 ? 40.601 -12.811 13.071 1.00 31.64 28 VAL B N 1
ATOM 1843 C CA . VAL B 1 28 ? 41.420 -12.077 12.138 1.00 36.12 28 VAL B CA 1
ATOM 1844 C C . VAL B 1 28 ? 42.590 -11.453 12.879 1.00 31.87 28 VAL B C 1
ATOM 1845 O O . VAL B 1 28 ? 42.440 -11.006 14.012 1.00 35.34 28 VAL B O 1
ATOM 1849 N N . VAL B 1 29 ? 43.695 -11.276 12.170 1.00 31.25 29 VAL B N 1
ATOM 1850 C CA . VAL B 1 29 ? 44.729 -10.338 12.592 1.00 31.80 29 VAL B CA 1
ATOM 1851 C C . VAL B 1 29 ? 44.620 -9.017 11.838 1.00 30.88 29 VAL B C 1
ATOM 1852 O O . VAL B 1 29 ? 44.714 -8.996 10.589 1.00 33.36 29 VAL B O 1
ATOM 1856 N N . PHE B 1 30 ? 44.485 -7.922 12.579 1.00 32.73 30 PHE B N 1
ATOM 1857 C CA . PHE B 1 30 ? 44.479 -6.567 11.987 1.00 30.55 30 PHE B CA 1
ATOM 1858 C C . PHE B 1 30 ? 45.881 -5.978 11.819 1.00 39.79 30 PHE B C 1
ATOM 1859 O O . PHE B 1 30 ? 46.676 -5.947 12.763 1.00 37.39 30 PHE B O 1
ATOM 1867 N N . VAL B 1 31 ? 46.181 -5.529 10.603 1.00 32.72 31 VAL B N 1
ATOM 1868 C CA . VAL B 1 31 ? 47.492 -4.974 10.270 1.00 34.37 31 VAL B CA 1
ATOM 1869 C C . VAL B 1 31 ? 47.322 -3.523 9.907 1.00 34.19 31 VAL B C 1
ATOM 1870 O O . VAL B 1 31 ? 46.676 -3.201 8.899 1.00 32.41 31 VAL B O 1
ATOM 1874 N N . PRO B 1 32 ? 47.894 -2.624 10.722 1.00 32.41 32 PRO B N 1
ATOM 1875 C CA . PRO B 1 32 ? 47.736 -1.213 10.423 1.00 33.31 32 PRO B CA 1
ATOM 1876 C C . PRO B 1 32 ? 48.373 -0.807 9.133 1.00 33.59 32 PRO B C 1
ATOM 1877 O O . PRO B 1 32 ? 49.459 -1.284 8.769 1.00 36.66 32 PRO B O 1
ATOM 1881 N N . VAL B 1 33 ? 47.670 0.055 8.418 1.00 31.91 33 VAL B N 1
ATOM 1882 C CA . VAL B 1 33 ? 48.200 0.658 7.198 1.00 32.52 33 VAL B CA 1
ATOM 1883 C C . VAL B 1 33 ? 48.245 2.167 7.408 1.00 34.42 33 VAL B C 1
ATOM 1884 O O . VAL B 1 33 ? 47.253 2.783 7.797 1.00 37.91 33 VAL B O 1
ATOM 1888 N N . ASP B 1 34 ? 49.390 2.763 7.108 1.00 39.13 34 ASP B N 1
ATOM 1889 C CA . ASP B 1 34 ? 49.577 4.191 7.315 1.00 43.86 34 ASP B CA 1
ATOM 1890 C C . ASP B 1 34 ? 49.120 4.948 6.066 1.00 40.28 34 ASP B C 1
ATOM 1891 O O . ASP B 1 34 ? 49.930 5.345 5.221 1.00 40.00 34 ASP B O 1
ATOM 1896 N N . VAL B 1 35 ? 47.808 5.126 5.935 1.00 41.06 35 VAL B N 1
ATOM 1897 C CA . VAL B 1 35 ? 47.258 5.832 4.778 1.00 40.41 35 VAL B CA 1
ATOM 1898 C C . VAL B 1 35 ? 47.776 7.273 4.716 1.00 43.46 35 VAL B C 1
ATOM 1899 O O . VAL B 1 35 ? 48.239 7.724 3.676 1.00 39.52 35 VAL B O 1
ATOM 1903 N N . MET B 1 36 ? 47.737 7.973 5.842 1.00 47.17 36 MET B N 1
ATOM 1904 C CA . MET B 1 36 ? 48.184 9.367 5.863 1.00 49.03 36 MET B CA 1
ATOM 1905 C C . MET B 1 36 ? 49.631 9.505 5.384 1.00 45.00 36 MET B C 1
ATOM 1906 O O . MET B 1 36 ? 49.994 10.517 4.790 1.00 44.64 36 MET B O 1
ATOM 1911 N N . GLY B 1 37 ? 50.435 8.475 5.608 1.00 45.80 37 GLY B N 1
ATOM 1912 C CA . GLY B 1 37 ? 51.808 8.441 5.112 1.00 48.18 37 GLY B CA 1
ATOM 1913 C C . GLY B 1 37 ? 51.962 7.766 3.763 1.00 47.74 37 GLY B C 1
ATOM 1914 O O . GLY B 1 37 ? 53.076 7.470 3.356 1.00 47.36 37 GLY B O 1
ATOM 1915 N N . GLY B 1 38 ? 50.847 7.476 3.085 1.00 43.87 38 GLY B N 1
ATOM 1916 C CA . GLY B 1 38 ? 50.880 6.989 1.688 1.00 44.65 38 GLY B CA 1
ATOM 1917 C C . GLY B 1 38 ? 51.197 5.510 1.493 1.00 39.31 38 GLY B C 1
ATOM 1918 O O . GLY B 1 38 ? 51.521 5.072 0.392 1.00 38.65 38 GLY B O 1
ATOM 1919 N N . GLU B 1 39 ? 51.099 4.717 2.552 1.00 36.99 39 GLU B N 1
ATOM 1920 C CA . GLU B 1 39 ? 51.488 3.305 2.458 1.00 39.77 39 GLU B CA 1
ATOM 1921 C C . GLU B 1 39 ? 50.598 2.544 1.455 1.00 43.58 39 GLU B C 1
ATOM 1922 O O . GLU B 1 39 ? 51.062 1.670 0.710 1.00 45.20 39 GLU B O 1
ATOM 1928 N N . HIS B 1 40 ? 49.328 2.929 1.419 1.00 41.50 40 HIS B N 1
ATOM 1929 C CA . HIS B 1 40 ? 48.328 2.265 0.559 1.00 41.96 40 HIS B CA 1
ATOM 1930 C C . HIS B 1 40 ? 48.616 2.484 -0.926 1.00 46.87 40 HIS B C 1
ATOM 1931 O O . HIS B 1 40 ? 48.024 1.824 -1.781 1.00 44.19 40 HIS B O 1
ATOM 1938 N N . ARG B 1 41 ? 49.514 3.429 -1.224 1.00 45.89 41 ARG B N 1
ATOM 1939 C CA . ARG B 1 41 ? 49.824 3.800 -2.600 1.00 48.25 41 ARG B CA 1
ATOM 1940 C C . ARG B 1 41 ? 51.131 3.208 -3.072 1.00 43.59 41 ARG B C 1
ATOM 1941 O O . ARG B 1 41 ? 51.494 3.351 -4.235 1.00 47.72 41 ARG B O 1
ATOM 1949 N N . THR B 1 42 ? 51.817 2.504 -2.186 1.00 49.65 42 THR B N 1
ATOM 1950 C CA . THR B 1 42 ? 53.102 1.904 -2.513 1.00 53.10 42 THR B CA 1
ATOM 1951 C C . THR B 1 42 ? 52.918 0.707 -3.452 1.00 54.71 42 THR B C 1
ATOM 1952 O O . THR B 1 42 ? 51.810 0.187 -3.585 1.00 47.18 42 THR B O 1
ATOM 1956 N N . THR B 1 43 ? 53.984 0.283 -4.129 1.00 48.42 43 THR B N 1
ATOM 1957 C CA . THR B 1 43 ? 53.856 -0.815 -5.097 1.00 48.43 43 THR B CA 1
ATOM 1958 C C . THR B 1 43 ? 53.600 -2.175 -4.394 1.00 46.18 43 THR B C 1
ATOM 1959 O O . THR B 1 43 ? 52.833 -2.994 -4.895 1.00 42.29 43 THR B O 1
ATOM 1963 N N . ASP B 1 44 ? 54.154 -2.372 -3.199 1.00 42.78 44 ASP B N 1
ATOM 1964 C CA . ASP B 1 44 ? 53.876 -3.568 -2.398 1.00 46.96 44 ASP B CA 1
ATOM 1965 C C . ASP B 1 44 ? 52.373 -3.699 -2.054 1.00 42.25 44 ASP B C 1
ATOM 1966 O O . ASP B 1 44 ? 51.766 -4.766 -2.205 1.00 41.59 44 ASP B O 1
ATOM 1968 N N . PHE B 1 45 ? 51.782 -2.607 -1.607 1.00 35.01 45 PHE B N 1
ATOM 1969 C CA . PHE B 1 45 ? 50.350 -2.615 -1.284 1.00 38.40 45 PHE B CA 1
ATOM 1970 C C . PHE B 1 45 ? 49.473 -2.732 -2.533 1.00 36.24 45 PHE B C 1
ATOM 1971 O O . PHE B 1 45 ? 48.495 -3.482 -2.532 1.00 36.05 45 PHE B O 1
ATOM 1979 N N . ARG B 1 46 ? 49.852 -2.043 -3.606 1.00 35.69 46 ARG B N 1
ATOM 1980 C CA . ARG B 1 46 ? 49.121 -2.126 -4.866 1.00 35.96 46 ARG B CA 1
ATOM 1981 C C . ARG B 1 46 ? 49.109 -3.527 -5.450 1.00 38.64 46 ARG B C 1
ATOM 1982 O O . ARG B 1 46 ? 48.177 -3.899 -6.154 1.00 32.93 46 ARG B O 1
ATOM 1990 N N . ALA B 1 47 ? 50.122 -4.322 -5.127 1.00 37.05 47 ALA B N 1
ATOM 1991 C CA . ALA B 1 47 ? 50.158 -5.721 -5.547 1.00 37.47 47 ALA B CA 1
ATOM 1992 C C . ALA B 1 47 ? 49.086 -6.516 -4.852 1.00 37.09 47 ALA B C 1
ATOM 1993 O O . ALA B 1 47 ? 48.553 -7.454 -5.425 1.00 38.21 47 ALA B O 1
ATOM 1995 N N . LYS B 1 48 ? 48.812 -6.178 -3.597 1.00 35.44 48 LYS B N 1
ATOM 1996 C CA . LYS B 1 48 ? 47.678 -6.767 -2.887 1.00 29.96 48 LYS B CA 1
ATOM 1997 C C . LYS B 1 48 ? 46.349 -6.178 -3.431 1.00 28.77 48 LYS B C 1
ATOM 1998 O O . LYS B 1 48 ? 45.382 -6.904 -3.691 1.00 26.21 48 LYS B O 1
ATOM 2004 N N . ASN B 1 49 ? 46.333 -4.868 -3.593 1.00 25.31 49 ASN B N 1
ATOM 2005 C CA . ASN B 1 49 ? 45.118 -4.176 -3.981 1.00 27.35 49 ASN B CA 1
ATOM 2006 C C . ASN B 1 49 ? 45.370 -3.053 -4.979 1.00 24.77 49 ASN B C 1
ATOM 2007 O O . ASN B 1 49 ? 45.662 -1.953 -4.556 1.00 26.64 49 ASN B O 1
ATOM 2012 N N . PRO B 1 50 ? 45.058 -3.285 -6.264 1.00 23.77 50 PRO B N 1
ATOM 2013 C CA . PRO B 1 50 ? 45.308 -2.252 -7.268 1.00 26.63 50 PRO B CA 1
ATOM 2014 C C . PRO B 1 50 ? 44.417 -1.019 -7.130 1.00 28.26 50 PRO B C 1
ATOM 2015 O O . PRO B 1 50 ? 44.755 0.031 -7.673 1.00 33.02 50 PRO B O 1
ATOM 2019 N N . ASP B 1 51 ? 43.350 -1.119 -6.350 1.00 30.55 51 ASP B N 1
ATOM 2020 C CA . ASP B 1 51 ? 42.493 0.015 -6.002 1.00 30.30 51 ASP B CA 1
ATOM 2021 C C . ASP B 1 51 ? 43.245 1.013 -5.081 1.00 29.96 51 ASP B C 1
ATOM 2022 O O . ASP B 1 51 ? 42.772 2.124 -4.867 1.00 28.86 51 ASP B O 1
ATOM 2027 N N . ALA B 1 52 ? 44.293 0.546 -4.399 1.00 29.40 52 ALA B N 1
ATOM 2028 C CA . ALA B 1 52 ? 45.000 1.333 -3.369 1.00 28.77 52 ALA B CA 1
ATOM 2029 C C . ALA B 1 52 ? 44.047 1.885 -2.303 1.00 29.55 52 ALA B C 1
ATOM 2030 O O . ALA B 1 52 ? 44.060 3.081 -1.983 1.00 29.69 52 ALA B O 1
ATOM 2032 N N . THR B 1 53 ? 43.168 1.006 -1.803 1.00 25.08 53 THR B N 1
ATOM 2033 C CA . THR B 1 53 ? 42.231 1.342 -0.746 1.00 26.10 53 THR B CA 1
ATOM 2034 C C . THR B 1 53 ? 42.375 0.398 0.446 1.00 21.82 53 THR B C 1
ATOM 2035 O O . THR B 1 53 ? 42.948 -0.690 0.334 1.00 23.34 53 THR B O 1
ATOM 2039 N N . VAL B 1 54 ? 41.898 0.886 1.584 1.00 23.30 54 VAL B N 1
ATOM 2040 C CA . VAL B 1 54 ? 41.719 0.065 2.782 1.00 24.38 54 VAL B CA 1
ATOM 2041 C C . VAL B 1 54 ? 40.256 -0.009 3.074 1.00 24.92 54 VAL B C 1
ATOM 2042 O O . VAL B 1 54 ? 39.517 0.933 2.754 1.00 27.55 54 VAL B O 1
ATOM 2046 N N . PRO B 1 55 ? 39.779 -1.170 3.612 1.00 22.96 55 PRO B N 1
ATOM 2047 C CA . PRO B 1 55 ? 40.471 -2.373 4.053 1.00 21.39 55 PRO B CA 1
ATOM 2048 C C . PRO B 1 55 ? 40.745 -3.366 2.940 1.00 24.92 55 PRO B C 1
ATOM 2049 O O . PRO B 1 55 ? 40.159 -3.271 1.866 1.00 21.52 55 PRO B O 1
ATOM 2053 N N . VAL B 1 56 ? 41.694 -4.269 3.196 1.00 22.28 56 VAL B N 1
ATOM 2054 C CA . VAL B 1 56 ? 41.944 -5.424 2.342 1.00 22.83 56 VAL B CA 1
ATOM 2055 C C . VAL B 1 56 ? 41.931 -6.673 3.194 1.00 23.46 56 VAL B C 1
ATOM 2056 O O . VAL B 1 56 ? 42.558 -6.693 4.267 1.00 25.28 56 VAL B O 1
ATOM 2060 N N . LEU B 1 57 ? 41.204 -7.697 2.754 1.00 19.42 57 LEU B N 1
ATOM 2061 C CA . LEU B 1 57 ? 41.199 -8.973 3.414 1.00 19.15 57 LEU B CA 1
ATOM 2062 C C . LEU B 1 57 ? 42.142 -9.916 2.658 1.00 18.08 57 LEU B C 1
ATOM 2063 O O . LEU B 1 57 ? 41.978 -10.165 1.481 1.00 18.70 57 LEU B O 1
ATOM 2068 N N . GLU B 1 58 ? 43.144 -10.475 3.340 1.00 19.18 58 GLU B N 1
ATOM 2069 C CA . GLU B 1 58 ? 44.053 -11.405 2.728 1.00 19.20 58 GLU B CA 1
ATOM 2070 C C . GLU B 1 58 ? 43.832 -12.769 3.368 1.00 18.46 58 GLU B C 1
ATOM 2071 O O . GLU B 1 58 ? 43.943 -12.899 4.580 1.00 21.38 58 GLU B O 1
ATOM 2077 N N . LEU B 1 59 ? 43.537 -13.753 2.550 1.00 17.98 59 LEU B N 1
ATOM 2078 C CA . LEU B 1 59 ? 43.300 -15.109 3.009 1.00 17.84 59 LEU B CA 1
ATOM 2079 C C . LEU B 1 59 ? 44.634 -15.871 3.132 1.00 20.66 59 LEU B C 1
ATOM 2080 O O . LEU B 1 59 ? 45.685 -15.444 2.625 1.00 19.81 59 LEU B O 1
ATOM 2085 N N . ASP B 1 60 ? 44.528 -17.036 3.754 1.00 19.76 60 ASP B N 1
ATOM 2086 C CA . ASP B 1 60 ? 45.705 -17.876 3.985 1.00 20.05 60 ASP B CA 1
ATOM 2087 C C . ASP B 1 60 ? 46.252 -18.483 2.711 1.00 22.30 60 ASP B C 1
ATOM 2088 O O . ASP B 1 60 ? 47.384 -18.962 2.689 1.00 21.05 60 ASP B O 1
ATOM 2093 N N . ASP B 1 61 ? 45.501 -18.411 1.596 1.00 19.00 61 ASP B N 1
ATOM 2094 C CA . ASP B 1 61 ? 45.988 -18.794 0.323 1.00 19.05 61 ASP B CA 1
ATOM 2095 C C . ASP B 1 61 ? 46.510 -17.673 -0.568 1.00 18.59 61 ASP B C 1
ATOM 2096 O O . ASP B 1 61 ? 46.807 -17.907 -1.758 1.00 22.02 61 ASP B O 1
ATOM 2101 N N . GLY B 1 62 ? 46.648 -16.498 -0.001 1.00 21.45 62 GLY B N 1
ATOM 2102 C CA . GLY B 1 62 ? 47.197 -15.349 -0.699 1.00 23.22 62 GLY B CA 1
ATOM 2103 C C . GLY B 1 62 ? 46.160 -14.498 -1.443 1.00 22.79 62 GLY B C 1
ATOM 2104 O O . GLY B 1 62 ? 46.447 -13.352 -1.842 1.00 22.79 62 GLY B O 1
ATOM 2105 N N . THR B 1 63 ? 44.928 -14.975 -1.475 1.00 21.03 63 THR B N 1
ATOM 2106 C CA . THR B 1 63 ? 43.835 -14.183 -2.155 1.00 19.01 63 THR B CA 1
ATOM 2107 C C . THR B 1 63 ? 43.630 -12.907 -1.398 1.00 18.86 63 THR B C 1
ATOM 2108 O O . THR B 1 63 ? 43.426 -12.908 -0.186 1.00 17.54 63 THR B O 1
ATOM 2112 N N . CYS B 1 64 ? 43.613 -11.782 -2.130 1.00 20.70 64 CYS B N 1
ATOM 2113 C CA . CYS B 1 64 ? 43.362 -10.490 -1.539 1.00 19.49 64 CYS B CA 1
ATOM 2114 C C . CYS B 1 64 ? 42.054 -9.906 -2.029 1.00 19.76 64 CYS B C 1
ATOM 2115 O O . CYS B 1 64 ? 41.946 -9.571 -3.190 1.00 23.29 64 CYS B O 1
ATOM 2118 N N . ILE B 1 65 ? 41.131 -9.705 -1.116 1.00 18.60 65 ILE B N 1
ATOM 2119 C CA . ILE B 1 65 ? 39.792 -9.228 -1.460 1.00 18.25 65 ILE B CA 1
ATOM 2120 C C . ILE B 1 65 ? 39.725 -7.793 -1.001 1.00 17.64 65 ILE B C 1
ATOM 2121 O O . ILE B 1 65 ? 39.884 -7.477 0.193 1.00 17.74 65 ILE B O 1
ATOM 2126 N N . ALA B 1 66 ? 39.404 -6.898 -1.943 1.00 16.87 66 ALA B N 1
ATOM 2127 C CA . ALA B 1 66 ? 39.193 -5.528 -1.574 1.00 17.66 66 ALA B CA 1
ATOM 2128 C C . ALA B 1 66 ? 37.693 -5.165 -1.754 1.00 17.89 66 ALA B C 1
ATOM 2129 O O . ALA B 1 66 ? 37.006 -5.841 -2.483 1.00 20.26 66 ALA B O 1
ATOM 2131 N N . GLN B 1 67 ? 37.369 -3.980 -1.256 1.00 18.89 67 GLN B N 1
ATOM 2132 C CA . GLN B 1 67 ? 36.044 -3.378 -1.239 1.00 20.43 67 GLN B CA 1
ATOM 2133 C C . GLN B 1 67 ? 35.218 -3.905 -0.091 1.00 21.73 67 GLN B C 1
ATOM 2134 O O . GLN B 1 67 ? 35.114 -5.124 0.073 1.00 20.78 67 GLN B O 1
ATOM 2140 N N . CYS B 1 68 ? 34.520 -3.015 0.622 1.00 19.51 68 CYS B N 1
ATOM 2141 C CA . CYS B 1 68 ? 33.730 -3.456 1.764 1.00 19.05 68 CYS B CA 1
ATOM 2142 C C . CYS B 1 68 ? 32.722 -4.535 1.408 1.00 18.62 68 CYS B C 1
ATOM 2143 O O . CYS B 1 68 ? 32.586 -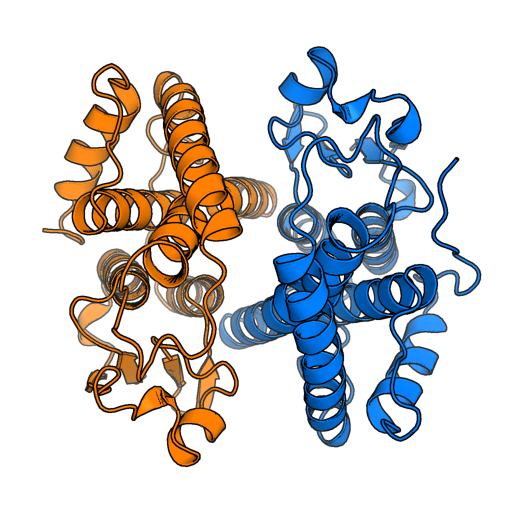5.529 2.128 1.00 18.53 68 CYS B O 1
ATOM 2146 N N . ASN B 1 69 ? 31.973 -4.353 0.333 1.00 18.36 69 ASN B N 1
ATOM 2147 C CA . ASN B 1 69 ? 30.904 -5.334 0.063 1.00 16.37 69 ASN B CA 1
ATOM 2148 C C . ASN B 1 69 ? 31.432 -6.737 -0.222 1.00 15.97 69 ASN B C 1
ATOM 2149 O O . ASN B 1 69 ? 30.823 -7.739 0.173 1.00 17.23 69 ASN B O 1
ATOM 2154 N N . ALA B 1 70 ? 32.524 -6.818 -0.977 1.00 15.65 70 ALA B N 1
ATOM 2155 C CA . ALA B 1 70 ? 33.148 -8.077 -1.315 1.00 15.15 70 ALA B CA 1
ATOM 2156 C C . ALA B 1 70 ? 33.717 -8.756 -0.070 1.00 17.02 70 ALA B C 1
ATOM 2157 O O . ALA B 1 70 ? 33.550 -9.974 0.093 1.00 15.61 70 ALA B O 1
ATOM 2159 N N . ILE B 1 71 ? 34.368 -7.953 0.765 1.00 14.60 71 ILE B N 1
ATOM 2160 C CA . ILE B 1 71 ? 34.877 -8.458 2.047 1.00 15.37 71 ILE B CA 1
ATOM 2161 C C . ILE B 1 71 ? 33.743 -8.959 2.950 1.00 14.93 71 ILE B C 1
ATOM 2162 O O . ILE B 1 71 ? 33.781 -10.074 3.519 1.00 16.42 71 ILE B O 1
ATOM 2167 N N . THR B 1 72 ? 32.682 -8.180 3.042 1.00 18.45 72 THR B N 1
ATOM 2168 C CA . THR B 1 72 ? 31.528 -8.579 3.866 1.00 18.12 72 THR B CA 1
ATOM 2169 C C . THR B 1 72 ? 30.926 -9.881 3.313 1.00 17.88 72 THR B C 1
ATOM 2170 O O . THR B 1 72 ? 30.550 -10.791 4.087 1.00 17.49 72 THR B O 1
ATOM 2174 N N . GLU B 1 73 ? 30.874 -10.012 1.980 1.00 17.28 73 GLU B N 1
ATOM 2175 C CA . GLU B 1 73 ? 30.409 -11.225 1.348 1.00 17.30 73 GLU B CA 1
ATOM 2176 C C . GLU B 1 73 ? 31.200 -12.450 1.813 1.00 17.98 73 GLU B C 1
ATOM 2177 O O . GLU B 1 73 ? 30.610 -13.491 2.147 1.00 18.40 73 GLU B O 1
ATOM 2183 N N . TYR B 1 74 ? 32.523 -12.333 1.805 1.00 19.25 74 TYR B N 1
ATOM 2184 C CA . TYR B 1 74 ? 33.340 -13.432 2.240 1.00 16.42 74 TYR B CA 1
ATOM 2185 C C . TYR B 1 74 ? 33.042 -13.767 3.712 1.00 15.72 74 TYR B C 1
ATOM 2186 O O . TYR B 1 74 ? 32.794 -14.915 4.049 1.00 17.71 74 TYR B O 1
ATOM 2195 N N . LEU B 1 75 ? 33.114 -12.769 4.572 1.00 16.74 75 LEU B N 1
ATOM 2196 C CA . LEU B 1 75 ? 32.959 -12.973 6.044 1.00 19.19 75 LEU B CA 1
ATOM 2197 C C . LEU B 1 75 ? 31.593 -13.521 6.343 1.00 20.81 75 LEU B C 1
ATOM 2198 O O . LEU B 1 75 ? 31.442 -14.427 7.144 1.00 18.92 75 LEU B O 1
ATOM 2203 N N . ASP B 1 76 ? 30.581 -13.009 5.657 1.00 19.71 76 ASP B N 1
ATOM 2204 C CA . ASP B 1 76 ? 29.230 -13.493 5.849 1.00 22.05 76 ASP B CA 1
ATOM 2205 C C . ASP B 1 76 ? 29.091 -14.938 5.492 1.00 23.51 76 ASP B C 1
ATOM 2206 O O . ASP B 1 76 ? 28.323 -15.674 6.125 1.00 23.30 76 ASP B O 1
ATOM 2211 N N . GLY B 1 77 ? 29.821 -15.373 4.461 1.00 20.24 77 GLY B N 1
ATOM 2212 C CA . GLY B 1 77 ? 29.720 -16.723 3.964 1.00 21.76 77 GLY B CA 1
ATOM 2213 C C . GLY B 1 77 ? 30.436 -17.748 4.836 1.00 23.41 77 GLY B C 1
ATOM 2214 O O . GLY B 1 77 ? 29.881 -18.800 5.080 1.00 27.68 77 GLY B O 1
ATOM 2215 N N . VAL B 1 78 ? 31.629 -17.433 5.333 1.00 19.56 78 VAL B N 1
ATOM 2216 C CA . VAL B 1 78 ? 32.443 -18.411 6.085 1.00 23.58 78 VAL B CA 1
ATOM 2217 C C . VAL B 1 78 ? 32.063 -18.485 7.553 1.00 26.45 78 VAL B C 1
ATOM 2218 O O . VAL B 1 78 ? 32.291 -19.526 8.209 1.00 27.79 78 VAL B O 1
ATOM 2222 N N . PHE B 1 79 ? 31.484 -17.427 8.091 1.00 23.13 79 PHE B N 1
ATOM 2223 C CA . PHE B 1 79 ? 31.011 -17.487 9.482 1.00 24.89 79 PHE B CA 1
ATOM 2224 C C . PHE B 1 79 ? 29.511 -17.684 9.590 1.00 31.75 79 PHE B C 1
ATOM 2225 O O . PHE B 1 79 ? 28.721 -17.335 8.690 1.00 27.01 79 PHE B O 1
ATOM 2233 N N . ASP B 1 80 ? 29.117 -18.310 10.705 1.00 35.30 80 ASP B N 1
ATOM 2234 C CA . ASP B 1 80 ? 27.724 -18.631 10.961 1.00 38.12 80 ASP B CA 1
ATOM 2235 C C . ASP B 1 80 ? 26.967 -17.478 11.580 1.00 34.64 80 ASP B C 1
ATOM 2236 O O . ASP B 1 80 ? 27.444 -16.347 11.658 1.00 43.84 80 ASP B O 1
ATOM 2241 N N . GLY B 1 81 ? 25.739 -17.762 11.976 1.00 38.92 81 GLY B N 1
ATOM 2242 C CA . GLY B 1 81 ? 24.944 -16.755 12.602 1.00 35.47 81 GLY B CA 1
ATOM 2243 C C . GLY B 1 81 ? 24.074 -16.138 11.547 1.00 33.00 81 GLY B C 1
ATOM 2244 O O . GLY B 1 81 ? 24.001 -16.633 10.399 1.00 30.93 81 GLY B O 1
ATOM 2245 N N . PRO B 1 82 ? 23.377 -15.074 11.925 1.00 31.44 82 PRO B N 1
ATOM 2246 C CA . PRO B 1 82 ? 22.481 -14.455 10.967 1.00 30.10 82 PRO B CA 1
ATOM 2247 C C . PRO B 1 82 ? 23.239 -13.929 9.746 1.00 25.58 82 PRO B C 1
ATOM 2248 O O . PRO B 1 82 ? 24.439 -13.604 9.817 1.00 26.33 82 PRO B O 1
ATOM 2252 N N . SER B 1 83 ? 22.511 -13.914 8.640 1.00 26.87 83 SER B N 1
ATOM 2253 C CA . SER B 1 83 ? 23.068 -13.629 7.336 1.00 25.34 83 SER B CA 1
ATOM 2254 C C . SER B 1 83 ? 23.027 -12.130 7.079 1.00 21.47 83 SER B C 1
ATOM 2255 O O . SER B 1 83 ? 21.950 -11.519 7.106 1.00 25.30 83 SER B O 1
ATOM 2258 N N . LEU B 1 84 ? 24.190 -11.500 6.961 1.00 20.20 84 LEU B N 1
ATOM 2259 C CA . LEU B 1 84 ? 24.237 -10.066 6.686 1.00 19.55 84 LEU B CA 1
ATOM 2260 C C . LEU B 1 84 ? 23.910 -9.748 5.226 1.00 19.19 84 LEU B C 1
ATOM 2261 O O . LEU B 1 84 ? 23.518 -8.628 4.928 1.00 18.88 84 LEU B O 1
ATOM 2266 N N . THR B 1 85 ? 24.168 -10.683 4.327 1.00 16.95 85 THR B N 1
ATOM 2267 C CA . THR B 1 85 ? 23.973 -10.450 2.900 1.00 17.54 85 THR B CA 1
ATOM 2268 C C . THR B 1 85 ? 22.812 -11.195 2.294 1.00 17.85 85 THR B C 1
ATOM 2269 O O . THR B 1 85 ? 22.453 -10.950 1.161 1.00 18.53 85 THR B O 1
ATOM 2273 N N . GLY B 1 86 ? 22.143 -12.035 3.105 1.00 20.15 86 GLY B N 1
ATOM 2274 C CA . GLY B 1 86 ? 20.920 -12.694 2.657 1.00 18.75 86 GLY B CA 1
ATOM 2275 C C . GLY B 1 86 ? 21.087 -14.179 2.447 1.00 22.11 86 GLY B C 1
ATOM 2276 O O . GLY B 1 86 ? 22.135 -14.649 1.951 1.00 20.74 86 GLY B O 1
ATOM 2277 N N . ALA B 1 87 ? 20.013 -14.933 2.708 1.00 20.34 87 ALA B N 1
ATOM 2278 C CA . ALA B 1 87 ? 20.084 -16.391 2.648 1.00 22.50 87 ALA B CA 1
ATOM 2279 C C . ALA B 1 87 ? 19.245 -17.041 1.553 1.00 23.09 87 ALA B C 1
ATOM 2280 O O . ALA B 1 87 ? 19.134 -18.274 1.527 1.00 25.60 87 ALA B O 1
ATOM 2282 N N . SER B 1 88 ? 18.592 -16.241 0.711 1.00 19.90 88 SER B N 1
ATOM 2283 C CA . SER B 1 88 ? 17.819 -16.737 -0.381 1.00 20.36 88 SER B CA 1
ATOM 2284 C C . SER B 1 88 ? 17.913 -15.714 -1.523 1.00 18.15 88 SER B C 1
ATOM 2285 O O . SER B 1 88 ? 18.248 -14.571 -1.247 1.00 19.33 88 SER B O 1
ATOM 2288 N N . PRO B 1 89 ? 17.510 -16.086 -2.735 1.00 19.25 89 PRO B N 1
ATOM 2289 C CA . PRO B 1 89 ? 17.636 -15.116 -3.853 1.00 19.24 89 PRO B CA 1
ATOM 2290 C C . PRO B 1 89 ? 16.859 -13.849 -3.635 1.00 20.94 89 PRO B C 1
ATOM 2291 O O . PRO B 1 89 ? 17.393 -12.728 -3.836 1.00 17.70 89 PRO B O 1
ATOM 2295 N N . LYS B 1 90 ? 15.618 -13.934 -3.153 1.00 18.79 90 LYS B N 1
ATOM 2296 C CA . LYS B 1 90 ? 14.907 -12.719 -2.875 1.00 18.15 90 LYS B CA 1
ATOM 2297 C C . LYS B 1 90 ? 15.516 -11.816 -1.804 1.00 16.18 90 LYS B C 1
ATOM 2298 O O . LYS B 1 90 ? 15.661 -10.585 -1.962 1.00 17.65 90 LYS B O 1
ATOM 2304 N N . GLU B 1 91 ? 15.939 -12.420 -0.690 1.00 16.23 91 GLU B N 1
ATOM 2305 C CA . GLU B 1 91 ? 16.497 -11.664 0.397 1.00 17.72 91 GLU B CA 1
ATOM 2306 C C . GLU B 1 91 ? 17.845 -11.022 -0.009 1.00 15.79 91 GLU B C 1
ATOM 2307 O O . GLU B 1 91 ? 18.109 -9.842 0.287 1.00 16.20 91 GLU B O 1
ATOM 2313 N N . ARG B 1 92 ? 18.625 -11.783 -0.749 1.00 18.15 92 ARG B N 1
ATOM 2314 C CA . ARG B 1 92 ? 19.946 -11.272 -1.234 1.00 16.72 92 ARG B CA 1
ATOM 2315 C C . ARG B 1 92 ? 19.702 -10.086 -2.171 1.00 16.51 92 ARG B C 1
ATOM 2316 O O . ARG B 1 92 ? 20.393 -9.058 -2.090 1.00 17.75 92 ARG B O 1
ATOM 2324 N N . ALA B 1 93 ? 18.702 -10.201 -3.044 1.00 16.93 93 ALA B N 1
ATOM 2325 C CA . ALA B 1 93 ? 18.395 -9.089 -3.982 1.00 18.94 93 ALA B CA 1
ATOM 2326 C C . ALA B 1 93 ? 17.900 -7.827 -3.264 1.00 17.55 93 ALA B C 1
ATOM 2327 O O . ALA B 1 93 ? 18.310 -6.699 -3.572 1.00 17.22 93 ALA B O 1
ATOM 2329 N N . VAL B 1 94 ? 17.002 -7.992 -2.294 1.00 16.47 94 VAL B N 1
ATOM 2330 C CA . VAL B 1 94 ? 16.518 -6.876 -1.559 1.00 17.40 94 VAL B CA 1
ATOM 2331 C C . VAL B 1 94 ? 17.585 -6.187 -0.726 1.00 16.65 94 VAL B C 1
ATOM 2332 O O . VAL B 1 94 ? 17.690 -4.974 -0.721 1.00 16.45 94 VAL B O 1
ATOM 2336 N N . ILE B 1 95 ? 18.402 -6.974 -0.026 1.00 16.66 95 ILE B N 1
ATOM 2337 C CA . ILE B 1 95 ? 19.478 -6.428 0.754 1.00 15.96 95 ILE B CA 1
ATOM 2338 C C . ILE B 1 95 ? 20.456 -5.679 -0.192 1.00 13.83 95 ILE B C 1
ATOM 2339 O O . ILE B 1 95 ? 20.943 -4.595 0.164 1.00 16.38 95 ILE B O 1
ATOM 2344 N N . ALA B 1 96 ? 20.755 -6.278 -1.318 1.00 14.80 96 ALA B N 1
ATOM 2345 C CA . ALA B 1 96 ? 21.763 -5.688 -2.249 1.00 14.75 96 ALA B CA 1
ATOM 2346 C C . ALA B 1 96 ? 21.264 -4.328 -2.713 1.00 16.72 96 ALA B C 1
ATOM 2347 O O . ALA B 1 96 ? 22.009 -3.360 -2.719 1.00 17.40 96 ALA B O 1
ATOM 2349 N N . MET B 1 97 ? 19.988 -4.298 -3.088 1.00 15.90 97 MET B N 1
ATOM 2350 C CA . MET B 1 97 ? 19.339 -3.075 -3.554 1.00 16.58 97 MET B CA 1
ATOM 2351 C C . MET B 1 97 ? 19.439 -1.976 -2.491 1.00 15.48 97 MET B C 1
ATOM 2352 O O . MET B 1 97 ? 19.876 -0.855 -2.735 1.00 15.99 97 MET B O 1
ATOM 2357 N N . MET B 1 98 ? 19.056 -2.292 -1.249 1.00 17.29 98 MET B N 1
ATOM 2358 C CA . MET B 1 98 ? 19.084 -1.326 -0.211 1.00 17.29 98 MET B CA 1
ATOM 2359 C C . MET B 1 98 ? 20.498 -0.928 0.203 1.00 16.06 98 MET B C 1
ATOM 2360 O O . MET B 1 98 ? 20.789 0.231 0.538 1.00 18.25 98 MET B O 1
ATOM 2365 N N . ASN B 1 99 ? 21.414 -1.888 0.125 1.00 16.20 99 ASN B N 1
ATOM 2366 C CA . ASN B 1 99 ? 22.784 -1.599 0.507 1.00 16.85 99 ASN B CA 1
ATOM 2367 C C . ASN B 1 99 ? 23.417 -0.606 -0.469 1.00 15.12 99 ASN B C 1
ATOM 2368 O O . ASN B 1 99 ? 24.151 0.275 -0.058 1.00 18.46 99 ASN B O 1
ATOM 2373 N N . ILE B 1 100 ? 23.157 -0.797 -1.743 1.00 16.29 100 ILE B N 1
ATOM 2374 C CA . ILE B 1 100 ? 23.655 0.126 -2.772 1.00 18.30 100 ILE B CA 1
ATOM 2375 C C . ILE B 1 100 ? 23.004 1.487 -2.688 1.00 18.35 100 ILE B C 1
ATOM 2376 O O . ILE B 1 100 ? 23.661 2.498 -2.852 1.00 18.55 100 ILE B O 1
ATOM 2381 N N . ARG B 1 101 ? 21.721 1.552 -2.365 1.00 19.85 101 ARG B N 1
ATOM 2382 C CA . ARG B 1 101 ? 21.137 2.875 -2.090 1.00 17.89 101 ARG B CA 1
ATOM 2383 C C . ARG B 1 101 ? 21.822 3.623 -0.955 1.00 21.93 101 ARG B C 1
ATOM 2384 O O . ARG B 1 101 ? 22.152 4.809 -1.089 1.00 22.16 101 ARG B O 1
ATOM 2392 N N . ALA B 1 102 ? 22.157 2.916 0.126 1.00 17.79 102 ALA B N 1
ATOM 2393 C CA . ALA B 1 102 ? 22.915 3.479 1.212 1.00 20.01 102 ALA B CA 1
ATOM 2394 C C . ALA B 1 102 ? 24.316 3.827 0.792 1.00 20.44 102 ALA B C 1
ATOM 2395 O O . ALA B 1 102 ? 24.877 4.865 1.215 1.00 22.08 102 ALA B O 1
ATOM 2397 N N . GLU B 1 103 ? 24.957 2.934 0.029 1.00 16.71 103 GLU B N 1
ATOM 2398 C CA . GLU B 1 103 ? 26.394 3.117 -0.246 1.00 18.09 103 GLU B CA 1
ATOM 2399 C C . GLU B 1 103 ? 26.579 4.278 -1.227 1.00 20.01 103 GLU B C 1
ATOM 2400 O O . GLU B 1 103 ? 27.397 5.161 -1.010 1.00 21.51 103 GLU B O 1
ATOM 2406 N N . SER B 1 104 ? 25.824 4.256 -2.304 1.00 19.33 104 SER B N 1
ATOM 2407 C CA . SER B 1 104 ? 26.004 5.277 -3.372 1.00 19.49 104 SER B CA 1
ATOM 2408 C C . SER B 1 104 ? 25.380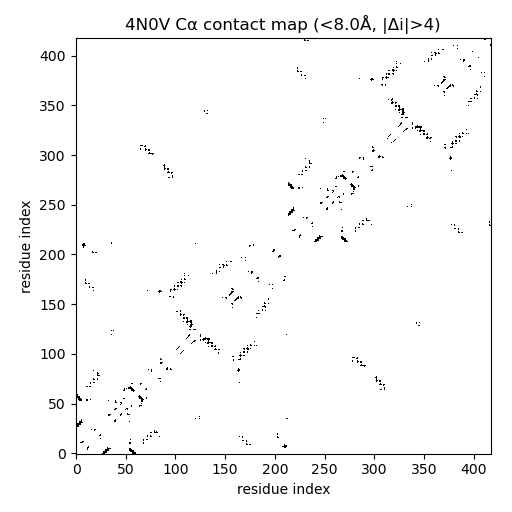 6.580 -2.963 1.00 22.00 104 SER B C 1
ATOM 2409 O O . SER B 1 104 ? 25.988 7.626 -3.124 1.00 22.20 104 SER B O 1
ATOM 2412 N N . GLY B 1 105 ? 24.238 6.506 -2.300 1.00 21.24 105 GLY B N 1
ATOM 2413 C CA . GLY B 1 105 ? 23.488 7.696 -1.933 1.00 24.98 105 GLY B CA 1
ATOM 2414 C C . GLY B 1 105 ? 23.966 8.391 -0.676 1.00 23.94 105 GLY B C 1
ATOM 2415 O O . GLY B 1 105 ? 23.685 9.591 -0.492 1.00 24.83 105 GLY B O 1
ATOM 2416 N N . LEU B 1 106 ? 24.620 7.673 0.244 1.00 23.20 106 LEU B N 1
ATOM 2417 C CA . LEU B 1 106 ? 25.044 8.277 1.488 1.00 23.33 106 LEU B CA 1
ATOM 2418 C C . LEU B 1 106 ? 26.541 8.171 1.734 1.00 24.46 106 LEU B C 1
ATOM 2419 O O . LEU B 1 106 ? 27.247 9.170 1.762 1.00 26.67 106 LEU B O 1
ATOM 2424 N N . MET B 1 107 ? 27.054 6.956 1.847 1.00 21.98 107 MET B N 1
ATOM 2425 C CA . MET B 1 107 ? 28.446 6.725 2.159 1.00 26.41 107 MET B CA 1
ATOM 2426 C C . MET B 1 107 ? 29.363 7.406 1.125 1.00 29.52 107 MET B C 1
ATOM 2427 O O . MET B 1 107 ? 30.232 8.216 1.475 1.00 28.43 107 MET B O 1
ATOM 2432 N N . ASN B 1 108 ? 29.137 7.133 -0.161 1.00 24.98 108 ASN B N 1
ATOM 2433 C CA . ASN B 1 108 ? 30.017 7.660 -1.196 1.00 26.11 108 ASN B CA 1
ATOM 2434 C C . ASN B 1 108 ? 29.734 9.097 -1.585 1.00 27.15 108 ASN B C 1
ATOM 2435 O O . ASN B 1 108 ? 30.638 9.801 -2.029 1.00 27.44 108 ASN B O 1
ATOM 2440 N N . ALA B 1 109 ? 28.511 9.554 -1.317 1.00 26.11 109 ALA B N 1
ATOM 2441 C CA . ALA B 1 109 ? 28.122 10.930 -1.555 1.00 25.71 109 ALA B CA 1
ATOM 2442 C C . ALA B 1 109 ? 28.756 11.842 -0.491 1.00 30.50 109 ALA B C 1
ATOM 2443 O O . ALA B 1 109 ? 29.370 12.851 -0.823 1.00 27.47 109 ALA B O 1
ATOM 2445 N N . VAL B 1 110 ? 28.699 11.428 0.776 1.00 27.42 110 VAL B N 1
ATOM 2446 C CA . VAL B 1 110 ? 29.447 12.135 1.813 1.00 28.47 110 VAL B CA 1
ATOM 2447 C C . VAL B 1 110 ? 30.947 12.111 1.510 1.00 24.45 110 VAL B C 1
ATOM 2448 O O . VAL B 1 110 ? 31.655 13.118 1.626 1.00 29.89 110 VAL B O 1
ATOM 2452 N N . GLY B 1 111 ? 31.458 10.953 1.128 1.00 26.43 111 GLY B N 1
ATOM 2453 C CA . GLY B 1 111 ? 32.857 10.820 0.729 1.00 28.50 111 GLY B CA 1
ATOM 2454 C C . GLY B 1 111 ? 33.257 11.852 -0.342 1.00 32.62 111 GLY B C 1
ATOM 2455 O O . GLY B 1 111 ? 34.362 12.452 -0.287 1.00 30.24 111 GLY B O 1
ATOM 2456 N N . ALA B 1 112 ? 32.386 12.032 -1.333 1.00 30.12 112 ALA B N 1
ATOM 2457 C CA . ALA B 1 112 ? 32.704 12.894 -2.487 1.00 30.19 112 ALA B CA 1
ATOM 2458 C C . ALA B 1 112 ? 32.728 14.325 -2.022 1.00 33.93 112 ALA B C 1
ATOM 2459 O O . ALA B 1 112 ? 33.602 15.095 -2.398 1.00 33.25 112 ALA B O 1
ATOM 2461 N N . TYR B 1 113 ? 31.807 14.668 -1.138 1.00 30.48 113 TYR B N 1
ATOM 2462 C CA . TYR B 1 113 ? 31.828 15.988 -0.525 1.00 33.34 113 TYR B CA 1
ATOM 2463 C C . TYR B 1 113 ? 33.095 16.219 0.307 1.00 37.51 113 TYR B C 1
ATOM 2464 O O . TYR B 1 113 ? 33.803 17.206 0.139 1.00 46.64 113 TYR B O 1
ATOM 2473 N N . PHE B 1 114 ? 33.398 15.279 1.187 1.00 30.73 114 PHE B N 1
ATOM 2474 C CA . PHE B 1 114 ? 34.610 15.359 1.981 1.00 33.91 114 PHE B CA 1
ATOM 2475 C C . PHE B 1 114 ? 35.877 15.491 1.124 1.00 37.21 114 PHE B C 1
ATOM 2476 O O . PHE B 1 114 ? 36.716 16.363 1.372 1.00 36.08 114 PHE B O 1
ATOM 2484 N N . HIS B 1 115 ? 36.048 14.607 0.147 1.00 35.45 115 HIS B N 1
ATOM 2485 C CA . HIS B 1 115 ? 37.329 14.494 -0.564 1.00 35.13 115 HIS B CA 1
ATOM 2486 C C . HIS B 1 115 ? 37.438 15.539 -1.673 1.00 36.52 115 HIS B C 1
ATOM 2487 O O . HIS B 1 115 ? 38.547 15.836 -2.131 1.00 40.11 115 HIS B O 1
ATOM 2494 N N . HIS B 1 116 ? 36.308 16.076 -2.122 1.00 33.44 116 HIS B N 1
ATOM 2495 C CA . HIS B 1 116 ? 36.335 17.021 -3.240 1.00 36.39 116 HIS B CA 1
ATOM 2496 C C . HIS B 1 116 ? 36.032 18.474 -2.870 1.00 40.58 116 HIS B C 1
ATOM 2497 O O . HIS B 1 116 ? 36.551 19.391 -3.513 1.00 43.64 116 HIS B O 1
ATOM 2504 N N . ALA B 1 117 ? 35.191 18.688 -1.862 1.00 37.28 117 ALA B N 1
ATOM 2505 C CA . ALA B 1 117 ? 34.687 20.023 -1.553 1.00 43.21 117 ALA B CA 1
ATOM 2506 C C . ALA B 1 117 ? 35.201 20.543 -0.218 1.00 40.13 117 ALA B C 1
ATOM 2507 O O . ALA B 1 117 ? 34.748 21.565 0.260 1.00 39.80 117 ALA B O 1
ATOM 2509 N N . THR B 1 118 ? 36.091 19.790 0.421 1.00 40.32 118 THR B N 1
ATOM 2510 C CA . THR B 1 118 ? 36.761 20.262 1.640 1.00 42.11 118 THR B CA 1
ATOM 2511 C C . THR B 1 118 ? 38.225 19.904 1.494 1.00 39.10 118 THR B C 1
ATOM 2512 O O . THR B 1 118 ? 38.616 19.320 0.487 1.00 43.85 118 THR B O 1
ATOM 2516 N N . ARG B 1 119 ? 39.040 20.245 2.478 1.00 41.37 119 ARG B N 1
ATOM 2517 C CA . ARG B 1 119 ? 40.468 19.896 2.429 1.00 44.33 119 ARG B CA 1
ATOM 2518 C C . ARG B 1 119 ? 40.662 18.368 2.443 1.00 45.44 119 ARG B C 1
ATOM 2519 O O . ARG B 1 119 ? 41.652 17.846 1.916 1.00 41.64 119 ARG B O 1
ATOM 2521 N N . GLY B 1 120 ? 39.652 17.655 2.937 1.00 44.42 120 GLY B N 1
ATOM 2522 C CA . GLY B 1 120 ? 39.685 16.204 2.959 1.00 44.47 120 GLY B CA 1
ATOM 2523 C C . GLY B 1 120 ? 40.916 15.720 3.703 1.00 47.65 120 GLY B C 1
ATOM 2524 O O . GLY B 1 120 ? 41.176 16.165 4.824 1.00 51.91 120 GLY B O 1
ATOM 2525 N N . LEU B 1 121 ? 41.706 14.859 3.061 1.00 42.13 121 LEU B N 1
ATOM 2526 C CA . LEU B 1 121 ? 42.892 14.285 3.698 1.00 47.48 121 LEU B CA 1
ATOM 2527 C C . LEU B 1 121 ? 44.132 15.135 3.457 1.00 50.15 121 LEU B C 1
ATOM 2528 O O . LEU B 1 121 ? 45.237 14.759 3.851 1.00 51.96 121 LEU B O 1
ATOM 2533 N N . GLY B 1 122 ? 43.924 16.305 2.857 1.00 56.81 122 GLY B N 1
ATOM 2534 C CA . GLY B 1 122 ? 45.019 17.227 2.555 1.00 54.10 122 GLY B CA 1
ATOM 2535 C C . GLY B 1 122 ? 45.517 17.013 1.138 1.00 56.04 122 GLY B C 1
ATOM 2536 O O . GLY B 1 122 ? 45.239 15.977 0.523 1.00 43.31 122 GLY B O 1
ATOM 2537 N N . PRO B 1 123 ? 46.297 17.976 0.616 1.00 58.58 123 PRO B N 1
ATOM 2538 C CA . PRO B 1 123 ? 46.657 17.978 -0.809 1.00 63.74 123 PRO B CA 1
ATOM 2539 C C . PRO B 1 123 ? 47.622 16.860 -1.248 1.00 58.56 123 PRO B C 1
ATOM 2540 O O . PRO B 1 123 ? 47.613 16.480 -2.410 1.00 56.36 123 PRO B O 1
ATOM 2544 N N . ASP B 1 124 ? 48.422 16.323 -0.333 1.00 56.72 124 ASP B N 1
ATOM 2545 C CA . ASP B 1 124 ? 49.273 15.182 -0.661 1.00 59.48 124 ASP B CA 1
ATOM 2546 C C . ASP B 1 124 ? 48.430 13.974 -1.086 1.00 62.67 124 ASP B C 1
ATOM 2547 O O . ASP B 1 124 ? 48.805 13.205 -1.975 1.00 51.52 124 ASP B O 1
ATOM 2552 N N . LEU B 1 125 ? 47.289 13.802 -0.432 1.00 63.89 125 LEU B N 1
ATOM 2553 C CA . LEU B 1 125 ? 46.450 12.642 -0.701 1.00 61.82 125 LEU B CA 1
ATOM 2554 C C . LEU B 1 125 ? 45.351 12.962 -1.706 1.00 52.30 125 LEU B C 1
ATOM 2555 O O . LEU B 1 125 ? 45.069 12.146 -2.593 1.00 55.36 125 LEU B O 1
ATOM 2560 N N . GLU B 1 126 ? 44.740 14.142 -1.576 1.00 54.46 126 GLU B N 1
ATOM 2561 C CA . GLU B 1 126 ? 43.701 14.583 -2.516 1.00 59.63 126 GLU B CA 1
ATOM 2562 C C . GLU B 1 126 ? 44.345 15.187 -3.772 1.00 67.97 126 GLU B C 1
ATOM 2563 O O . GLU B 1 126 ? 44.393 16.403 -3.940 1.00 89.93 126 GLU B O 1
ATOM 2569 N N . THR B 1 127 ? 44.797 14.324 -4.669 1.00 70.82 127 THR B N 1
ATOM 2570 C CA . THR B 1 127 ? 45.686 14.725 -5.752 1.00 68.51 127 THR B CA 1
ATOM 2571 C C . THR B 1 127 ? 44.954 15.437 -6.889 1.00 77.42 127 THR B C 1
ATOM 2572 O O . THR B 1 127 ? 45.575 16.130 -7.683 1.00 102.31 127 THR B O 1
ATOM 2576 N N . TRP B 1 128 ? 43.649 15.241 -6.997 1.00 62.31 128 TRP B N 1
ATOM 2577 C CA . TRP B 1 128 ? 42.835 16.044 -7.904 1.00 57.08 128 TRP B CA 1
ATOM 2578 C C . TRP B 1 128 ? 41.484 16.245 -7.236 1.00 55.27 128 TRP B C 1
ATOM 2579 O O . TRP B 1 128 ? 40.912 15.292 -6.729 1.00 56.72 128 TRP B O 1
ATOM 2590 N N . GLN B 1 129 ? 40.998 17.478 -7.184 1.00 46.70 129 GLN B N 1
ATOM 2591 C CA . GLN B 1 129 ? 39.705 17.751 -6.566 1.00 48.74 129 GLN B CA 1
ATOM 2592 C C . GLN B 1 129 ? 38.775 18.474 -7.523 1.00 53.09 129 GLN B C 1
ATOM 2593 O O . GLN B 1 129 ? 39.188 19.367 -8.261 1.00 52.00 129 GLN B O 1
ATOM 2599 N N . CYS B 1 130 ? 37.503 18.110 -7.446 1.00 38.63 130 CYS B N 1
ATOM 2600 C CA . CYS B 1 130 ? 36.442 18.755 -8.203 1.00 44.67 130 CYS B CA 1
ATOM 2601 C C . CYS B 1 130 ? 35.348 19.244 -7.223 1.00 48.26 130 CYS B C 1
ATOM 2602 O O . CYS B 1 130 ? 34.377 18.525 -6.938 1.00 40.02 130 CYS B O 1
ATOM 2605 N N . PRO B 1 131 ? 35.516 20.462 -6.678 1.00 47.50 131 PRO B N 1
ATOM 2606 C CA . PRO B 1 131 ? 34.599 20.951 -5.632 1.00 50.25 131 PRO B CA 1
ATOM 2607 C C . PRO B 1 131 ? 33.121 21.071 -6.025 1.00 46.67 131 PRO B C 1
ATOM 2608 O O . PRO B 1 131 ? 32.237 20.863 -5.184 1.00 53.61 131 PRO B O 1
ATOM 2612 N N . ASP B 1 132 ? 32.841 21.377 -7.290 1.00 45.15 132 ASP B N 1
ATOM 2613 C CA . ASP B 1 132 ? 31.453 21.432 -7.765 1.00 46.48 132 ASP B CA 1
ATOM 2614 C C . ASP B 1 132 ? 30.765 20.083 -7.516 1.00 40.75 132 ASP B C 1
ATOM 2615 O O . ASP B 1 132 ? 29.600 20.038 -7.128 1.00 39.39 132 ASP B O 1
ATOM 2620 N N . TRP B 1 133 ? 31.479 19.005 -7.859 1.00 41.00 133 TRP B N 1
ATOM 2621 C CA . TRP B 1 133 ? 30.926 17.648 -7.801 1.00 36.00 133 TRP B CA 1
ATOM 2622 C C . TRP B 1 133 ? 30.683 17.315 -6.344 1.00 40.57 133 TRP B C 1
ATOM 2623 O O . TRP B 1 133 ? 29.598 16.859 -5.973 1.00 37.94 133 TRP B O 1
ATOM 2634 N N . GLY B 1 134 ? 31.663 17.659 -5.517 1.00 35.52 134 GLY B N 1
ATOM 2635 C CA . GLY B 1 134 ? 31.571 17.425 -4.079 1.00 37.92 134 GLY B CA 1
ATOM 2636 C C . GLY B 1 134 ? 30.357 18.089 -3.458 1.00 44.15 134 GLY B C 1
ATOM 2637 O O . GLY B 1 134 ? 29.618 17.468 -2.676 1.00 40.63 134 GLY B O 1
ATOM 2638 N N . ASN B 1 135 ? 30.113 19.350 -3.822 1.00 39.83 135 ASN B N 1
ATOM 2639 C CA . ASN B 1 135 ? 28.983 20.065 -3.248 1.00 39.23 135 ASN B CA 1
ATOM 2640 C C . ASN B 1 135 ? 27.641 19.518 -3.708 1.00 40.36 135 ASN B C 1
ATOM 2641 O O . ASN B 1 135 ? 26.699 19.429 -2.918 1.00 38.56 135 ASN B O 1
ATOM 2646 N N . LYS B 1 136 ? 27.570 19.073 -4.965 1.00 33.78 136 LYS B N 1
ATOM 2647 C CA . LYS B 1 136 ? 26.363 18.398 -5.412 1.00 35.84 136 LYS B CA 1
ATOM 2648 C C . LYS B 1 136 ? 26.121 17.096 -4.613 1.00 31.11 136 LYS B C 1
ATOM 2649 O O . LYS B 1 136 ? 24.972 16.695 -4.375 1.00 28.43 136 LYS B O 1
ATOM 2655 N N . GLN B 1 137 ? 27.217 16.380 -4.342 1.00 34.41 137 GLN B N 1
ATOM 2656 C CA . GLN B 1 137 ? 27.103 15.086 -3.662 1.00 34.84 137 GLN B CA 1
ATOM 2657 C C . GLN B 1 137 ? 26.646 15.240 -2.225 1.00 36.04 137 GLN B C 1
ATOM 2658 O O . GLN B 1 137 ? 25.962 14.366 -1.691 1.00 35.55 137 GLN B O 1
ATOM 2664 N N . LYS B 1 138 ? 26.901 16.394 -1.628 1.00 38.07 138 LYS B N 1
ATOM 2665 C CA . LYS B 1 138 ? 26.353 16.668 -0.312 1.00 36.81 138 LYS B CA 1
ATOM 2666 C C . LYS B 1 138 ? 24.829 16.735 -0.371 1.00 35.51 138 LYS B C 1
ATOM 2667 O O . LYS B 1 138 ? 24.148 16.239 0.503 1.00 32.28 138 LYS B O 1
ATOM 2673 N N . GLU B 1 139 ? 24.285 17.329 -1.422 1.00 33.53 139 GLU B N 1
ATOM 2674 C CA . GLU B 1 139 ? 22.833 17.320 -1.615 1.00 29.04 139 GLU B CA 1
ATOM 2675 C C . GLU B 1 139 ? 22.278 15.890 -1.754 1.00 30.97 139 GLU B C 1
ATOM 2676 O O . GLU B 1 139 ? 21.219 15.565 -1.209 1.00 35.33 139 GLU B O 1
ATOM 2682 N N . VAL B 1 140 ? 22.973 15.066 -2.540 1.00 28.45 140 VAL B N 1
ATOM 2683 C CA . VAL B 1 140 ? 22.561 13.670 -2.759 1.00 25.46 140 VAL B CA 1
ATOM 2684 C C . VAL B 1 140 ? 22.509 12.983 -1.393 1.00 22.12 140 VAL B C 1
ATOM 2685 O O . VAL B 1 140 ? 21.563 12.241 -1.103 1.00 24.65 140 VAL B O 1
ATOM 2689 N N . ALA B 1 141 ? 23.531 13.219 -0.576 1.00 24.81 141 ALA B N 1
ATOM 2690 C CA . ALA B 1 141 ? 23.594 12.601 0.762 1.00 23.69 141 ALA B CA 1
ATOM 2691 C C . ALA B 1 141 ? 22.352 12.941 1.551 1.00 28.21 141 ALA B C 1
ATOM 2692 O O . ALA B 1 141 ? 21.668 12.076 2.125 1.00 28.60 141 ALA B O 1
ATOM 2694 N N . GLN B 1 142 ? 22.028 14.227 1.578 1.00 30.02 142 GLN B N 1
ATOM 2695 C CA . GLN B 1 142 ? 20.865 14.651 2.347 1.00 27.03 142 GLN B CA 1
ATOM 2696 C C . GLN B 1 142 ? 19.543 14.146 1.786 1.00 24.90 142 GLN B C 1
ATOM 2697 O O . GLN B 1 142 ? 18.623 13.794 2.529 1.00 25.38 142 GLN B O 1
ATOM 2703 N N . SER B 1 143 ? 19.431 14.004 0.486 1.00 26.31 143 SER B N 1
ATOM 2704 C CA . SER B 1 143 ? 18.206 13.414 -0.097 1.00 27.04 143 SER B CA 1
ATOM 2705 C C . SER B 1 143 ? 18.113 11.911 0.247 1.00 29.65 143 SER B C 1
ATOM 2706 O O . SER B 1 143 ? 17.037 11.333 0.433 1.00 26.62 143 SER B O 1
ATOM 2709 N N . THR B 1 144 ? 19.266 11.263 0.317 1.00 27.40 144 THR B N 1
ATOM 2710 C CA . THR B 1 144 ? 19.245 9.855 0.711 1.00 26.19 144 THR B CA 1
ATOM 2711 C C . THR B 1 144 ? 18.800 9.672 2.183 1.00 27.53 144 THR B C 1
ATOM 2712 O O . THR B 1 144 ? 18.054 8.727 2.494 1.00 28.07 144 THR B O 1
ATOM 2716 N N . MET B 1 145 ? 19.255 10.572 3.042 1.00 26.01 145 MET B N 1
ATOM 2717 C CA . MET B 1 145 ? 18.813 10.582 4.447 1.00 27.73 145 MET B CA 1
ATOM 2718 C C . MET B 1 145 ? 17.295 10.621 4.516 1.00 26.37 145 MET B C 1
ATOM 2719 O O . MET B 1 145 ? 16.674 9.862 5.240 1.00 30.20 145 MET B O 1
ATOM 2724 N N . ALA B 1 146 ? 16.679 11.484 3.715 1.00 28.75 146 ALA B N 1
ATOM 2725 C CA . ALA B 1 146 ? 15.220 11.591 3.697 1.00 26.51 146 ALA B CA 1
ATOM 2726 C C . ALA B 1 146 ? 14.521 10.351 3.167 1.00 25.11 146 ALA B C 1
ATOM 2727 O O . ALA B 1 146 ? 13.493 9.939 3.671 1.00 25.89 146 ALA B O 1
ATOM 2729 N N . TYR B 1 147 ? 15.105 9.704 2.170 1.00 26.85 147 TYR B N 1
ATOM 2730 C CA . TYR B 1 147 ? 14.565 8.454 1.664 1.00 23.91 147 TYR B CA 1
ATOM 2731 C C . TYR B 1 147 ? 14.630 7.342 2.735 1.00 21.09 147 TYR B C 1
ATOM 2732 O O . TYR B 1 147 ? 13.717 6.536 2.867 1.00 24.68 147 TYR B O 1
ATOM 2741 N N . LEU B 1 148 ? 15.774 7.245 3.399 1.00 25.48 148 LEU B N 1
ATOM 2742 C CA . LEU B 1 148 ? 15.971 6.181 4.396 1.00 25.64 148 LEU B CA 1
ATOM 2743 C C . LEU B 1 148 ? 15.025 6.405 5.567 1.00 27.98 148 LEU B C 1
ATOM 2744 O O . LEU B 1 148 ? 14.446 5.461 6.085 1.00 30.14 148 LEU B O 1
ATOM 2749 N N . ASN B 1 149 ? 14.793 7.669 5.904 1.00 29.30 149 ASN B N 1
ATOM 2750 C CA . ASN B 1 149 ? 13.762 7.994 6.885 1.00 32.59 149 ASN B CA 1
ATOM 2751 C C . ASN B 1 149 ? 12.388 7.453 6.501 1.00 29.30 149 ASN B C 1
ATOM 2752 O O . ASN B 1 149 ? 11.699 6.832 7.325 1.00 33.61 149 ASN B O 1
ATOM 2757 N N . GLU B 1 150 ? 12.023 7.572 5.242 1.00 30.85 150 GLU B N 1
ATOM 2758 C CA . GLU B 1 150 ? 10.766 7.004 4.779 1.00 30.79 150 GLU B CA 1
ATOM 2759 C C . GLU B 1 150 ? 10.735 5.493 4.868 1.00 34.22 150 GLU B C 1
ATOM 2760 O O . GLU B 1 150 ? 9.709 4.894 5.184 1.00 31.19 150 GLU B O 1
ATOM 2766 N N . VAL B 1 151 ? 11.845 4.850 4.499 1.00 31.60 151 VAL B N 1
ATOM 2767 C CA . VAL B 1 151 ? 11.897 3.396 4.572 1.00 28.18 151 VAL B CA 1
ATOM 2768 C C . VAL B 1 151 ? 11.696 2.933 6.014 1.00 25.44 151 VAL B C 1
ATOM 2769 O O . VAL B 1 151 ? 10.946 1.978 6.259 1.00 28.02 151 VAL B O 1
ATOM 2773 N N . LEU B 1 152 ? 12.349 3.638 6.931 1.00 23.99 152 LEU B N 1
ATOM 2774 C CA . LEU B 1 152 ? 12.437 3.228 8.319 1.00 25.40 152 LEU B CA 1
ATOM 2775 C C . LEU B 1 152 ? 11.142 3.601 9.096 1.00 29.58 152 LEU B C 1
ATOM 2776 O O . LEU B 1 152 ? 10.942 3.114 10.206 1.00 31.01 152 LEU B O 1
ATOM 2781 N N . ALA B 1 153 ? 10.236 4.342 8.443 1.00 31.90 153 ALA B N 1
ATOM 2782 C CA . ALA B 1 153 ? 8.869 4.536 8.993 1.00 34.25 153 ALA B CA 1
ATOM 2783 C C . ALA B 1 153 ? 8.074 3.265 8.882 1.00 36.76 153 ALA B C 1
ATOM 2784 O O . ALA B 1 153 ? 7.181 3.033 9.684 1.00 42.45 153 ALA B O 1
ATOM 2786 N N . GLU B 1 154 ? 8.380 2.436 7.889 1.00 33.81 154 GLU B N 1
ATOM 2787 C CA . GLU B 1 154 ? 7.615 1.201 7.645 1.00 30.69 154 GLU B CA 1
ATOM 2788 C C . GLU B 1 154 ? 8.386 -0.119 7.903 1.00 32.48 154 GLU B C 1
ATOM 2789 O O . GLU B 1 154 ? 7.859 -1.211 7.674 1.00 35.66 154 GLU B O 1
ATOM 2795 N N . ASN B 1 155 ? 9.644 -0.011 8.317 1.00 29.82 155 ASN B N 1
ATOM 2796 C CA . ASN B 1 155 ? 10.519 -1.177 8.489 1.00 28.46 155 ASN B CA 1
ATOM 2797 C C . ASN B 1 155 ? 11.415 -0.947 9.645 1.00 24.74 155 ASN B C 1
ATOM 2798 O O . ASN B 1 155 ? 11.867 0.200 9.835 1.00 28.51 155 ASN B O 1
ATOM 2803 N N . GLU B 1 156 ? 11.762 -2.014 10.369 1.00 26.35 156 GLU B N 1
ATOM 2804 C CA . GLU B 1 156 ? 12.649 -1.877 11.524 1.00 26.50 156 GLU B CA 1
ATOM 2805 C C . GLU B 1 156 ? 14.056 -1.519 11.106 1.00 26.89 156 GLU B C 1
ATOM 2806 O O . GLU B 1 156 ? 14.742 -0.746 11.768 1.00 25.20 156 GLU B O 1
ATOM 2812 N N . PHE B 1 157 ? 14.474 -2.127 10.005 1.00 26.59 157 PHE B N 1
ATOM 2813 C CA . PHE B 1 157 ? 15.837 -1.980 9.441 1.00 23.17 157 PHE B CA 1
ATOM 2814 C C . PHE B 1 157 ? 15.685 -1.742 7.918 1.00 22.15 157 PHE B C 1
ATOM 2815 O O . PHE B 1 157 ? 14.609 -1.833 7.337 1.00 21.85 157 PHE B O 1
ATOM 2823 N N . LEU B 1 158 ? 16.782 -1.444 7.241 1.00 25.22 158 LEU B N 1
ATOM 2824 C CA . LEU B 1 158 ? 16.661 -0.984 5.870 1.00 22.67 158 LEU B CA 1
ATOM 2825 C C . LEU B 1 158 ? 16.004 -1.992 4.924 1.00 20.71 158 LEU B C 1
ATOM 2826 O O . LEU B 1 158 ? 15.351 -1.581 3.960 1.00 23.26 158 LEU B O 1
ATOM 2831 N N . ALA B 1 159 ? 16.278 -3.301 5.104 1.00 20.18 159 ALA B N 1
ATOM 2832 C CA . ALA B 1 159 ? 15.873 -4.299 4.167 1.00 21.63 159 ALA B CA 1
ATOM 2833 C C . ALA B 1 159 ? 14.656 -5.086 4.647 1.00 22.14 159 ALA B C 1
ATOM 2834 O O . ALA B 1 159 ? 14.231 -6.034 4.004 1.00 22.00 159 ALA B O 1
ATOM 2836 N N . GLY B 1 160 ? 14.127 -4.684 5.799 1.00 25.95 160 GLY B N 1
ATOM 2837 C CA . GLY B 1 160 ? 12.984 -5.390 6.382 1.00 27.35 160 GLY B CA 1
ATOM 2838 C C . GLY B 1 160 ? 13.143 -5.504 7.878 1.00 22.34 160 GLY B C 1
ATOM 2839 O O . GLY B 1 160 ? 13.575 -4.560 8.545 1.00 25.00 160 GLY B O 1
ATOM 2840 N N . ASP B 1 161 ? 12.789 -6.662 8.421 1.00 27.02 161 ASP B N 1
ATOM 2841 C CA . ASP B 1 161 ? 12.734 -6.819 9.883 1.00 31.45 161 ASP B CA 1
ATOM 2842 C C . ASP B 1 161 ? 14.041 -7.255 10.570 1.00 33.56 161 ASP B C 1
ATOM 2843 O O . ASP B 1 161 ? 14.082 -7.403 11.795 1.00 29.75 161 ASP B O 1
ATOM 2848 N N . ARG B 1 162 ? 15.136 -7.390 9.809 1.00 26.67 162 ARG B N 1
ATOM 2849 C CA . ARG B 1 162 ? 16.391 -7.872 10.368 1.00 26.57 162 ARG B CA 1
ATOM 2850 C C . ARG B 1 162 ? 17.521 -6.954 9.941 1.00 25.91 162 ARG B C 1
ATOM 2851 O O . ARG B 1 162 ? 17.562 -6.496 8.786 1.00 23.30 162 ARG B O 1
ATOM 2859 N N . PHE B 1 163 ? 18.495 -6.854 10.817 1.00 24.84 163 PHE B N 1
ATOM 2860 C CA . PHE B 1 163 ? 19.690 -6.091 10.593 1.00 21.64 163 PHE B CA 1
ATOM 2861 C C . PHE B 1 163 ? 20.534 -6.797 9.521 1.00 19.57 163 PHE B C 1
ATOM 2862 O O . PHE B 1 163 ? 20.755 -8.000 9.600 1.00 19.89 163 PHE B O 1
ATOM 2870 N N . THR B 1 164 ? 21.042 -6.005 8.573 1.00 20.40 164 THR B N 1
ATOM 2871 C CA . THR B 1 164 ? 21.857 -6.547 7.461 1.00 19.43 164 THR B CA 1
ATOM 2872 C C . THR B 1 164 ? 22.992 -5.604 7.107 1.00 18.14 164 THR B C 1
ATOM 2873 O O . THR B 1 164 ? 23.186 -4.554 7.739 1.00 16.73 164 THR B O 1
ATOM 2877 N N . VAL B 1 165 ? 23.764 -5.991 6.087 1.00 17.65 165 VAL B N 1
ATOM 2878 C CA . VAL B 1 165 ? 24.856 -5.151 5.635 1.00 18.18 165 VAL B CA 1
ATOM 2879 C C . VAL B 1 165 ? 24.350 -3.767 5.218 1.00 16.51 165 VAL B C 1
ATOM 2880 O O . VAL B 1 165 ? 25.079 -2.801 5.397 1.00 18.41 165 VAL B O 1
ATOM 2884 N N . ALA B 1 166 ? 23.093 -3.656 4.753 1.00 17.74 166 ALA B N 1
ATOM 2885 C CA . ALA B 1 166 ? 22.553 -2.355 4.348 1.00 17.11 166 ALA B CA 1
ATOM 2886 C C . ALA B 1 166 ? 22.542 -1.389 5.510 1.00 17.18 166 ALA B C 1
ATOM 2887 O O . ALA B 1 166 ? 22.925 -0.218 5.388 1.00 18.03 166 ALA B O 1
ATOM 2889 N N . ASP B 1 167 ? 22.256 -1.906 6.712 1.00 18.32 167 ASP B N 1
ATOM 2890 C CA . ASP B 1 167 ? 22.281 -1.073 7.893 1.00 17.62 167 ASP B CA 1
ATOM 2891 C C . ASP B 1 167 ? 23.666 -0.650 8.283 1.00 18.88 167 ASP B C 1
ATOM 2892 O O . ASP B 1 167 ? 23.866 0.462 8.759 1.00 20.89 167 ASP B O 1
ATOM 2897 N N . ILE B 1 168 ? 24.644 -1.532 8.136 1.00 16.74 168 ILE B N 1
ATOM 2898 C CA . ILE B 1 168 ? 26.012 -1.182 8.468 1.00 18.02 168 ILE B CA 1
ATOM 2899 C C . ILE B 1 168 ? 26.465 -0.068 7.560 1.00 18.82 168 ILE B C 1
ATOM 2900 O O . ILE B 1 168 ? 27.093 0.921 8.007 1.00 19.46 168 ILE B O 1
ATOM 2905 N N . THR B 1 169 ? 26.142 -0.193 6.274 1.00 19.58 169 THR B N 1
ATOM 2906 C CA . THR B 1 169 ? 26.586 0.815 5.305 1.00 17.81 169 THR B CA 1
ATOM 2907 C C . THR B 1 169 ? 25.991 2.176 5.610 1.00 20.16 169 THR B C 1
ATOM 2908 O O . THR B 1 169 ? 26.705 3.182 5.695 1.00 21.96 169 THR B O 1
ATOM 2912 N N . ALA B 1 170 ? 24.695 2.193 5.841 1.00 20.60 170 ALA B N 1
ATOM 2913 C CA . ALA B 1 170 ? 23.996 3.452 6.168 1.00 22.07 170 ALA B CA 1
ATOM 2914 C C . ALA B 1 170 ? 24.504 4.074 7.462 1.00 22.28 170 ALA B C 1
ATOM 2915 O O . ALA B 1 170 ? 24.708 5.283 7.539 1.00 21.92 170 ALA B O 1
ATOM 2917 N N . TYR B 1 171 ? 24.766 3.237 8.467 1.00 21.21 171 TYR B N 1
ATOM 2918 C CA . TYR B 1 171 ? 25.245 3.732 9.754 1.00 22.08 171 TYR B CA 1
ATOM 2919 C C . TYR B 1 171 ? 26.605 4.417 9.614 1.00 26.81 171 TYR B C 1
ATOM 2920 O O . TYR B 1 171 ? 26.826 5.553 10.075 1.00 26.22 171 TYR B O 1
ATOM 2929 N N . ALA B 1 172 ? 27.516 3.761 8.918 1.00 23.19 172 ALA B N 1
ATOM 2930 C CA . ALA B 1 172 ? 28.804 4.344 8.688 1.00 22.77 172 ALA B CA 1
ATOM 2931 C C . ALA B 1 172 ? 28.655 5.646 7.901 1.00 23.32 172 ALA B C 1
ATOM 2932 O O . ALA B 1 172 ? 29.409 6.593 8.131 1.00 25.41 172 ALA B O 1
ATOM 2934 N N . GLY B 1 173 ? 27.712 5.671 6.974 1.00 20.63 173 GLY B N 1
ATOM 2935 C CA . GLY B 1 173 ? 27.418 6.861 6.177 1.00 23.26 173 GLY B CA 1
ATOM 2936 C C . GLY B 1 173 ? 27.030 8.059 7.044 1.00 26.50 173 GLY B C 1
ATOM 2937 O O . GLY B 1 173 ? 27.465 9.186 6.793 1.00 27.89 173 GLY B O 1
ATOM 2938 N N . LEU B 1 174 ? 26.204 7.806 8.050 1.00 26.21 174 LEU B N 1
ATOM 2939 C CA . LEU B 1 174 ? 25.815 8.852 9.018 1.00 30.74 174 LEU B CA 1
ATOM 2940 C C . LEU B 1 174 ? 26.954 9.305 9.922 1.00 33.09 174 LEU B C 1
ATOM 2941 O O . LEU B 1 174 ? 27.121 10.510 10.159 1.00 35.11 174 LEU B O 1
ATOM 2946 N N . VAL B 1 175 ? 27.744 8.364 10.414 1.00 29.15 175 VAL B N 1
ATOM 2947 C CA . VAL B 1 175 ? 28.930 8.693 11.186 1.00 36.18 175 VAL B CA 1
ATOM 2948 C C . VAL B 1 175 ? 29.876 9.580 10.352 1.00 40.21 175 VAL B C 1
ATOM 2949 O O . VAL B 1 175 ? 30.446 10.555 10.846 1.00 35.20 175 VAL B O 1
ATOM 2953 N N . PHE B 1 176 ? 30.057 9.201 9.090 1.00 28.94 176 PHE B N 1
ATOM 2954 C CA . PHE B 1 176 ? 30.894 9.947 8.158 1.00 30.27 176 PHE B CA 1
ATOM 2955 C C . PHE B 1 176 ? 30.267 11.323 7.937 1.00 30.46 176 PHE B C 1
ATOM 2956 O O . PHE B 1 176 ? 30.981 12.312 7.936 1.00 34.87 176 PHE B O 1
ATOM 2964 N N . ALA B 1 177 ? 28.951 11.395 7.734 1.00 26.38 177 ALA B N 1
ATOM 2965 C CA . ALA B 1 177 ? 28.288 12.677 7.561 1.00 27.39 177 ALA B CA 1
ATOM 2966 C C . ALA B 1 177 ? 28.614 13.642 8.711 1.00 30.77 177 ALA B C 1
ATOM 2967 O O . ALA B 1 177 ? 28.956 14.814 8.506 1.00 29.88 177 ALA B O 1
ATOM 2969 N N . GLU B 1 178 ? 28.561 13.140 9.931 1.00 36.03 178 GLU B N 1
ATOM 2970 C CA . GLU B 1 178 ? 28.829 13.994 11.087 1.00 37.03 178 GLU B CA 1
ATOM 2971 C C . GLU B 1 178 ? 30.253 14.443 11.085 1.00 42.57 178 GLU B C 1
ATOM 2972 O O . GLU B 1 178 ? 30.526 15.624 11.306 1.00 43.03 178 GLU B O 1
ATOM 2978 N N . PHE B 1 179 ? 31.178 13.522 10.859 1.00 34.04 179 PHE B N 1
ATOM 2979 C CA . PHE B 1 179 ? 32.576 13.904 10.802 1.00 39.91 179 PHE B CA 1
ATOM 2980 C C . PHE B 1 179 ? 32.837 14.990 9.759 1.00 40.18 179 PHE B C 1
ATOM 2981 O O . PHE B 1 179 ? 33.633 15.935 9.970 1.00 32.63 179 PHE B O 1
ATOM 2989 N N . ALA B 1 180 ? 32.178 14.844 8.617 1.00 36.76 180 ALA B N 1
ATOM 2990 C CA . ALA B 1 180 ? 32.334 15.798 7.515 1.00 39.00 180 ALA B CA 1
ATOM 2991 C C . ALA B 1 180 ? 31.490 17.085 7.675 1.00 41.28 180 ALA B C 1
ATOM 2992 O O . ALA B 1 180 ? 31.508 17.945 6.802 1.00 36.19 180 ALA B O 1
ATOM 2994 N N . LYS B 1 181 ? 30.746 17.186 8.770 1.00 41.47 181 LYS B N 1
ATOM 2995 C CA . LYS B 1 181 ? 29.793 18.275 9.017 1.00 44.46 181 LYS B CA 1
ATOM 2996 C C . LYS B 1 181 ? 28.727 18.392 7.945 1.00 44.94 181 LYS B C 1
ATOM 2997 O O . LYS B 1 181 ? 28.279 19.476 7.633 1.00 40.47 181 LYS B O 1
ATOM 3003 N N . VAL B 1 182 ? 28.270 17.268 7.422 1.00 33.22 182 VAL B N 1
ATOM 3004 C CA . VAL B 1 182 ? 27.056 17.266 6.654 1.00 34.33 182 VAL B CA 1
ATOM 3005 C C . VAL B 1 182 ? 25.906 17.066 7.637 1.00 36.72 182 VAL B C 1
ATOM 3006 O O . VAL B 1 182 ? 25.782 16.010 8.252 1.00 36.60 182 VAL B O 1
ATOM 3010 N N . ASP B 1 183 ? 25.071 18.083 7.772 1.00 42.22 183 ASP B N 1
ATOM 3011 C CA . ASP B 1 183 ? 23.936 18.039 8.685 1.00 47.22 183 ASP B CA 1
ATOM 3012 C C . ASP B 1 183 ? 22.956 16.904 8.346 1.00 40.03 183 ASP B C 1
ATOM 3013 O O . ASP B 1 183 ? 22.591 16.686 7.198 1.00 42.28 183 ASP B O 1
ATOM 3018 N N . ILE B 1 184 ? 22.556 16.176 9.376 1.00 38.69 184 ILE B N 1
ATOM 3019 C CA . ILE B 1 184 ? 21.441 15.215 9.321 1.00 37.81 184 ILE B CA 1
ATOM 3020 C C . ILE B 1 184 ? 20.165 15.926 9.750 1.00 40.89 184 ILE B C 1
ATOM 3021 O O . ILE B 1 184 ? 20.049 16.331 10.899 1.00 39.67 184 ILE B O 1
ATOM 3026 N N . PRO B 1 185 ? 19.241 16.168 8.813 1.00 39.84 185 PRO B N 1
ATOM 3027 C CA . PRO B 1 185 ? 18.058 16.968 9.180 1.00 41.51 185 PRO B CA 1
ATOM 3028 C C . PRO B 1 185 ? 17.267 16.418 10.37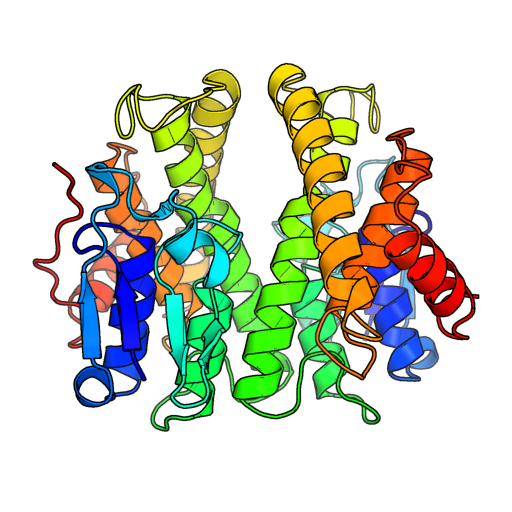2 1.00 42.66 185 PRO B C 1
ATOM 3029 O O . PRO B 1 185 ? 17.024 15.215 10.472 1.00 35.68 185 PRO B O 1
ATOM 3033 N N . GLY B 1 186 ? 16.919 17.312 11.303 1.00 39.89 186 GLY B N 1
ATOM 3034 C CA . GLY B 1 186 ? 16.515 16.928 12.660 1.00 40.70 186 GLY B CA 1
ATOM 3035 C C . GLY B 1 186 ? 15.086 16.411 12.734 1.00 38.53 186 GLY B C 1
ATOM 3036 O O . GLY B 1 186 ? 14.687 15.814 13.717 1.00 44.02 186 GLY B O 1
ATOM 3037 N N . HIS B 1 187 ? 14.330 16.615 11.670 1.00 38.36 187 HIS B N 1
ATOM 3038 C CA . HIS B 1 187 ? 12.965 16.131 11.602 1.00 37.81 187 HIS B CA 1
ATOM 3039 C C . HIS B 1 187 ? 12.865 14.687 11.102 1.00 42.00 187 HIS B C 1
ATOM 3040 O O . HIS B 1 187 ? 11.772 14.146 11.000 1.00 42.72 187 HIS B O 1
ATOM 3047 N N . LEU B 1 188 ? 14.005 14.075 10.757 1.00 39.21 188 LEU B N 1
ATOM 3048 C CA . LEU B 1 188 ? 14.004 12.683 10.259 1.00 36.53 188 LEU B CA 1
ATOM 3049 C C . LEU B 1 188 ? 13.955 11.717 11.429 1.00 38.02 188 LEU B C 1
ATOM 3050 O O . LEU B 1 188 ? 14.960 11.070 11.801 1.00 33.03 188 LEU B O 1
ATOM 3055 N N . ASP B 1 189 ? 12.780 11.641 12.059 1.00 41.85 189 ASP B N 1
ATOM 3056 C CA . ASP B 1 189 ? 12.662 10.943 13.339 1.00 41.16 189 ASP B CA 1
ATOM 3057 C C . ASP B 1 189 ? 13.023 9.482 13.226 1.00 33.81 189 ASP B C 1
ATOM 3058 O O . ASP B 1 189 ? 13.637 8.934 14.128 1.00 34.06 189 ASP B O 1
ATOM 3063 N N . HIS B 1 190 ? 12.557 8.838 12.158 1.00 30.58 190 HIS B N 1
ATOM 3064 C CA . HIS B 1 190 ? 12.731 7.378 12.033 1.00 34.92 190 HIS B CA 1
ATOM 3065 C C . HIS B 1 190 ? 14.180 7.013 11.783 1.00 29.34 190 HIS B C 1
ATOM 3066 O O . HIS B 1 190 ? 14.711 6.046 12.347 1.00 32.29 190 HIS B O 1
ATOM 3073 N N . LEU B 1 191 ? 14.825 7.809 10.947 1.00 31.40 191 LEU B N 1
ATOM 3074 C CA . LEU B 1 191 ? 16.257 7.634 10.721 1.00 32.69 191 LEU B CA 1
ATOM 3075 C C . LEU B 1 191 ? 17.014 7.815 12.024 1.00 31.93 191 LEU B C 1
ATOM 3076 O O . LEU B 1 191 ? 17.900 7.039 12.338 1.00 26.54 191 LEU B O 1
ATOM 3081 N N . LEU B 1 192 ? 16.667 8.842 12.808 1.00 31.92 192 LEU B N 1
ATOM 3082 C CA . LEU B 1 192 ? 17.393 9.107 14.038 1.00 32.44 192 LEU B CA 1
ATOM 3083 C C . LEU B 1 192 ? 17.161 8.010 15.081 1.00 29.79 192 LEU B C 1
ATOM 3084 O O . LEU B 1 192 ? 18.074 7.681 15.823 1.00 34.76 192 LEU B O 1
ATOM 3089 N N . ALA B 1 193 ? 15.954 7.436 15.101 1.00 32.36 193 ALA B N 1
ATOM 3090 C CA . ALA B 1 193 ? 15.622 6.379 16.060 1.00 31.87 193 ALA B CA 1
ATOM 3091 C C . ALA B 1 193 ? 16.369 5.115 15.698 1.00 35.55 193 ALA B C 1
ATOM 3092 O O . ALA B 1 193 ? 16.911 4.431 16.551 1.00 38.32 193 ALA B O 1
ATOM 3094 N N . TRP B 1 194 ? 16.392 4.817 14.408 1.00 35.89 194 TRP B N 1
ATOM 3095 C CA . TRP B 1 194 ? 17.137 3.650 13.901 1.00 29.31 194 TRP B CA 1
ATOM 3096 C C . TRP B 1 194 ? 18.602 3.848 14.230 1.00 27.87 194 TRP B C 1
ATOM 3097 O O . TRP B 1 194 ? 19.266 2.911 14.669 1.00 27.66 194 TRP B O 1
ATOM 3108 N N . ARG B 1 195 ? 19.121 5.063 14.073 1.00 26.45 195 ARG B N 1
ATOM 3109 C CA . ARG B 1 195 ? 20.506 5.282 14.306 1.00 25.65 195 ARG B CA 1
ATOM 3110 C C . ARG B 1 195 ? 20.885 4.963 15.768 1.00 32.80 195 ARG B C 1
ATOM 3111 O O . ARG B 1 195 ? 21.894 4.337 16.040 1.00 31.20 195 ARG B O 1
ATOM 3119 N N . ALA B 1 196 ? 20.064 5.421 16.708 1.00 36.63 196 ALA B N 1
ATOM 3120 C CA . ALA B 1 196 ? 20.323 5.136 18.129 1.00 34.59 196 ALA B CA 1
ATOM 3121 C C . ALA B 1 196 ? 20.260 3.624 18.412 1.00 31.88 196 ALA B C 1
ATOM 3122 O O . ALA B 1 196 ? 21.064 3.098 19.156 1.00 32.96 196 ALA B O 1
ATOM 3124 N N . ARG B 1 197 ? 19.300 2.935 17.816 1.00 31.52 197 ARG B N 1
ATOM 3125 C CA . ARG B 1 197 ? 19.184 1.477 17.983 1.00 31.86 197 ARG B CA 1
ATOM 3126 C C . ARG B 1 197 ? 20.409 0.745 17.449 1.00 30.40 197 ARG B C 1
ATOM 3127 O O . ARG B 1 197 ? 20.977 -0.142 18.100 1.00 29.23 197 ARG B O 1
ATOM 3135 N N . VAL B 1 198 ? 20.853 1.144 16.250 1.00 34.11 198 VAL B N 1
ATOM 3136 C CA . VAL B 1 198 ? 22.026 0.530 15.662 1.00 28.11 198 VAL B CA 1
ATOM 3137 C C . VAL B 1 198 ? 23.285 0.835 16.456 1.00 29.81 198 VAL B C 1
ATOM 3138 O O . VAL B 1 198 ? 24.098 -0.056 16.690 1.00 27.86 198 VAL B O 1
ATOM 3142 N N . ALA B 1 199 ? 23.423 2.068 16.936 1.00 30.48 199 ALA B N 1
ATOM 3143 C CA . ALA B 1 199 ? 24.616 2.459 17.684 1.00 30.31 199 ALA B CA 1
ATOM 3144 C C . ALA B 1 199 ? 24.773 1.714 19.006 1.00 31.86 199 ALA B C 1
ATOM 3145 O O . ALA B 1 199 ? 25.892 1.537 19.491 1.00 35.54 199 ALA B O 1
ATOM 3147 N N . ALA B 1 200 ? 23.671 1.149 19.475 1.00 32.23 200 ALA B N 1
ATOM 3148 C CA . ALA B 1 200 ? 23.622 0.434 20.742 1.00 38.20 200 ALA B CA 1
ATOM 3149 C C . ALA B 1 200 ? 23.869 -1.055 20.554 1.00 38.33 200 ALA B C 1
ATOM 3150 O O . ALA B 1 200 ? 23.971 -1.808 21.525 1.00 36.70 200 ALA B O 1
ATOM 3152 N N . ARG B 1 201 ? 23.940 -1.514 19.308 1.00 30.84 201 ARG B N 1
ATOM 3153 C CA . ARG B 1 201 ? 24.270 -2.910 19.089 1.00 31.71 201 ARG B CA 1
ATOM 3154 C C . ARG B 1 201 ? 25.637 -3.199 19.659 1.00 30.40 201 ARG B C 1
ATOM 3155 O O . ARG B 1 201 ? 26.541 -2.358 19.567 1.00 32.44 201 ARG B O 1
ATOM 3163 N N . PRO B 1 202 ? 25.830 -4.409 20.200 1.00 33.06 202 PRO B N 1
ATOM 3164 C CA . PRO B 1 202 ? 27.138 -4.637 20.778 1.00 39.36 202 PRO B CA 1
ATOM 3165 C C . PRO B 1 202 ? 28.289 -4.654 19.773 1.00 40.54 202 PRO B C 1
ATOM 3166 O O . PRO B 1 202 ? 29.405 -4.426 20.172 1.00 44.31 202 PRO B O 1
ATOM 3170 N N . SER B 1 203 ? 28.019 -4.880 18.486 1.00 37.28 203 SER B N 1
ATOM 3171 C CA . SER B 1 203 ? 29.070 -4.809 17.459 1.00 35.42 203 SER B CA 1
ATOM 3172 C C . SER B 1 203 ? 29.639 -3.394 17.274 1.00 34.72 203 SER B C 1
ATOM 3173 O O . SER B 1 203 ? 30.686 -3.201 16.664 1.00 39.19 203 SER B O 1
ATOM 3176 N N . ILE B 1 204 ? 28.869 -2.392 17.661 1.00 36.99 204 ILE B N 1
ATOM 3177 C CA . ILE B 1 204 ? 29.248 -1.009 17.426 1.00 39.85 204 ILE B CA 1
ATOM 3178 C C . ILE B 1 204 ? 29.738 -0.282 18.659 1.00 46.96 204 ILE B C 1
ATOM 3179 O O . ILE B 1 204 ? 30.673 0.509 18.579 1.00 47.20 204 ILE B O 1
ATOM 3184 N N . THR B 1 205 ? 29.140 -0.587 19.799 1.00 46.80 205 THR B N 1
ATOM 3185 C CA . THR B 1 205 ? 29.564 -0.010 21.056 1.00 45.06 205 THR B CA 1
ATOM 3186 C C . THR B 1 205 ? 30.931 -0.588 21.379 1.00 51.35 205 THR B C 1
ATOM 3187 O O . THR B 1 205 ? 31.940 -0.133 20.861 1.00 51.27 205 THR B O 1
#

InterPro domains:
  IPR004045 Glutathione S-transferase, N-terminal [PF13409] (10-76)
  IPR004045 Glutathione S-transferase, N-terminal [PS50404] (1-83)
  IPR004046 Glutathione S-transferase, C-terminal [PF00043] (145-202)
  IPR010987 Glutathione S-transferase, C-terminal-like [PS50405] (88-206)
  IPR034345 Gtt2-like, N-terminal [cd03051] (1-76)
  IPR036249 Thioredoxin-like superfamily [SSF52833] (1-92)
  IPR036282 Glutathione S-transferase, C-terminal domain superfamily [SSF47616] (80-205)
  IPR040079 Glutathione transferase family [SFLDS00019] (1-201)

Secondary structure (DSSP, 8-state):
-EEEE-TT-HHHHHHHHHHHHTT-GGG-EEEE--TTTTGGGSHHHHHH-TT--S-EEE-TTS-EEESHHHHHHHHHHHS-SS-SS-SSHHHHHHHHHHHHHHIIIIIHHHHHIIIIIS-TT-TTT--S--HHHHHHHHHHHHHHHHHHHHHHHH-SBTTBSS--HHHHHHHHHHHHHHHTT----TT-HHHHHHHHHHHTSTTS-SS------/-EEEE-TT-HHHHHHHHHHHHTT-GGGSEEEE--TTTTGGGSHHHHHH-TT--S-EEE-TTS-EEESHHHHHHHHHHHS-SS-SS-SSHHHHHHHHHHHHHHIIIIIHHHHHHHHHHS-TT-TTT--S--HHHHHHHHHHHHHHHHHHHHHHHS-SBTTBSS--HHHHHHHHHHHHHHHTT----TT-HHHHHHHHHHHTSTTT-

B-factor: mean 29.33, std 12.21, range [11.69, 102.31]

Organism: Marinobacter nauticus (strain ATCC 700491 / DSM 11845 / VT8) (NCBI:txid351348)

Nearest PDB structures (foldseek):
  4n0v-assembly1_B  TM=1.003E+00  e=3.811E-34  Marinobacter nauticus VT8
  3erf-assembly1_A  TM=9.783E-01  e=2.275E-22  Saccharomyces cerevisiae
  4o7h-assembly1_A  TM=7.853E-01  e=1.502E-10  Rhodospirillum rubrum F11
  4pxo-assembly1_B  TM=7.968E-01  e=5.057E-10  Methylorubrum extorquens AM1
  5nr1-assembly1_A  TM=8.112E-01  e=8.170E-09  Caulobacter vibrioides

Sequence (418 aa):
MKIYDTEGFPNPLRVRIALAEKGATDKVVFVPVDVMGGEHRTTDFRAKNPDATVPVLELDDGTCIAQCNAITEYLDGVFDGPSLTGASPKERAVIAMMNIRAESGLMNAVGAYFHHATRGLGPDLETWQCPDWGNKQKEVAQSTMAYLNEVLAENEFLAGDRFTVADITAYAGLVFAEFAKVDIPGHLDHLLAWRARVAARPSITGAENLYFQMKIYDTEGFPNPLRVRIALAEKGATDKVVFVPVDVMGGEHRTTDFRAKNPDATVPVLELDDGTCIAQCNAITEYLDGVFDGPSLTGASPKERAVIAMMNIRAESGLMNAVGAYFHHATRGLGPDLETWQCPDWGNKQKEVAQSTMAYLNEVLAENEFLAGDRFTVADITAYAGLVFAEFAKVDIPGHLDHLLAWRARVAARPSIT

Solvent-accessible surface area: 17787 Å² total; per-residue (Å²): 41,78,0,21,3,18,102,12,28,19,48,3,22,9,1,59,2,0,0,34,40,15,69,1,65,145,134,13,96,54,44,113,5,84,6,52,57,21,74,15,87,63,111,114,11,101,90,65,0,58,53,16,62,13,3,0,0,17,14,137,96,45,33,22,0,1,34,10,32,1,0,4,35,28,0,13,43,70,33,120,58,96,26,3,8,7,88,50,41,86,51,43,0,24,3,29,14,10,7,46,23,0,28,60,10,0,4,74,0,0,9,14,32,19,62,27,29,41,191,7,26,9,101,134,15,28,102,90,65,5,71,101,42,0,76,61,23,62,103,43,0,51,75,15,0,43,55,0,9,121,21,15,53,157,56,97,26,3,25,18,120,75,13,2,11,0,0,1,0,0,4,0,0,0,13,10,0,85,64,8,163,2,108,29,40,67,139,6,90,70,0,66,43,3,45,67,135,1,26,82,65,142,22,8,105,45,86,41,63,14,111,76,122,62,86,0,22,2,20,135,81,47,32,50,2,55,9,0,60,3,0,0,34,42,16,70,2,64,145,130,12,90,54,39,112,5,80,6,99,57,23,77,15,85,59,118,74,9,97,90,66,0,59,54,15,62,15,3,0,0,30,13,146,86,50,26,22,0,1,33,9,37,0,0,3,20,28,0,13,46,60,36,128,55,95,22,5,14,6,84,48,39,87,55,47,0,28,4,25,13,10,7,48,20,0,30,63,9,0,5,80,0,0,8,15,29,25,59,27,28,45,81,21,47,17,125,111,12,25,104,94,66,7,73,100,36,0,76,62,24,65,99,54,0,50,71,14,0,51,52,0,22,116,19,15,55,150,56,95,6,4,25,19,110,79,12,2,11,0,0,1,0,0,17,0,0,0,49,14,0,85,139,9,166,2,98,21,31,61,140,6,94,78,0,65,66,8,46,68,113,0,34,70,57,125,27,32,125

Foldseek 3Di:
DEKEAAAQDLLVQLQLLLCVQLVHNVVYHYDYDQVLVPRLVDPVNCVLPVVSDDIWDQDPVGNIDDDSVRSSVVSQVVGDDDRQQDDDPVLNVLSVVLLCLLCQQFVVLLVLLQLAQHCRSHCVNSVDHDNVSNVVSLVSNQVSLLVQLVCLVPAVARSHPDHHSSRSSNLSSVLSCVVSVSDHDPPSVSSVVSNVVVCPDPSHPVPRHRDHD/DEKEAAPPDLLVQLLLLLCVQLVHNVVYHYDYDDVLVPRLVDPVNCVLPVVSDDIWDADPVGNIDDDSVRSSVVSQVVGDDDRQQDDDVVLNVLSVVLLCLLCQQFVVLLVLLQLAQHCRSHCVNSVDHDNVSNVVSLVSNQVSLVVQLVCLVPAVARRHPDHHSSRSSNLSSVVSCVVSVSDHDPPSVSSVVSNVVVCPPPSND